Protein AF-G0QMK4-F1 (afdb_monomer)

Sequence (369 aa):
MIQKQFENSTIEQKIFIFAKIYPEASSLVKDQFGNYVIQKFFEKGTNEQKVQLYQLLKGQVQDLSLHTYGCRVIQKALEELKDYPILQEAIIQELNDTIMDCIQDQHGNHVIQKCFEVINCSKLQVIIREVITNIRQLAFHPYGCRVIQRILEFCKTKETDLIYKKLMENLIDLCKCQYGNYIIQYIIEKGNNENKQNILKVIKQYFVSLSLNKFASNVTEKSILYSDDKYKHGVLEVLLSQYCVDNQEYFLFQIQFILYLIQVLELSNQLKMLLEIMLFKDFMKRRISIQSQNYVNTYCKRKIFIKILFQIATENMCQLILKKIELTIQDKISNFQFKINKVIIRKNIEFQKVQIHTFLCINKICLYD

Nearest PDB structures (foldseek):
  3q0s-assembly1_A  TM=9.561E-01  e=2.847E-15  Homo sapiens
  3q0o-assembly2_B  TM=9.000E-01  e=7.721E-16  Homo sapiens
  5kl8-assembly1_A  TM=9.521E-01  e=4.984E-14  Drosophila melanogaster
  5kl1-assembly1_A  TM=8.198E-01  e=5.824E-15  Drosophila melanogaster
  7cgi-assembly1_A  TM=9.143E-01  e=3.218E-12  Caenorhabditis elegans

pLDDT: mean 73.75, std 25.45, range [29.55, 98.75]

Foldseek 3Di:
DVLVCCVVDDLVVVVVVLVVCLVVLLVLLQDPHSVVVLLVCLVPNDPVSLVSSLVSCQPVLQVLQLGPRSVSNLLSSLQSCLVPLVSNLSSVVSCLVPLVVLQQHPRSLVNLLSCLVRPQVVSCVSSLVVCLVCVVVLLLHQRSVSSLLSCQVRPDDPSPVSSLVVCLVCVLVLLLHPRSVVSLLSCLAPNDPVSNVSSLVVCLVCVVVQLLHPRNVSSSLSSLLRDDLVSLLSSLVSVLVVVPDDDPVCVVVVLVVVQVLCVVQVDDPVVVVVSVVVVVVVVVVPPPDDDDDVVVSVVSSVVSVSSSVVSNDDNVSSVVSVVSVVVVVVVVVVVVVVVVVVVVVVVVVVVVVVVVVVVVVVVVVVVPD

Secondary structure (DSSP, 8-state):
-HHHHHHT--HHHHHHHHHHHGGGHHHHTTSTTHHHHHHHHHHHS-HHHHHHHHHHHTT-HHHHHTSTTHHHHHHHHHHHTTT-HHHHHHHHHHHGGGHHHHHHSTTHHHHHHHHHHHS-GGG-HHHHHHHHHTHHHHTTSTTHHHHHHHHHHH--SHHHHHHHHHHHTTHHHHHHSTTHHHHHHHHHHHS-HHHHHHHHHHHHHTHHHHHTSTTHHHHHHHHHHTS-HHHHHHHHHHHHHGGGS--GGGHHHHHHHHHHHHHHTT--HHHHHHHHHHHHHHHHHHTTS--SSHHHHHHHHHHHHHHHHHHH--HHHHHHHHHHHHHHHHHHHHHHHHHHHHHHHHHHHHHHHHHHHHHHHHHHHTT--

Organism: Ichthyophthirius multifiliis (NCBI:txid5932)

Mean predicted aligned error: 13.98 Å

Radius of gyration: 33.75 Å; Cα contacts (8 Å, |Δi|>4): 329; chains: 1; bounding box: 94×58×102 Å

Solvent-accessible surface area (backbone atoms only — not comparable to full-atom values): 20239 Å² total; per-residue (Å²): 112,68,69,70,51,56,75,77,46,52,72,66,54,50,52,54,52,43,68,68,44,55,87,50,40,78,61,23,35,64,28,96,66,38,16,58,55,54,34,47,36,38,74,71,41,53,72,68,53,37,52,54,53,48,62,69,42,60,97,40,51,51,66,28,22,63,26,89,36,17,16,56,37,52,38,37,46,49,57,57,35,60,92,37,59,71,58,46,50,51,56,53,59,64,31,62,94,44,50,66,60,26,33,72,34,96,34,10,25,56,34,60,37,41,47,49,76,56,42,67,55,88,78,42,50,69,61,52,51,53,46,59,75,43,38,81,61,28,36,66,26,88,44,26,24,53,42,54,42,38,44,71,71,61,38,93,48,77,66,46,55,54,46,54,57,60,51,59,78,48,44,72,59,28,29,58,28,93,38,17,20,58,46,54,33,45,35,41,71,72,43,57,70,67,63,28,52,58,51,48,60,54,46,49,78,42,38,71,69,32,38,68,33,94,40,11,26,58,36,49,35,39,52,52,70,58,47,58,69,72,57,48,51,54,42,51,52,48,59,61,55,62,69,77,60,97,58,81,83,55,49,67,58,53,49,57,53,51,55,47,54,44,68,76,60,76,57,60,73,67,63,56,51,56,49,53,57,57,48,56,65,52,56,74,70,56,82,81,73,88,85,91,67,68,59,63,65,48,52,59,38,49,57,54,49,55,56,41,49,70,66,63,72,43,75,73,59,51,55,53,50,50,52,52,49,51,52,53,49,50,53,50,49,51,52,47,52,51,53,48,52,53,49,51,54,50,51,51,52,52,50,50,50,48,51,51,49,53,52,54,52,53,58,59,58,71,72,78,120

InterPro domains:
  IPR001313 Pumilio RNA-binding repeat [PF00806] (2-21)
  IPR001313 Pumilio RNA-binding repeat [PF00806] (28-55)
  IPR001313 Pumilio RNA-binding repeat [PF00806] (60-81)
  IPR001313 Pumilio RNA-binding repeat [PF00806] (103-132)
  IPR001313 Pumilio RNA-binding repeat [PF00806] (134-167)
  IPR001313 Pumilio RNA-binding repeat [PF00806] (171-203)
  IPR001313 Pumilio RNA-binding repeat [PF00806] (206-239)
  IPR001313 Pumilio RNA-binding repeat [PS50302] (20-55)
  IPR001313 Pumilio RNA-binding repeat [PS50302] (56-93)
  IPR001313 Pumilio RNA-binding repeat [PS50302] (94-129)
  IPR001313 Pumilio RNA-binding repeat [PS50302] (130-165)
  IPR001313 Pumilio RNA-binding repeat [PS50302] (166-201)
  IPR001313 Pumilio RNA-binding repeat [SM00025] (20-55)
  IPR001313 Pumilio RNA-binding repeat [SM00025] (56-93)
  IPR001313 Pumilio RNA-binding repeat [SM00025] (94-129)
  IPR001313 Pumilio RNA-binding repeat [SM00025] (130-165)
  IPR001313 Pumilio RNA-binding repeat [SM00025] (166-201)
  IPR001313 Pumilio RNA-binding repeat [SM00025] (202-237)
  IPR011989 Armadillo-like helical [G3DSA:1.25.10.10] (1-283)
  IPR016024 Armadillo-type fold [SSF48371] (1-245)

Structure (mmCIF, N/CA/C/O backbone):
data_AF-G0QMK4-F1
#
_entry.id   AF-G0QMK4-F1
#
loop_
_atom_site.group_PDB
_atom_site.id
_atom_site.type_symbol
_atom_site.label_atom_id
_atom_site.label_alt_id
_atom_site.label_comp_id
_atom_site.label_asym_id
_atom_site.label_entity_id
_atom_site.label_seq_id
_atom_site.pdbx_PDB_ins_code
_atom_site.Cartn_x
_atom_site.Cartn_y
_atom_site.Cartn_z
_atom_site.occupancy
_atom_site.B_iso_or_equiv
_atom_site.auth_seq_id
_atom_site.auth_comp_id
_atom_site.auth_asym_id
_atom_site.auth_atom_id
_atom_site.pdbx_PDB_model_num
ATOM 1 N N . MET A 1 1 ? 25.543 -16.095 -13.282 1.00 55.22 1 MET A N 1
ATOM 2 C CA . MET A 1 1 ? 26.933 -15.943 -13.773 1.00 55.22 1 MET A CA 1
ATOM 3 C C . MET A 1 1 ? 27.153 -14.573 -14.418 1.00 55.22 1 MET A C 1
ATOM 5 O O . MET A 1 1 ? 27.988 -13.836 -13.915 1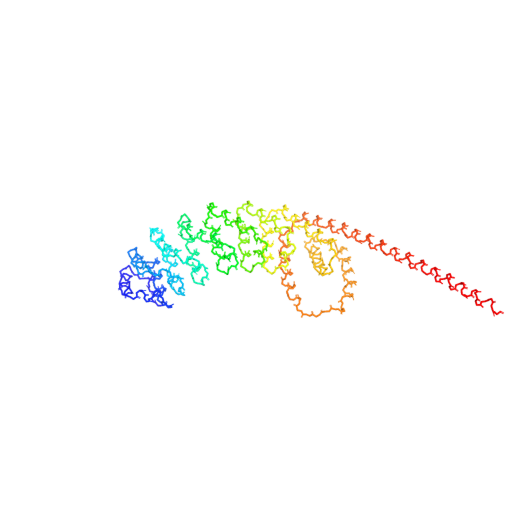.00 55.22 1 MET A O 1
ATOM 9 N N . ILE A 1 2 ? 26.332 -14.172 -15.402 1.00 60.91 2 ILE A N 1
ATOM 10 C CA . ILE A 1 2 ? 26.421 -12.857 -16.079 1.00 60.91 2 ILE A CA 1
ATOM 11 C C . ILE A 1 2 ? 26.286 -11.664 -15.109 1.00 60.91 2 ILE A C 1
ATOM 13 O O . ILE A 1 2 ? 27.056 -10.717 -15.196 1.00 60.91 2 ILE A O 1
ATOM 17 N N . GLN A 1 3 ? 25.382 -11.725 -14.124 1.00 63.06 3 GLN A N 1
ATOM 18 C CA . GLN A 1 3 ? 25.152 -10.611 -13.183 1.00 63.06 3 GLN A CA 1
ATOM 19 C C . GLN A 1 3 ? 26.378 -10.251 -12.324 1.00 63.06 3 GLN A C 1
ATOM 21 O O . GLN A 1 3 ? 26.717 -9.079 -12.213 1.00 63.06 3 GLN A O 1
ATOM 26 N N . LYS A 1 4 ? 27.074 -11.250 -11.758 1.00 62.59 4 LYS A N 1
ATOM 27 C CA . LYS A 1 4 ? 28.293 -11.028 -10.953 1.00 62.59 4 LYS A CA 1
ATOM 28 C C . LYS A 1 4 ? 29.461 -10.523 -11.804 1.00 62.59 4 LYS A C 1
ATOM 30 O O . LYS A 1 4 ? 30.280 -9.751 -11.326 1.00 62.59 4 LYS A O 1
ATOM 35 N N . GLN A 1 5 ? 29.538 -10.954 -13.064 1.00 65.31 5 GLN A N 1
ATOM 36 C CA . GLN A 1 5 ? 30.545 -10.453 -14.000 1.00 65.31 5 GLN A CA 1
ATOM 37 C C . GLN A 1 5 ? 30.258 -9.002 -14.403 1.00 65.31 5 GLN A C 1
ATOM 39 O O . GLN A 1 5 ? 31.191 -8.211 -14.502 1.00 65.31 5 GLN A O 1
ATOM 44 N N . PHE A 1 6 ? 28.984 -8.623 -14.546 1.00 68.06 6 PHE A N 1
ATOM 45 C CA . PHE A 1 6 ? 28.568 -7.264 -14.898 1.00 68.06 6 PHE A CA 1
ATOM 46 C C . PHE A 1 6 ? 28.992 -6.208 -13.864 1.00 68.06 6 PHE A C 1
ATOM 48 O O . PHE A 1 6 ? 29.350 -5.092 -14.234 1.00 68.06 6 PHE A O 1
ATOM 5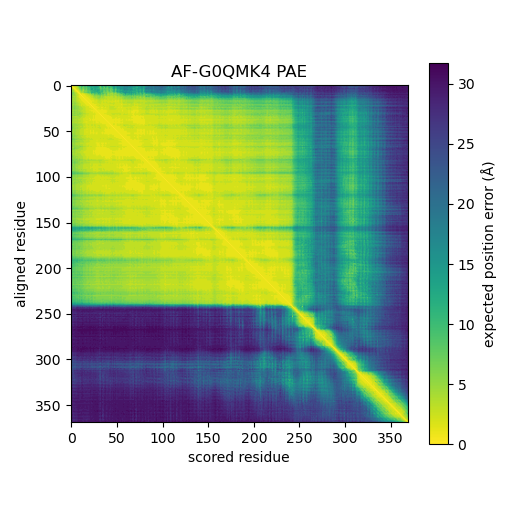5 N N . GLU A 1 7 ? 28.995 -6.553 -12.574 1.00 67.50 7 GLU A N 1
ATOM 56 C CA . GLU A 1 7 ? 29.373 -5.630 -11.491 1.00 67.50 7 GLU A CA 1
ATOM 57 C C . GLU A 1 7 ? 30.855 -5.232 -11.541 1.00 67.50 7 GLU A C 1
ATOM 59 O O . GLU A 1 7 ? 31.176 -4.069 -11.311 1.00 67.50 7 GLU A O 1
ATOM 64 N N . ASN A 1 8 ? 31.728 -6.152 -11.959 1.00 73.75 8 ASN A N 1
ATOM 65 C CA . ASN A 1 8 ? 33.176 -5.938 -12.051 1.00 73.75 8 ASN A CA 1
ATOM 66 C C . ASN A 1 8 ? 33.657 -5.590 -13.475 1.00 73.75 8 ASN A C 1
ATOM 68 O O . ASN A 1 8 ? 34.859 -5.479 -13.704 1.00 73.75 8 ASN A O 1
ATOM 72 N N . SER A 1 9 ? 32.739 -5.450 -14.437 1.00 75.25 9 SER A N 1
ATOM 73 C CA . SER A 1 9 ? 33.072 -5.186 -15.843 1.00 75.25 9 SER A CA 1
ATOM 74 C C . SER A 1 9 ? 33.375 -3.708 -16.099 1.00 75.25 9 SER A C 1
ATOM 76 O O . SER A 1 9 ? 32.702 -2.821 -15.557 1.00 75.25 9 SER A O 1
ATOM 78 N N . THR A 1 10 ? 34.334 -3.443 -16.990 1.00 82.12 10 THR A N 1
ATOM 79 C CA . THR A 1 10 ? 34.626 -2.088 -17.484 1.00 82.12 10 THR A CA 1
ATOM 80 C C . THR A 1 10 ? 33.438 -1.514 -18.267 1.00 82.12 10 THR A C 1
ATOM 82 O O . THR A 1 10 ? 32.534 -2.240 -18.688 1.00 82.12 10 THR A O 1
ATOM 85 N N . ILE A 1 11 ? 33.421 -0.194 -18.484 1.00 79.38 11 ILE A N 1
ATOM 86 C CA . ILE A 1 11 ? 32.367 0.475 -19.271 1.00 79.38 11 ILE A CA 1
ATOM 87 C C . ILE A 1 11 ? 32.295 -0.110 -20.692 1.00 79.38 11 ILE A C 1
ATOM 89 O O . ILE A 1 11 ? 31.211 -0.424 -21.174 1.00 79.38 11 ILE A O 1
ATOM 93 N N . GLU A 1 12 ? 33.443 -0.345 -21.327 1.00 83.19 12 GLU A N 1
ATOM 94 C CA . GLU A 1 12 ? 33.544 -0.938 -22.668 1.00 83.19 12 GLU A CA 1
ATOM 95 C C . GLU A 1 12 ? 32.963 -2.354 -22.721 1.00 83.19 12 GLU A C 1
ATOM 97 O O . GLU A 1 12 ? 32.186 -2.680 -23.619 1.00 83.19 12 GLU A O 1
ATOM 102 N N . GLN A 1 13 ? 33.270 -3.185 -21.720 1.00 82.19 13 GLN A N 1
ATOM 103 C CA . GLN A 1 13 ? 32.695 -4.524 -21.600 1.00 82.19 13 GLN A CA 1
ATOM 104 C C . GLN A 1 13 ? 31.176 -4.460 -21.431 1.00 82.19 13 GLN A C 1
ATOM 106 O O . GLN A 1 13 ? 30.458 -5.222 -22.073 1.00 82.19 13 GLN A O 1
ATOM 111 N N . LYS A 1 14 ? 30.660 -3.524 -20.625 1.00 80.81 14 LYS A N 1
ATOM 112 C CA . LYS A 1 14 ? 29.212 -3.328 -20.454 1.00 80.81 14 LYS A CA 1
ATOM 113 C C . LYS A 1 14 ? 28.533 -2.895 -21.753 1.00 80.81 14 LYS A C 1
ATOM 115 O O . LYS A 1 14 ? 27.458 -3.406 -22.055 1.00 80.81 14 LYS A O 1
ATOM 120 N N . ILE A 1 15 ? 29.159 -2.011 -22.533 1.00 86.12 15 ILE A N 1
ATOM 121 C CA . ILE A 1 15 ? 28.671 -1.600 -23.860 1.00 86.12 15 ILE A CA 1
ATOM 122 C C . ILE A 1 15 ? 28.639 -2.797 -24.815 1.00 86.12 15 ILE A C 1
ATOM 124 O O . ILE A 1 15 ? 27.620 -3.038 -25.460 1.00 86.12 15 ILE A O 1
ATOM 128 N N . PHE A 1 16 ? 29.715 -3.585 -24.867 1.00 87.56 16 PHE A N 1
ATOM 129 C CA . PHE A 1 16 ? 29.785 -4.774 -25.716 1.00 87.56 16 PHE A CA 1
ATOM 130 C C . PHE A 1 16 ? 28.723 -5.818 -25.341 1.00 87.56 16 PHE A C 1
ATOM 132 O O . PHE A 1 16 ? 28.021 -6.334 -26.212 1.00 87.56 16 PHE A O 1
ATOM 139 N N . ILE A 1 17 ? 28.562 -6.099 -24.044 1.00 87.62 17 ILE A N 1
ATOM 140 C CA . ILE A 1 17 ? 27.543 -7.029 -23.543 1.00 87.62 17 ILE A CA 1
ATOM 141 C C . ILE A 1 17 ? 26.144 -6.502 -23.883 1.00 87.62 17 ILE A C 1
ATOM 143 O O . ILE A 1 17 ? 25.314 -7.269 -24.366 1.00 87.62 17 ILE A O 1
ATOM 147 N N . PHE A 1 18 ? 25.881 -5.204 -23.694 1.00 90.75 18 PHE A N 1
ATOM 148 C CA . PHE A 1 18 ? 24.597 -4.604 -24.057 1.00 90.75 18 PHE A CA 1
ATOM 149 C C . PHE A 1 18 ? 24.289 -4.785 -25.543 1.00 90.75 18 PHE A C 1
ATOM 151 O O . PHE A 1 18 ? 23.212 -5.261 -25.878 1.00 90.75 18 PHE A O 1
ATOM 158 N N . ALA A 1 19 ? 25.242 -4.495 -26.433 1.00 91.88 19 ALA A N 1
ATOM 159 C CA . ALA A 1 19 ? 25.053 -4.641 -27.876 1.00 91.88 19 ALA A CA 1
ATOM 160 C C . ALA A 1 19 ? 24.721 -6.085 -28.297 1.00 91.88 19 ALA A C 1
ATOM 162 O O . ALA A 1 19 ? 23.994 -6.294 -29.265 1.00 91.88 19 ALA A O 1
ATOM 163 N N . LYS A 1 20 ? 25.225 -7.087 -27.564 1.00 91.06 20 LYS A N 1
ATOM 164 C CA . LYS A 1 20 ? 24.899 -8.503 -27.791 1.00 91.06 20 LYS A CA 1
ATOM 165 C C . LYS A 1 20 ? 23.543 -8.915 -27.224 1.00 91.06 20 LYS A C 1
ATOM 167 O O . LYS A 1 20 ? 22.924 -9.819 -27.769 1.00 91.06 20 LYS A O 1
ATOM 172 N N . ILE A 1 21 ? 23.097 -8.277 -26.145 1.00 90.81 21 ILE A N 1
ATOM 173 C CA . ILE A 1 21 ? 21.857 -8.621 -25.438 1.00 90.81 21 ILE A CA 1
ATOM 174 C C . ILE A 1 21 ? 20.650 -7.868 -25.998 1.00 90.81 21 ILE A C 1
ATOM 176 O O . ILE A 1 21 ? 19.555 -8.418 -26.037 1.00 90.81 21 ILE A O 1
ATOM 180 N N . TYR A 1 22 ? 20.843 -6.630 -26.449 1.00 94.00 22 TYR A N 1
ATOM 181 C CA . TYR A 1 22 ? 19.778 -5.744 -26.908 1.00 94.00 22 TYR A CA 1
ATOM 182 C C . TYR A 1 22 ? 18.871 -6.348 -27.999 1.00 94.00 22 TYR A C 1
ATOM 184 O O . TYR A 1 22 ? 17.658 -6.198 -27.867 1.00 94.00 22 TYR A O 1
ATOM 192 N N . PRO A 1 23 ? 19.380 -7.086 -29.013 1.00 95.19 23 PRO A N 1
ATOM 193 C CA . PRO A 1 23 ? 18.522 -7.728 -30.016 1.00 95.19 23 PRO A CA 1
ATOM 194 C C . PRO A 1 23 ? 17.512 -8.727 -29.430 1.00 95.19 23 PRO A C 1
ATOM 196 O O . PRO A 1 23 ? 16.420 -8.877 -29.964 1.00 95.19 23 PRO A O 1
ATOM 199 N N . GLU A 1 24 ? 17.854 -9.363 -28.307 1.00 94.38 24 GLU A N 1
ATOM 200 C CA . GLU A 1 24 ? 17.014 -10.340 -27.602 1.00 94.38 24 GLU A CA 1
ATOM 201 C C . GLU A 1 24 ? 16.299 -9.725 -26.388 1.00 94.38 24 GLU A C 1
ATOM 203 O O . GLU A 1 24 ? 15.610 -10.413 -25.637 1.00 94.38 24 GLU A O 1
ATOM 208 N N . ALA A 1 25 ? 16.448 -8.422 -26.138 1.00 93.94 25 ALA A N 1
ATOM 209 C CA . ALA A 1 25 ? 15.977 -7.821 -24.895 1.00 93.94 25 ALA A CA 1
ATOM 210 C C . ALA A 1 25 ? 14.457 -7.966 -24.707 1.00 93.94 25 ALA A C 1
ATOM 212 O O . ALA A 1 25 ? 14.015 -8.228 -23.589 1.00 93.94 25 ALA A O 1
ATOM 213 N N . SER A 1 26 ? 13.663 -7.896 -25.781 1.00 93.81 26 SER A N 1
ATOM 214 C CA . SER A 1 26 ? 12.209 -8.097 -25.716 1.00 93.81 26 SER A CA 1
ATOM 215 C C . SER A 1 26 ? 11.812 -9.489 -25.205 1.00 93.81 26 SER A C 1
ATOM 217 O O . SER A 1 26 ? 10.852 -9.598 -24.442 1.00 93.81 26 SER A O 1
ATOM 219 N N . SER A 1 27 ? 12.549 -10.548 -25.568 1.00 94.69 27 SER A N 1
ATOM 220 C CA . SER A 1 27 ? 12.296 -11.902 -25.053 1.00 94.69 27 SER A CA 1
ATOM 221 C C . SER A 1 27 ? 12.769 -12.026 -23.600 1.00 94.69 27 SER A C 1
ATOM 223 O O . SER A 1 27 ? 12.057 -12.559 -22.746 1.00 94.69 27 SER A O 1
ATOM 225 N N . LEU A 1 28 ? 13.919 -11.427 -23.279 1.00 96.06 28 LEU A N 1
ATOM 226 C CA . LEU A 1 28 ? 14.520 -11.482 -21.948 1.00 96.06 28 LEU A CA 1
ATOM 227 C C . LEU A 1 28 ? 13.699 -10.769 -20.873 1.00 96.06 28 LEU A C 1
ATOM 229 O O . LEU A 1 28 ? 13.689 -11.231 -19.736 1.00 96.06 28 LEU A O 1
ATOM 233 N N . VAL A 1 29 ? 12.977 -9.690 -21.194 1.00 97.25 29 VAL A N 1
ATOM 234 C CA . VAL A 1 29 ? 12.095 -8.997 -20.231 1.00 97.25 29 VAL A CA 1
ATOM 235 C C . VAL A 1 29 ? 11.068 -9.953 -19.604 1.00 97.25 29 VAL A C 1
ATOM 237 O O . VAL A 1 29 ? 10.728 -9.813 -18.426 1.00 97.25 29 VAL A O 1
ATOM 240 N N . LYS A 1 30 ? 10.589 -10.938 -20.374 1.00 96.75 30 LYS A N 1
ATOM 241 C CA . LYS A 1 30 ? 9.610 -11.940 -19.934 1.00 96.75 30 LYS A CA 1
ATOM 242 C C . LYS A 1 30 ? 10.252 -13.271 -19.519 1.00 96.75 30 LYS A C 1
ATOM 244 O O . LYS A 1 30 ? 9.536 -14.155 -19.068 1.00 96.75 30 LYS A O 1
ATOM 249 N N . ASP A 1 31 ? 11.568 -13.428 -19.615 1.00 97.25 31 ASP A N 1
ATOM 250 C CA . ASP A 1 31 ? 12.244 -14.665 -19.216 1.00 97.25 31 ASP A CA 1
ATOM 251 C C . ASP A 1 31 ? 12.494 -14.729 -17.699 1.00 97.25 31 ASP A C 1
ATOM 253 O O . ASP A 1 31 ? 12.803 -13.717 -17.065 1.00 97.25 31 ASP A O 1
ATOM 257 N N . GLN A 1 32 ? 12.437 -15.931 -17.117 1.00 95.69 32 GLN A N 1
ATOM 258 C CA . GLN A 1 32 ? 12.622 -16.166 -15.679 1.00 95.69 32 GLN A CA 1
ATOM 259 C C . GLN A 1 32 ? 14.009 -15.756 -15.147 1.00 95.69 32 GLN A C 1
ATOM 261 O O . GLN A 1 32 ? 14.132 -15.415 -13.971 1.00 95.69 32 GLN A O 1
ATOM 266 N N . PHE A 1 33 ? 15.044 -15.738 -15.997 1.00 93.50 33 PHE A N 1
ATOM 267 C CA . PHE A 1 33 ? 16.406 -15.324 -15.643 1.00 93.50 33 PHE A CA 1
ATOM 268 C C . PHE A 1 33 ? 16.848 -14.055 -16.389 1.00 93.50 33 PHE A C 1
ATOM 270 O O . PHE A 1 33 ? 17.550 -13.212 -15.821 1.00 93.50 33 PHE A O 1
ATOM 277 N N . GLY A 1 34 ? 16.423 -13.897 -17.641 1.00 93.69 34 GLY A N 1
ATOM 278 C CA . GLY A 1 34 ? 16.723 -12.765 -18.513 1.00 93.69 34 GLY A CA 1
ATOM 279 C C . GLY A 1 34 ? 16.227 -11.435 -17.958 1.00 93.69 34 GLY A C 1
ATOM 280 O O . GLY A 1 34 ? 16.938 -10.433 -18.062 1.00 93.69 34 GLY A O 1
ATOM 281 N N . ASN A 1 35 ? 15.085 -11.430 -17.262 1.00 96.56 35 ASN A N 1
ATOM 282 C CA . ASN A 1 35 ? 14.506 -10.204 -16.708 1.00 96.56 35 ASN A CA 1
ATOM 283 C C . ASN A 1 35 ? 15.479 -9.495 -15.753 1.00 96.56 35 ASN A C 1
ATOM 285 O O . ASN A 1 35 ? 15.558 -8.268 -15.728 1.00 96.56 35 ASN A O 1
ATOM 289 N N . TYR A 1 36 ? 16.279 -10.256 -15.002 1.00 94.50 36 TYR A N 1
ATOM 290 C CA . TYR A 1 36 ? 17.268 -9.697 -14.087 1.00 94.50 36 TYR A CA 1
ATOM 291 C C . TYR A 1 36 ? 18.436 -9.027 -14.815 1.00 94.50 36 TYR A C 1
ATOM 293 O O . TYR A 1 36 ? 19.038 -8.093 -14.290 1.00 94.50 36 TYR A O 1
ATOM 301 N N . VAL A 1 37 ? 18.774 -9.500 -16.016 1.00 92.94 37 VAL A N 1
ATOM 302 C CA . VAL A 1 37 ? 19.819 -8.886 -16.840 1.00 92.94 37 VAL A CA 1
ATOM 303 C C . VAL A 1 37 ? 19.345 -7.525 -17.342 1.00 92.94 37 VAL A C 1
ATOM 305 O O . VAL A 1 37 ? 20.070 -6.543 -17.207 1.00 92.94 37 VAL A O 1
ATOM 308 N N . ILE A 1 38 ? 18.097 -7.436 -17.813 1.00 96.06 38 ILE A N 1
ATOM 309 C CA . ILE A 1 38 ? 17.494 -6.161 -18.227 1.00 96.06 38 ILE A CA 1
ATOM 310 C C . ILE A 1 38 ? 17.394 -5.187 -17.045 1.00 96.06 38 ILE A C 1
ATOM 312 O O . ILE A 1 38 ? 17.778 -4.026 -17.168 1.00 96.06 38 ILE A O 1
ATOM 316 N N . GLN A 1 39 ? 16.978 -5.662 -15.866 1.00 96.75 39 GLN A N 1
ATOM 317 C CA . GLN A 1 39 ? 16.973 -4.846 -14.645 1.00 96.75 39 GLN A CA 1
ATOM 318 C C . GLN A 1 39 ? 18.366 -4.299 -14.296 1.00 96.75 39 GLN A C 1
ATOM 320 O O . GLN A 1 39 ? 18.490 -3.135 -13.919 1.00 96.75 39 GLN A O 1
ATOM 325 N N . LYS A 1 40 ? 19.427 -5.103 -14.450 1.00 92.88 40 LYS A N 1
ATOM 326 C CA . LYS A 1 40 ? 20.805 -4.653 -14.197 1.00 92.88 40 LYS A CA 1
ATOM 327 C C . LYS A 1 40 ? 21.266 -3.578 -15.178 1.00 92.88 40 LYS A C 1
ATOM 329 O O . LYS A 1 40 ? 21.994 -2.675 -14.769 1.00 92.88 40 LYS A O 1
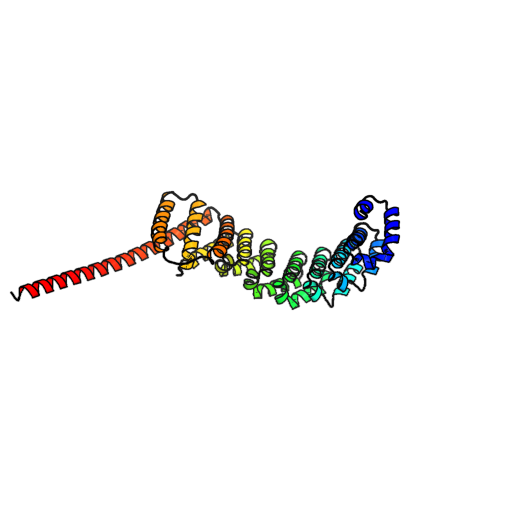ATOM 334 N N . PHE A 1 41 ? 20.820 -3.621 -16.430 1.00 93.31 41 PHE A N 1
ATOM 335 C CA . PHE A 1 41 ? 21.085 -2.538 -17.376 1.00 93.31 41 PHE A CA 1
ATOM 336 C C . PHE A 1 41 ? 20.316 -1.258 -17.051 1.00 93.31 41 PHE A C 1
ATOM 338 O O . PHE A 1 41 ? 20.877 -0.179 -17.203 1.00 93.31 41 PHE A O 1
ATOM 345 N N . PHE A 1 42 ? 19.097 -1.339 -16.519 1.00 95.69 42 PHE A N 1
ATOM 346 C CA . PHE A 1 42 ? 18.453 -0.149 -15.956 1.00 95.69 42 PHE A CA 1
ATOM 347 C C . PHE A 1 42 ? 19.225 0.410 -14.750 1.00 95.69 42 PHE A C 1
ATOM 349 O O . PHE A 1 42 ? 19.389 1.621 -14.640 1.00 95.69 42 PHE A O 1
ATOM 356 N N . GLU A 1 43 ? 19.743 -0.451 -13.871 1.00 93.94 43 GLU A N 1
ATOM 357 C CA . GLU A 1 43 ? 20.461 -0.034 -12.656 1.00 93.94 43 GLU A CA 1
ATOM 358 C C . GLU A 1 43 ? 21.834 0.597 -12.957 1.00 93.94 43 GLU A C 1
ATOM 360 O O . GLU A 1 43 ? 22.227 1.589 -12.344 1.00 93.94 43 GLU A O 1
ATOM 365 N N . LYS A 1 44 ? 22.602 0.000 -13.874 1.00 89.56 44 LYS A N 1
ATOM 366 C CA . LYS A 1 44 ? 24.035 0.297 -14.064 1.00 89.56 44 LYS A CA 1
ATOM 367 C C . LYS A 1 44 ? 24.422 0.647 -15.503 1.00 89.56 44 LYS A C 1
ATOM 369 O O . LYS A 1 44 ? 25.595 0.926 -15.748 1.00 89.56 44 LYS A O 1
ATOM 374 N N . GLY A 1 45 ? 23.488 0.563 -16.447 1.00 89.00 45 GLY A N 1
ATOM 375 C CA . GLY A 1 45 ? 23.711 0.952 -17.836 1.00 89.00 45 GLY A CA 1
ATOM 376 C C . GLY A 1 45 ? 23.822 2.465 -17.991 1.00 89.00 45 GLY A C 1
ATOM 377 O O . GLY A 1 45 ? 23.448 3.230 -17.096 1.00 89.00 45 GLY A O 1
ATOM 378 N N . THR A 1 46 ? 24.350 2.891 -19.136 1.00 91.06 46 THR A N 1
ATOM 379 C CA . THR A 1 46 ? 24.430 4.316 -19.470 1.00 91.06 46 THR A CA 1
ATOM 380 C C . THR A 1 46 ? 23.035 4.895 -19.686 1.00 91.06 46 THR A C 1
ATOM 382 O O . THR A 1 46 ? 22.064 4.171 -19.913 1.00 91.06 46 THR A O 1
ATOM 385 N N . ASN A 1 47 ? 22.928 6.218 -19.644 1.00 92.19 47 ASN A N 1
ATOM 386 C CA . ASN A 1 47 ? 21.674 6.921 -19.888 1.00 92.19 47 ASN A CA 1
ATOM 387 C C . ASN A 1 47 ? 21.062 6.563 -21.251 1.00 92.19 47 ASN A C 1
ATOM 389 O O . ASN A 1 47 ? 19.865 6.298 -21.344 1.00 92.19 47 ASN A O 1
ATOM 393 N N . GLU A 1 48 ? 21.889 6.458 -22.289 1.00 93.31 48 GLU A N 1
ATOM 394 C CA . GLU A 1 48 ? 21.473 6.051 -23.632 1.00 93.31 48 GLU A CA 1
ATOM 395 C C . GLU A 1 48 ? 20.899 4.630 -23.622 1.00 93.31 48 GLU A C 1
ATOM 397 O O . GLU A 1 48 ? 19.833 4.395 -24.187 1.00 93.31 48 GLU A O 1
ATOM 402 N N . GLN A 1 49 ? 21.547 3.698 -22.916 1.00 94.38 49 GLN A N 1
ATOM 403 C CA . GLN A 1 49 ? 21.076 2.317 -22.789 1.00 94.38 49 GLN A CA 1
ATOM 404 C C . GLN A 1 49 ? 19.740 2.236 -22.045 1.00 94.38 49 GLN A C 1
ATOM 406 O O . GLN A 1 49 ? 18.856 1.487 -22.458 1.00 94.38 49 GLN A O 1
ATOM 411 N N . LYS A 1 50 ? 19.553 3.025 -20.978 1.00 96.00 50 LYS A N 1
ATOM 412 C CA . LYS A 1 50 ? 18.272 3.097 -20.252 1.00 96.00 50 LYS A CA 1
ATOM 413 C C . LYS A 1 50 ? 17.148 3.598 -21.157 1.00 96.00 50 LYS A C 1
ATOM 415 O O . LYS A 1 50 ? 16.061 3.024 -21.151 1.00 96.00 50 LYS A O 1
ATOM 420 N N . VAL A 1 51 ? 17.414 4.629 -21.964 1.00 96.75 51 VAL A N 1
ATOM 421 C CA . VAL A 1 51 ? 16.444 5.154 -22.935 1.00 96.75 51 VAL A CA 1
ATOM 422 C C . VAL A 1 51 ? 16.142 4.121 -24.021 1.00 96.75 51 VAL A C 1
ATOM 424 O O . VAL A 1 51 ? 14.974 3.916 -24.341 1.00 96.75 51 VAL A O 1
ATOM 427 N N . GLN A 1 52 ? 17.149 3.423 -24.552 1.00 96.88 52 GLN A N 1
ATOM 428 C CA . GLN A 1 52 ? 16.951 2.344 -25.527 1.00 96.88 52 GLN A CA 1
ATOM 429 C C . GLN A 1 52 ? 16.096 1.207 -24.956 1.00 96.88 52 GLN A C 1
ATOM 431 O O . GLN A 1 52 ? 15.151 0.765 -25.604 1.00 96.88 52 GLN A O 1
ATOM 436 N N . LEU A 1 53 ? 16.370 0.769 -23.724 1.00 97.69 53 LEU A N 1
ATOM 437 C CA . LEU A 1 53 ? 15.542 -0.233 -23.055 1.00 97.69 53 LEU A CA 1
ATOM 438 C C . LEU A 1 53 ? 14.114 0.261 -22.844 1.00 97.69 53 LEU A C 1
ATOM 440 O O . LEU A 1 53 ? 13.185 -0.491 -23.101 1.00 97.69 53 LEU A O 1
ATOM 444 N N . TYR A 1 54 ? 13.918 1.517 -22.440 1.00 98.00 54 TYR A N 1
ATOM 445 C CA . TYR A 1 54 ? 12.579 2.099 -22.366 1.00 98.00 54 TYR A CA 1
ATOM 446 C C . TYR A 1 54 ? 11.845 2.031 -23.717 1.00 98.00 54 TYR A C 1
ATOM 448 O O . TYR A 1 54 ? 10.680 1.641 -23.742 1.00 98.00 54 TYR A O 1
ATOM 456 N N . GLN A 1 55 ? 12.509 2.334 -24.840 1.00 97.50 55 GLN A N 1
ATOM 457 C CA . GLN A 1 55 ? 11.874 2.240 -26.164 1.00 97.50 55 GLN A CA 1
ATOM 458 C C . GLN A 1 55 ? 11.403 0.817 -26.499 1.00 97.50 55 GLN A C 1
ATOM 460 O O . GLN A 1 55 ? 10.422 0.675 -27.219 1.00 97.50 55 GLN A O 1
ATOM 465 N N . LEU A 1 56 ? 12.052 -0.223 -25.961 1.00 96.12 56 LEU A N 1
ATOM 466 C CA . LEU A 1 56 ? 11.591 -1.610 -26.103 1.00 96.12 56 LEU A CA 1
ATOM 467 C C . LEU A 1 56 ? 10.364 -1.935 -25.243 1.00 96.12 56 LEU A C 1
ATOM 469 O O . LEU A 1 56 ? 9.599 -2.826 -25.599 1.00 96.12 56 LEU A O 1
ATOM 473 N N . LEU A 1 57 ? 10.201 -1.263 -24.099 1.00 97.38 57 LEU A N 1
ATOM 474 C CA . LEU A 1 57 ? 9.049 -1.447 -23.208 1.00 97.38 57 LEU A CA 1
ATOM 475 C C . LEU A 1 57 ? 7.816 -0.681 -23.704 1.00 97.38 57 LEU A C 1
ATOM 477 O O . LEU A 1 57 ? 6.689 -1.079 -23.410 1.00 97.38 57 LEU A O 1
ATOM 481 N N . LYS A 1 58 ? 8.042 0.424 -24.420 1.00 97.31 58 LYS A N 1
ATOM 482 C CA . LYS A 1 58 ? 7.004 1.321 -24.925 1.00 97.31 58 LYS A CA 1
ATOM 483 C C . LYS A 1 58 ? 5.982 0.566 -25.781 1.00 97.31 58 LYS A C 1
ATOM 485 O O . LYS A 1 58 ? 6.342 -0.167 -26.699 1.00 97.31 58 LYS A O 1
ATOM 490 N N . GLY A 1 59 ? 4.703 0.787 -25.499 1.00 97.19 59 GLY A N 1
ATOM 491 C CA . GLY A 1 59 ? 3.570 0.114 -26.136 1.00 97.19 59 GLY A CA 1
ATOM 492 C C . GLY A 1 59 ? 3.257 -1.274 -25.570 1.00 97.19 59 GLY A C 1
ATOM 493 O O . GLY A 1 59 ? 2.330 -1.919 -26.047 1.00 97.19 59 GLY A O 1
ATOM 494 N N . GLN A 1 60 ? 4.017 -1.751 -24.580 1.00 97.38 60 GLN A N 1
ATOM 495 C CA . GLN A 1 60 ? 3.804 -3.039 -23.909 1.00 97.38 60 GLN A CA 1
ATOM 496 C C . GLN A 1 60 ? 3.783 -2.902 -22.381 1.00 97.38 60 GLN A C 1
ATOM 498 O O . GLN A 1 60 ? 3.801 -3.910 -21.672 1.00 97.38 60 GLN A O 1
ATOM 503 N N . VAL A 1 61 ? 3.762 -1.675 -21.844 1.00 97.94 61 VAL A N 1
ATOM 504 C CA . VAL A 1 61 ? 3.878 -1.433 -20.398 1.00 97.94 61 VAL A CA 1
ATOM 505 C C . VAL A 1 61 ? 2.776 -2.147 -19.619 1.00 97.94 61 VAL A C 1
ATOM 507 O O . VAL A 1 61 ? 3.060 -2.733 -18.572 1.00 97.94 61 VAL A O 1
ATOM 510 N N . GLN A 1 62 ? 1.545 -2.145 -20.131 1.00 97.19 62 GLN A N 1
ATOM 511 C CA . GLN A 1 62 ? 0.416 -2.850 -19.526 1.00 97.19 62 GLN A CA 1
ATOM 512 C C . GLN A 1 62 ? 0.680 -4.359 -19.422 1.00 97.19 62 GLN A C 1
ATOM 514 O O . GLN A 1 62 ? 0.722 -4.901 -18.316 1.00 97.19 62 GLN A O 1
ATOM 519 N N . ASP A 1 63 ? 0.917 -5.028 -20.553 1.00 97.69 63 ASP A N 1
ATOM 520 C CA . ASP A 1 63 ? 1.168 -6.475 -20.607 1.00 97.69 63 ASP A CA 1
ATOM 521 C C . ASP A 1 63 ? 2.326 -6.880 -19.699 1.00 97.69 63 ASP A C 1
ATOM 523 O O . ASP A 1 63 ? 2.280 -7.889 -18.994 1.00 97.69 63 ASP A O 1
ATOM 527 N N . LEU A 1 64 ? 3.389 -6.077 -19.705 1.00 98.44 64 LEU A N 1
ATOM 528 C CA . LEU A 1 64 ? 4.557 -6.310 -18.875 1.00 98.44 64 LEU A CA 1
ATOM 529 C C . LEU A 1 64 ? 4.251 -6.116 -17.394 1.00 98.44 64 LEU A C 1
ATOM 531 O O . LEU A 1 64 ? 4.746 -6.893 -16.583 1.00 98.44 64 LEU A O 1
ATOM 535 N N . SER A 1 65 ? 3.417 -5.144 -17.032 1.00 98.50 65 SER A N 1
ATOM 536 C CA . SER A 1 65 ? 3.018 -4.899 -15.643 1.00 98.50 65 SER A CA 1
ATOM 537 C C . SER A 1 65 ? 2.227 -6.062 -15.046 1.00 98.50 65 SER A C 1
ATOM 539 O O . SER A 1 65 ? 2.403 -6.361 -13.866 1.00 98.50 65 SER A O 1
ATOM 541 N N . LEU A 1 66 ? 1.427 -6.753 -15.860 1.00 98.25 66 LEU A N 1
ATOM 542 C CA . LEU A 1 66 ? 0.654 -7.939 -15.468 1.00 98.25 66 LEU A CA 1
ATOM 543 C C . LEU A 1 66 ? 1.465 -9.246 -15.563 1.00 98.25 66 LEU A C 1
ATOM 545 O O . LEU A 1 66 ? 1.012 -10.309 -15.144 1.00 98.25 66 LEU A O 1
ATOM 549 N N . HIS A 1 67 ? 2.688 -9.195 -16.095 1.00 98.38 67 HIS A N 1
ATOM 550 C CA . HIS A 1 67 ? 3.536 -10.369 -16.268 1.00 98.38 67 HIS A CA 1
ATOM 551 C C . HIS A 1 67 ? 4.395 -10.662 -15.027 1.00 98.38 67 HIS A C 1
ATOM 553 O O . HIS A 1 67 ? 5.036 -9.765 -14.470 1.00 98.38 67 HIS A O 1
ATOM 559 N N . THR A 1 68 ? 4.525 -11.941 -14.654 1.00 97.75 68 THR A N 1
ATOM 560 C CA . THR A 1 68 ? 5.273 -12.399 -13.464 1.00 97.75 68 THR A CA 1
ATOM 561 C C . THR A 1 68 ? 6.709 -11.872 -13.392 1.00 97.75 68 THR A C 1
ATOM 563 O O . THR A 1 68 ? 7.171 -11.485 -12.317 1.00 97.75 68 THR A O 1
ATOM 566 N N . TYR A 1 69 ? 7.404 -11.804 -14.531 1.00 98.19 69 TYR A N 1
ATOM 567 C CA . TYR A 1 69 ? 8.776 -11.280 -14.620 1.00 98.19 69 TYR A CA 1
ATOM 568 C C . TYR A 1 69 ? 8.841 -9.856 -15.185 1.00 98.19 69 TYR A C 1
ATOM 570 O O . TYR A 1 69 ? 9.688 -9.063 -14.771 1.00 98.19 69 TYR A O 1
ATOM 578 N N . GLY A 1 70 ? 7.910 -9.504 -16.079 1.00 98.44 70 GLY A N 1
ATOM 579 C CA . GLY A 1 70 ? 7.898 -8.200 -16.748 1.00 98.44 70 GLY A CA 1
ATOM 580 C C . GLY A 1 70 ? 7.640 -7.067 -15.758 1.00 98.44 70 GLY A C 1
ATOM 581 O O . GLY A 1 70 ? 8.276 -6.017 -15.839 1.00 98.44 70 GLY A O 1
ATOM 582 N N . CYS A 1 71 ? 6.813 -7.320 -14.737 1.00 98.62 71 CYS A N 1
ATOM 583 C CA . CYS A 1 71 ? 6.461 -6.322 -13.735 1.00 98.62 71 CYS A CA 1
ATOM 584 C C . CYS A 1 71 ? 7.690 -5.840 -12.958 1.00 98.62 71 CYS A C 1
ATOM 586 O O . CYS A 1 71 ? 7.737 -4.693 -12.514 1.00 98.62 71 CYS A O 1
ATOM 588 N N . ARG A 1 72 ? 8.708 -6.699 -12.805 1.00 98.62 72 ARG A N 1
ATOM 589 C CA . ARG A 1 72 ? 9.976 -6.365 -12.145 1.00 98.62 72 ARG A CA 1
ATOM 590 C C . ARG A 1 72 ? 10.805 -5.416 -12.999 1.00 98.62 72 ARG A C 1
ATOM 592 O O . ARG A 1 72 ? 11.406 -4.489 -12.464 1.00 98.62 72 ARG A O 1
ATOM 599 N N . VAL A 1 73 ? 10.789 -5.609 -14.317 1.00 98.56 73 VAL A N 1
ATOM 600 C CA . VAL A 1 73 ? 11.456 -4.712 -15.264 1.00 98.56 73 VAL A CA 1
ATOM 601 C C . VAL A 1 73 ? 10.766 -3.351 -15.293 1.00 98.56 73 VAL A C 1
ATOM 603 O O . VAL A 1 73 ? 11.462 -2.348 -15.188 1.00 98.56 73 VAL A O 1
ATOM 606 N N . ILE A 1 74 ? 9.428 -3.294 -15.330 1.00 98.69 74 ILE A N 1
ATOM 607 C CA . ILE A 1 74 ? 8.693 -2.016 -15.270 1.00 98.69 74 ILE A CA 1
ATOM 608 C C . ILE A 1 74 ? 8.972 -1.278 -13.954 1.00 98.69 74 ILE A C 1
ATOM 610 O O . ILE A 1 74 ? 9.292 -0.092 -13.972 1.00 98.69 74 ILE A O 1
ATOM 614 N N . GLN A 1 75 ? 8.935 -1.974 -12.810 1.00 98.75 75 GLN A N 1
ATOM 615 C CA . GLN A 1 75 ? 9.286 -1.378 -11.513 1.00 98.75 75 GLN A CA 1
ATOM 616 C C . GLN A 1 75 ? 10.705 -0.798 -11.510 1.00 98.75 75 GLN A C 1
ATOM 618 O O . GLN A 1 75 ? 10.920 0.302 -11.003 1.00 98.75 75 GLN A O 1
ATOM 623 N N . LYS A 1 76 ? 11.669 -1.526 -12.084 1.00 98.50 76 LYS A N 1
ATOM 624 C CA . LYS A 1 76 ? 13.057 -1.073 -12.169 1.00 98.50 76 LYS A CA 1
ATOM 625 C C . LYS A 1 76 ? 13.220 0.092 -13.152 1.00 98.50 76 LYS A C 1
ATOM 627 O O . LYS A 1 76 ? 13.955 1.024 -12.851 1.00 98.50 76 LYS A O 1
ATOM 632 N N . ALA A 1 77 ? 12.503 0.092 -14.274 1.00 98.50 77 ALA A N 1
ATOM 633 C CA . ALA A 1 77 ? 12.479 1.221 -15.199 1.00 98.50 77 ALA A CA 1
ATOM 634 C C . ALA A 1 77 ? 11.940 2.487 -14.513 1.00 98.50 77 ALA A C 1
ATOM 636 O O . ALA A 1 77 ? 12.586 3.527 -14.575 1.00 98.50 77 ALA A O 1
ATOM 637 N N . LEU A 1 78 ? 10.822 2.391 -13.784 1.00 98.25 78 LEU A N 1
ATOM 638 C CA . LEU A 1 78 ? 10.267 3.508 -13.010 1.00 98.25 78 LEU A CA 1
ATOM 639 C C . LEU A 1 78 ? 11.283 4.075 -12.006 1.00 98.25 78 LEU A C 1
ATOM 641 O O . LEU A 1 78 ? 11.413 5.288 -11.895 1.00 98.25 78 LEU A O 1
ATOM 645 N N . GLU A 1 79 ? 12.018 3.220 -11.295 1.00 97.69 79 GLU A N 1
ATOM 646 C CA . GLU A 1 79 ? 13.011 3.639 -10.297 1.00 97.69 79 GLU A CA 1
ATOM 647 C C . GLU A 1 79 ? 14.240 4.325 -10.918 1.00 97.69 79 GLU A C 1
ATOM 649 O O . GLU A 1 79 ? 14.695 5.362 -10.434 1.00 97.69 79 GLU A O 1
ATOM 654 N N . GLU A 1 80 ? 14.776 3.763 -12.002 1.00 97.75 80 GLU A N 1
ATOM 655 C CA . GLU A 1 80 ? 16.054 4.198 -12.581 1.00 97.75 80 GLU A CA 1
ATOM 656 C C . GLU A 1 80 ? 15.906 5.301 -13.635 1.00 97.75 80 GLU A C 1
ATOM 658 O O . GLU A 1 80 ? 16.905 5.904 -14.030 1.00 97.75 80 GLU A O 1
ATOM 663 N N . LEU A 1 81 ? 14.674 5.582 -14.075 1.00 97.00 81 LEU A N 1
ATOM 664 C CA . LEU A 1 81 ? 14.322 6.706 -14.949 1.00 97.00 81 LEU A CA 1
ATOM 665 C C . LEU A 1 81 ? 13.887 7.956 -14.163 1.00 97.00 81 LEU A C 1
ATOM 667 O O . LEU A 1 81 ? 13.261 8.845 -14.731 1.00 97.00 81 LEU A O 1
ATOM 671 N N . LYS A 1 82 ? 14.224 8.060 -12.872 1.00 93.62 82 LYS A N 1
ATOM 672 C CA . LYS A 1 82 ? 13.900 9.222 -12.017 1.00 93.62 82 LYS A CA 1
ATOM 673 C C . LYS A 1 82 ? 14.386 10.572 -12.561 1.00 93.62 82 LYS A C 1
ATOM 675 O O . LYS A 1 82 ? 13.752 11.592 -12.314 1.00 93.62 82 LYS A O 1
ATOM 680 N N . ASP A 1 83 ? 15.470 10.568 -13.337 1.00 93.81 83 ASP A N 1
ATOM 681 C CA . ASP A 1 83 ? 16.023 11.763 -13.988 1.00 93.81 83 ASP A CA 1
ATOM 682 C C . ASP A 1 83 ? 15.354 12.054 -15.355 1.00 93.81 83 ASP A C 1
ATOM 684 O O . ASP A 1 83 ? 15.686 13.026 -16.030 1.00 93.81 83 ASP A O 1
ATOM 688 N N . TYR A 1 84 ? 14.373 11.231 -15.753 1.00 95.69 84 TYR A N 1
ATOM 689 C CA . TYR A 1 84 ? 13.607 11.311 -16.999 1.00 95.69 84 TYR A CA 1
ATOM 690 C C . TYR A 1 84 ? 12.092 11.344 -16.722 1.00 95.69 84 TYR A C 1
ATOM 692 O O . TYR A 1 84 ? 11.368 10.417 -17.104 1.00 95.69 84 TYR A O 1
ATOM 700 N N . PRO A 1 85 ? 11.568 12.419 -16.104 1.00 94.06 85 PRO A N 1
ATOM 701 C CA . PRO A 1 85 ? 10.161 12.499 -15.703 1.00 94.06 85 PRO A CA 1
ATOM 702 C C . PRO A 1 85 ? 9.185 12.321 -16.875 1.00 94.06 85 PRO A C 1
ATOM 704 O O . PRO A 1 85 ? 8.146 11.696 -16.711 1.00 94.06 85 PRO A O 1
ATOM 707 N N . ILE A 1 86 ? 9.542 12.777 -18.082 1.00 95.75 86 ILE A N 1
ATOM 708 C CA . ILE A 1 86 ? 8.721 12.587 -19.293 1.00 95.75 86 ILE A CA 1
ATOM 709 C C . ILE A 1 86 ? 8.545 11.096 -19.622 1.00 95.75 86 ILE A C 1
ATOM 711 O O . ILE A 1 86 ? 7.462 10.680 -20.027 1.00 95.75 86 ILE A O 1
ATOM 715 N N . LEU A 1 87 ? 9.587 10.278 -19.433 1.00 97.38 87 LEU A N 1
ATOM 716 C CA . LEU A 1 87 ? 9.514 8.839 -19.697 1.00 97.38 87 LEU A CA 1
ATOM 717 C C . LEU A 1 87 ? 8.724 8.117 -18.602 1.00 97.38 87 LEU A C 1
ATOM 719 O O . LEU A 1 87 ? 7.908 7.257 -18.914 1.00 97.38 87 LEU A O 1
ATOM 723 N N . GLN A 1 88 ? 8.902 8.501 -17.334 1.00 96.88 88 GLN A N 1
ATOM 724 C CA . GLN A 1 88 ? 8.064 8.001 -16.239 1.00 96.88 88 GLN A CA 1
ATOM 725 C C . GLN A 1 88 ? 6.577 8.325 -16.465 1.00 96.88 88 GLN A C 1
ATOM 727 O O . GLN A 1 88 ? 5.722 7.459 -16.290 1.00 96.88 88 GLN A O 1
ATOM 732 N N . GLU A 1 89 ? 6.266 9.552 -16.891 1.00 95.62 89 GLU A N 1
ATOM 733 C CA . GLU A 1 89 ? 4.903 9.973 -17.231 1.00 95.62 89 GLU A CA 1
ATOM 734 C C . GLU A 1 89 ? 4.338 9.175 -18.410 1.00 95.62 89 GLU A C 1
ATOM 736 O O . GLU A 1 89 ? 3.180 8.770 -18.355 1.00 95.62 89 GLU A O 1
ATOM 741 N N . ALA A 1 90 ? 5.142 8.879 -19.433 1.00 97.19 90 ALA A N 1
ATOM 742 C CA . ALA A 1 90 ? 4.717 8.043 -20.554 1.00 97.19 90 ALA A CA 1
ATOM 743 C C . ALA A 1 90 ? 4.393 6.596 -20.129 1.00 97.19 90 ALA A C 1
ATOM 745 O O . ALA A 1 90 ? 3.388 6.049 -20.576 1.00 97.19 90 ALA A O 1
ATOM 746 N N . ILE A 1 91 ? 5.166 6.005 -19.204 1.00 97.50 91 ILE A N 1
ATOM 747 C CA . ILE A 1 91 ? 4.847 4.689 -18.613 1.00 97.50 91 ILE A CA 1
ATOM 748 C C . ILE A 1 91 ? 3.482 4.737 -17.911 1.00 97.50 91 ILE A C 1
ATOM 750 O O . ILE A 1 91 ? 2.669 3.837 -18.086 1.00 97.50 91 ILE A O 1
ATOM 754 N N . ILE A 1 92 ? 3.206 5.789 -17.131 1.00 96.25 92 ILE A N 1
ATOM 755 C CA . ILE A 1 92 ? 1.907 5.947 -16.457 1.00 96.25 92 ILE A CA 1
ATOM 756 C C . ILE A 1 92 ? 0.776 6.108 -17.477 1.00 96.25 92 ILE A C 1
ATOM 758 O O . ILE A 1 92 ? -0.283 5.512 -17.301 1.00 96.25 92 ILE A O 1
ATOM 762 N N . GLN A 1 93 ? 0.994 6.889 -18.537 1.00 96.69 93 GLN A N 1
ATOM 763 C CA . GLN A 1 93 ? -0.011 7.121 -19.574 1.00 96.69 93 GLN A CA 1
ATOM 764 C C . GLN A 1 93 ? -0.443 5.827 -20.268 1.00 96.69 93 GLN A C 1
ATOM 766 O O . GLN A 1 93 ? -1.635 5.656 -20.504 1.00 96.69 93 GLN A O 1
ATOM 771 N N . GLU A 1 94 ? 0.485 4.904 -20.532 1.00 97.50 94 GLU A N 1
ATOM 772 C CA . GLU A 1 94 ? 0.158 3.585 -21.096 1.00 97.50 94 GLU A CA 1
ATOM 773 C C . GLU A 1 94 ? -0.706 2.723 -20.163 1.00 97.50 94 GLU A C 1
ATOM 775 O O . GLU A 1 94 ? -1.382 1.813 -20.630 1.00 97.50 94 GLU A O 1
ATOM 780 N N . LEU A 1 95 ? -0.712 3.000 -18.856 1.00 96.25 95 LEU A N 1
ATOM 781 C CA . LEU A 1 95 ? -1.529 2.270 -17.886 1.00 96.25 95 LEU A CA 1
ATOM 782 C C . LEU A 1 95 ? -2.930 2.860 -17.701 1.00 96.25 95 LEU A C 1
ATOM 784 O O . LEU A 1 95 ? -3.739 2.214 -17.038 1.00 96.25 95 LEU A O 1
ATOM 788 N N . ASN A 1 96 ? -3.218 4.060 -18.225 1.00 93.94 96 ASN A N 1
ATOM 789 C CA . ASN A 1 96 ? -4.407 4.851 -17.877 1.00 93.94 96 ASN A CA 1
ATOM 790 C C . ASN A 1 96 ? -5.726 4.074 -17.990 1.00 93.94 96 ASN A C 1
ATOM 792 O O . ASN A 1 96 ? -6.548 4.149 -17.078 1.00 93.94 96 ASN A O 1
ATOM 796 N N . ASP A 1 97 ? -5.903 3.303 -19.062 1.00 93.56 97 ASP A N 1
ATOM 797 C CA . ASP A 1 97 ? -7.150 2.573 -19.320 1.00 93.56 97 ASP A CA 1
ATOM 798 C C . ASP A 1 97 ? -7.260 1.266 -18.514 1.00 93.56 97 ASP A C 1
ATOM 800 O O . ASP A 1 97 ? -8.325 0.657 -18.458 1.00 93.56 97 ASP A O 1
ATOM 804 N N . THR A 1 98 ? -6.179 0.841 -17.851 1.00 95.94 98 THR A N 1
ATOM 805 C CA . THR A 1 98 ? -6.075 -0.455 -17.155 1.00 95.94 98 THR A CA 1
ATOM 806 C C . THR A 1 98 ? -5.563 -0.326 -15.723 1.00 95.94 98 THR A C 1
ATOM 808 O O . THR A 1 98 ? -5.022 -1.276 -15.150 1.00 95.94 98 THR A O 1
ATOM 811 N N . ILE A 1 99 ? -5.703 0.858 -15.116 1.00 97.94 99 ILE A N 1
ATOM 812 C CA . ILE A 1 99 ? -5.260 1.115 -13.737 1.00 97.94 99 ILE A CA 1
ATOM 813 C C . ILE A 1 99 ? -5.915 0.122 -12.773 1.00 97.94 99 ILE A C 1
ATOM 815 O O . ILE A 1 99 ? -5.232 -0.443 -11.920 1.00 97.94 99 ILE A O 1
ATOM 819 N N . MET A 1 100 ? -7.223 -0.111 -12.909 1.00 98.19 100 MET A N 1
ATOM 820 C CA . MET A 1 100 ? -7.951 -1.027 -12.029 1.00 98.19 100 MET A CA 1
ATOM 821 C C . MET A 1 100 ? -7.491 -2.475 -12.188 1.00 98.19 100 MET A C 1
ATOM 823 O O . MET A 1 100 ? -7.248 -3.130 -11.171 1.00 98.19 100 MET A O 1
ATOM 827 N N . ASP A 1 101 ? -7.282 -2.937 -13.422 1.00 98.12 101 ASP A N 1
ATOM 828 C CA . ASP A 1 101 ? -6.734 -4.270 -13.695 1.00 98.12 101 ASP A CA 1
ATOM 829 C C . ASP A 1 101 ? -5.355 -4.426 -13.051 1.00 98.12 101 ASP A C 1
ATOM 831 O O . ASP A 1 101 ? -5.096 -5.394 -12.337 1.00 98.12 101 ASP A O 1
ATOM 835 N N . CYS A 1 102 ? -4.493 -3.414 -13.192 1.00 98.50 102 CYS A N 1
ATOM 836 C CA . CYS A 1 102 ? -3.180 -3.408 -12.557 1.00 98.50 102 CYS A CA 1
ATOM 837 C C . CYS A 1 102 ? -3.281 -3.441 -11.028 1.00 98.50 102 CYS A C 1
ATOM 839 O O . CYS A 1 102 ? -2.564 -4.205 -10.392 1.00 98.50 102 CYS A O 1
ATOM 841 N N . ILE A 1 103 ? -4.160 -2.649 -10.407 1.00 98.62 103 ILE A N 1
ATOM 842 C CA . ILE A 1 103 ? -4.318 -2.633 -8.943 1.00 98.62 103 ILE A CA 1
ATOM 843 C C . ILE A 1 103 ? -4.803 -3.992 -8.414 1.00 98.62 103 ILE A C 1
ATOM 845 O O . ILE A 1 103 ? -4.427 -4.387 -7.305 1.00 98.62 103 ILE A O 1
ATOM 849 N N . GLN A 1 104 ? -5.664 -4.681 -9.163 1.00 98.12 104 GLN A N 1
ATOM 850 C CA . GLN A 1 104 ? -6.280 -5.941 -8.743 1.00 98.12 104 GLN A CA 1
ATOM 851 C C . GLN A 1 104 ? -5.470 -7.183 -9.120 1.00 98.12 104 GLN A C 1
ATOM 853 O O . GLN A 1 104 ? -5.728 -8.256 -8.575 1.00 98.12 104 GLN A O 1
ATOM 858 N N . ASP A 1 105 ? -4.454 -7.036 -9.962 1.00 98.56 105 ASP A N 1
ATOM 859 C CA . ASP A 1 105 ? -3.550 -8.113 -10.337 1.00 98.56 105 ASP A CA 1
ATOM 860 C C . ASP A 1 105 ? -2.441 -8.365 -9.297 1.00 98.56 105 ASP A C 1
ATOM 862 O O . ASP A 1 105 ? -1.946 -7.450 -8.634 1.00 98.56 105 ASP A O 1
ATOM 866 N N . GLN A 1 106 ? -1.995 -9.620 -9.184 1.00 98.00 106 GLN A N 1
ATOM 867 C CA . GLN A 1 106 ? -0.944 -10.057 -8.253 1.00 98.00 106 GLN A CA 1
ATOM 868 C C . GLN A 1 106 ? 0.456 -9.500 -8.572 1.00 98.00 106 GLN A C 1
ATOM 870 O O . GLN A 1 106 ? 1.315 -9.460 -7.687 1.00 98.00 106 GLN A O 1
ATOM 875 N N . HIS A 1 107 ? 0.700 -9.055 -9.806 1.00 98.25 107 HIS A N 1
ATOM 876 C CA . HIS A 1 107 ? 1.957 -8.465 -10.267 1.00 98.25 107 HIS A CA 1
ATOM 877 C C . HIS A 1 107 ? 1.814 -6.957 -10.501 1.00 98.25 107 HIS A C 1
ATOM 879 O O . HIS A 1 107 ? 2.623 -6.179 -9.983 1.00 98.25 107 HIS A O 1
ATOM 885 N N . GLY A 1 108 ? 0.748 -6.541 -11.187 1.00 98.56 108 GLY A N 1
ATOM 886 C CA . GLY A 1 108 ? 0.453 -5.150 -11.524 1.00 98.56 108 GLY A CA 1
ATOM 887 C C . GLY A 1 108 ? 0.366 -4.245 -10.299 1.00 98.56 108 GLY A C 1
ATOM 888 O O . GLY A 1 108 ? 0.849 -3.110 -10.331 1.00 98.56 108 GLY A O 1
ATOM 889 N N . ASN A 1 109 ? -0.132 -4.756 -9.167 1.00 98.69 109 ASN A N 1
ATOM 890 C CA . ASN A 1 109 ? -0.273 -3.944 -7.961 1.00 98.69 109 ASN A CA 1
ATOM 891 C C . ASN A 1 109 ? 1.082 -3.427 -7.458 1.00 98.69 109 ASN A C 1
ATOM 893 O O . ASN A 1 109 ? 1.156 -2.346 -6.875 1.00 98.69 109 ASN A O 1
ATOM 897 N N . HIS A 1 110 ? 2.166 -4.169 -7.698 1.00 98.56 110 HIS A N 1
ATOM 898 C CA . HIS A 1 110 ? 3.512 -3.748 -7.328 1.00 98.56 110 HIS A CA 1
ATOM 899 C C . HIS A 1 110 ? 4.036 -2.632 -8.233 1.00 98.56 110 HIS A C 1
ATOM 901 O O . HIS A 1 110 ? 4.767 -1.767 -7.755 1.00 98.56 110 HIS A O 1
ATOM 907 N N . VAL A 1 111 ? 3.634 -2.606 -9.507 1.00 98.69 111 VAL A N 1
ATOM 908 C CA . VAL A 1 111 ? 3.947 -1.501 -10.424 1.00 98.69 111 VAL A CA 1
ATOM 909 C C . VAL A 1 111 ? 3.251 -0.224 -9.957 1.00 98.69 111 VAL A C 1
ATOM 911 O O . VAL A 1 111 ? 3.912 0.795 -9.780 1.00 98.69 111 VAL A O 1
ATOM 914 N N . ILE A 1 112 ? 1.952 -0.295 -9.642 1.00 98.62 112 ILE A N 1
ATOM 915 C CA . ILE A 1 112 ? 1.196 0.865 -9.145 1.00 98.62 112 ILE A CA 1
ATOM 916 C C . ILE A 1 112 ? 1.763 1.377 -7.814 1.00 98.62 112 ILE A C 1
ATOM 918 O O . ILE A 1 112 ? 1.936 2.582 -7.638 1.00 98.62 112 ILE A O 1
ATOM 922 N N . GLN A 1 113 ? 2.106 0.481 -6.882 1.00 98.56 113 GLN A N 1
ATOM 923 C CA . GLN A 1 113 ? 2.776 0.873 -5.638 1.00 98.56 113 GLN A CA 1
ATOM 924 C C . GLN A 1 113 ? 4.127 1.546 -5.911 1.00 98.56 113 GLN A C 1
ATOM 926 O O . GLN A 1 113 ? 4.424 2.569 -5.297 1.00 98.56 113 GLN A O 1
ATOM 931 N N . LYS A 1 114 ? 4.918 1.017 -6.856 1.00 98.38 114 LYS A N 1
ATOM 932 C CA . LYS A 1 114 ? 6.213 1.593 -7.227 1.00 98.38 114 LYS A CA 1
ATOM 933 C C . LYS A 1 114 ? 6.072 3.002 -7.792 1.00 98.38 114 LYS A C 1
ATOM 935 O O . LYS A 1 114 ? 6.889 3.844 -7.436 1.00 98.38 114 LYS A O 1
ATOM 940 N N . CYS A 1 115 ? 5.029 3.290 -8.576 1.00 98.00 115 CYS A N 1
ATOM 941 C CA . CYS A 1 115 ? 4.746 4.651 -9.039 1.00 98.00 115 CYS A CA 1
ATOM 942 C C . CYS A 1 115 ? 4.686 5.643 -7.865 1.00 98.00 115 CYS A C 1
ATOM 944 O O . CYS A 1 115 ? 5.356 6.667 -7.911 1.00 98.00 115 CYS A O 1
ATOM 946 N N . PHE A 1 116 ? 3.966 5.322 -6.783 1.00 97.00 116 PHE A N 1
ATOM 947 C CA . PHE A 1 116 ? 3.883 6.197 -5.602 1.00 97.00 116 PHE A CA 1
ATOM 948 C C . PHE A 1 116 ? 5.198 6.326 -4.827 1.00 97.00 116 PHE A C 1
ATOM 950 O O . PHE A 1 116 ? 5.427 7.350 -4.192 1.00 97.00 116 PHE A O 1
ATOM 957 N N . GLU A 1 117 ? 6.060 5.311 -4.872 1.00 96.12 117 GLU A N 1
ATOM 958 C CA . GLU A 1 117 ? 7.351 5.333 -4.178 1.00 96.12 117 GLU A CA 1
ATOM 959 C C . GLU A 1 117 ? 8.403 6.195 -4.893 1.00 96.12 117 GLU A C 1
ATOM 961 O O . GLU A 1 117 ? 9.288 6.730 -4.227 1.00 96.12 117 GLU A O 1
ATOM 966 N N . VAL A 1 118 ? 8.338 6.316 -6.227 1.00 96.06 118 VAL A N 1
ATOM 967 C CA . VAL A 1 118 ? 9.420 6.931 -7.029 1.00 96.06 118 VAL A CA 1
ATOM 968 C C . VAL A 1 118 ? 8.993 8.126 -7.883 1.00 96.06 118 VAL A C 1
ATOM 970 O O . VAL A 1 118 ? 9.859 8.819 -8.412 1.00 96.06 118 VAL A O 1
ATOM 973 N N . ILE A 1 119 ? 7.691 8.396 -8.018 1.00 95.06 119 ILE A N 1
ATOM 974 C CA . ILE A 1 119 ? 7.159 9.502 -8.825 1.00 95.06 119 ILE A CA 1
ATOM 975 C C . ILE A 1 119 ? 6.444 10.507 -7.925 1.00 95.06 119 ILE A C 1
ATOM 977 O O . ILE A 1 119 ? 5.711 10.154 -7.003 1.00 95.06 119 ILE A O 1
ATOM 981 N N . ASN A 1 120 ? 6.628 11.796 -8.217 1.00 92.62 120 ASN A N 1
ATOM 982 C CA . ASN A 1 120 ? 5.918 12.864 -7.524 1.00 92.62 120 ASN A CA 1
ATOM 983 C C . ASN A 1 120 ? 4.391 12.710 -7.684 1.00 92.62 120 ASN A C 1
ATOM 985 O O . ASN A 1 120 ? 3.877 12.656 -8.801 1.00 92.62 120 ASN A O 1
ATOM 989 N N . CYS A 1 121 ? 3.649 12.728 -6.572 1.00 91.75 121 CYS A N 1
ATOM 990 C CA . CYS A 1 121 ? 2.192 12.541 -6.558 1.00 91.75 121 CYS A CA 1
ATOM 991 C C . CYS A 1 121 ? 1.394 13.521 -7.437 1.00 91.75 121 CYS A C 1
ATOM 993 O O . CYS A 1 121 ? 0.274 13.203 -7.840 1.00 91.75 121 CYS A O 1
ATOM 995 N N . SER A 1 122 ? 1.939 14.695 -7.775 1.00 91.25 122 SER A N 1
ATOM 996 C CA . SER A 1 122 ? 1.306 15.617 -8.734 1.00 91.25 122 SER A CA 1
ATOM 997 C C . SER A 1 122 ? 1.123 15.002 -10.129 1.00 91.25 122 SER A C 1
ATOM 999 O O . SER A 1 122 ? 0.217 15.404 -10.854 1.00 91.25 122 SER A O 1
ATOM 1001 N N . LYS A 1 123 ? 1.923 13.990 -10.485 1.00 92.81 123 LYS A N 1
ATOM 1002 C CA . LYS A 1 123 ? 1.856 13.263 -11.762 1.00 92.81 123 LYS A CA 1
ATOM 1003 C C . LYS A 1 123 ? 0.997 11.999 -11.708 1.00 92.81 123 LYS A C 1
ATOM 1005 O O . LYS A 1 123 ? 0.695 11.419 -12.741 1.00 92.81 123 LYS A O 1
ATOM 1010 N N . LEU A 1 124 ? 0.551 11.596 -10.518 1.00 95.38 124 LEU A N 1
ATOM 1011 C CA . LEU A 1 124 ? -0.203 10.355 -10.290 1.00 95.38 124 LEU A CA 1
ATOM 1012 C C . LEU A 1 124 ? -1.713 10.592 -10.131 1.00 95.38 124 LEU A C 1
ATOM 1014 O O . LEU A 1 124 ? -2.436 9.725 -9.645 1.00 95.38 124 LEU A O 1
ATOM 1018 N N . GLN A 1 125 ? -2.206 11.765 -10.537 1.00 93.44 125 GLN A N 1
ATOM 1019 C CA . GLN A 1 125 ? -3.596 12.175 -10.315 1.00 93.44 125 GLN A CA 1
ATOM 1020 C C . GLN A 1 125 ? -4.617 11.251 -10.981 1.00 93.44 125 GLN A C 1
ATOM 1022 O O . GLN A 1 125 ? -5.682 11.027 -10.413 1.00 93.44 125 GLN A O 1
ATOM 1027 N N . VAL A 1 126 ? -4.293 10.678 -12.143 1.00 94.25 126 VAL A N 1
ATOM 1028 C CA . VAL A 1 126 ? -5.174 9.714 -12.822 1.00 94.25 126 VAL A CA 1
ATOM 1029 C C . VAL A 1 126 ? -5.382 8.472 -11.944 1.00 94.25 126 VAL A C 1
ATOM 1031 O O . VAL A 1 126 ? -6.520 8.105 -11.666 1.00 94.25 126 VAL A O 1
ATOM 1034 N N . ILE A 1 127 ? -4.300 7.912 -11.390 1.00 96.94 127 ILE A N 1
ATOM 1035 C CA . ILE A 1 127 ? -4.353 6.754 -10.482 1.00 96.94 127 ILE A CA 1
ATOM 1036 C C . ILE A 1 127 ? -5.097 7.101 -9.187 1.00 96.94 127 ILE A C 1
ATOM 1038 O O . ILE A 1 127 ? -5.941 6.333 -8.731 1.00 96.94 127 ILE A O 1
ATOM 1042 N N . ILE A 1 128 ? -4.820 8.266 -8.593 1.00 96.69 128 ILE A N 1
ATOM 1043 C CA . ILE A 1 128 ? -5.478 8.698 -7.349 1.00 96.69 128 ILE A CA 1
ATOM 1044 C C . ILE A 1 128 ? -6.994 8.838 -7.552 1.00 96.69 128 ILE A C 1
ATOM 1046 O O . ILE A 1 128 ? -7.768 8.382 -6.709 1.00 96.69 128 ILE A O 1
ATOM 1050 N N . ARG A 1 129 ? -7.431 9.428 -8.671 1.00 95.44 129 ARG A N 1
ATOM 1051 C CA . ARG A 1 129 ? -8.857 9.562 -9.007 1.00 95.44 129 ARG A CA 1
ATOM 1052 C C . ARG A 1 129 ? -9.520 8.202 -9.179 1.00 95.44 129 ARG A C 1
ATOM 1054 O O . ARG A 1 129 ? -10.582 7.987 -8.599 1.00 95.44 129 ARG A O 1
ATOM 1061 N N . GLU A 1 130 ? -8.872 7.278 -9.882 1.00 96.75 130 GLU A N 1
ATOM 1062 C CA . GLU A 1 130 ? -9.388 5.920 -10.067 1.00 96.75 130 GLU A CA 1
ATOM 1063 C C . GLU A 1 130 ? -9.563 5.189 -8.725 1.00 96.75 130 GLU A C 1
ATOM 1065 O O . GLU A 1 130 ? -10.601 4.576 -8.455 1.00 96.75 130 GLU A O 1
ATOM 1070 N N . VAL A 1 131 ? -8.594 5.344 -7.816 1.00 97.62 131 VAL A N 1
ATOM 1071 C CA . VAL A 1 131 ? -8.683 4.788 -6.459 1.00 97.62 131 VAL A CA 1
ATOM 1072 C C . VAL A 1 131 ? -9.823 5.417 -5.659 1.00 97.62 131 VAL A C 1
ATOM 1074 O O . VAL A 1 131 ? -10.542 4.700 -4.968 1.00 97.62 131 VAL A O 1
ATOM 1077 N N . ILE A 1 132 ? -10.023 6.735 -5.739 1.00 96.81 132 ILE A N 1
ATOM 1078 C CA . ILE A 1 132 ? -11.111 7.435 -5.034 1.00 96.81 132 ILE A CA 1
ATOM 1079 C C . ILE A 1 132 ? -12.488 6.958 -5.508 1.00 96.81 132 ILE A C 1
ATOM 1081 O O . ILE A 1 132 ? -13.395 6.786 -4.681 1.00 96.81 132 ILE A O 1
ATOM 1085 N N . THR A 1 133 ? -12.645 6.743 -6.815 1.00 97.00 133 THR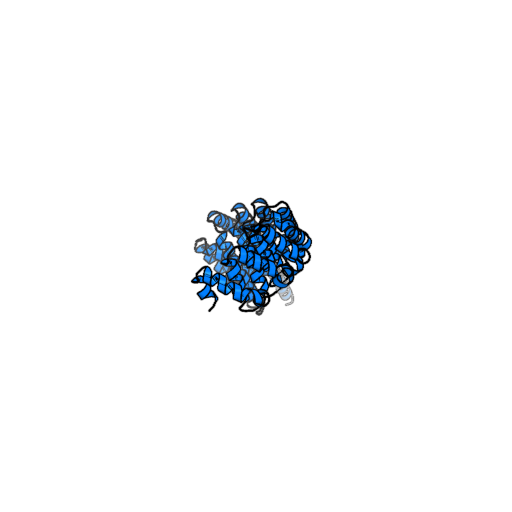 A N 1
ATOM 1086 C CA . THR A 1 133 ? -13.874 6.216 -7.424 1.00 97.00 133 THR A CA 1
ATOM 1087 C C . THR A 1 133 ? -14.199 4.827 -6.880 1.00 97.00 133 THR A C 1
ATOM 1089 O O . THR A 1 133 ? -15.327 4.576 -6.457 1.00 97.00 133 THR A O 1
ATOM 1092 N N . ASN A 1 134 ? -13.185 3.964 -6.775 1.00 97.62 134 ASN A N 1
ATOM 1093 C CA . ASN A 1 134 ? -13.339 2.549 -6.431 1.00 97.62 134 ASN A CA 1
ATOM 1094 C C . ASN A 1 134 ? -12.968 2.202 -4.976 1.00 97.62 134 ASN A C 1
ATOM 1096 O O . ASN A 1 134 ? -12.811 1.030 -4.621 1.00 97.62 134 ASN A O 1
ATOM 1100 N N . ILE A 1 135 ? -12.836 3.198 -4.095 1.00 96.94 135 ILE A N 1
ATOM 1101 C CA . ILE A 1 135 ? -12.210 3.014 -2.776 1.00 96.94 135 ILE A CA 1
ATOM 1102 C C . ILE A 1 135 ? -12.900 1.963 -1.899 1.00 96.94 135 ILE A C 1
ATOM 1104 O O . ILE A 1 135 ? -12.230 1.237 -1.168 1.00 96.94 135 ILE A O 1
ATOM 1108 N N . ARG A 1 136 ? -14.234 1.848 -1.983 1.00 95.38 136 ARG A N 1
ATOM 1109 C CA . ARG A 1 136 ? -15.005 0.873 -1.196 1.00 95.38 136 ARG A CA 1
ATOM 1110 C C . ARG A 1 136 ? -14.630 -0.560 -1.558 1.00 95.38 136 ARG A C 1
ATOM 1112 O O . ARG A 1 136 ? -14.536 -1.389 -0.668 1.00 95.38 136 ARG A O 1
ATOM 1119 N N . GLN A 1 137 ? -14.378 -0.842 -2.832 1.00 97.25 137 GLN A N 1
ATOM 1120 C CA . GLN A 1 137 ? -13.906 -2.152 -3.275 1.00 97.25 137 GLN A CA 1
ATOM 1121 C C . GLN A 1 137 ? -12.434 -2.345 -2.900 1.00 97.25 137 GLN A C 1
ATOM 1123 O O . GLN A 1 137 ? -12.062 -3.349 -2.292 1.00 97.25 137 GLN A O 1
ATOM 1128 N N . LEU A 1 138 ? -11.591 -1.359 -3.218 1.00 98.50 138 LEU A N 1
ATOM 1129 C CA . LEU A 1 138 ? -10.140 -1.478 -3.076 1.00 98.50 138 LEU A CA 1
ATOM 1130 C C . LEU A 1 138 ? -9.677 -1.584 -1.619 1.00 98.50 138 LEU A C 1
ATOM 1132 O O . LEU A 1 138 ? -8.738 -2.326 -1.337 1.00 98.50 138 LEU A O 1
ATOM 1136 N N . ALA A 1 139 ? -10.343 -0.914 -0.676 1.00 98.19 139 ALA A N 1
ATOM 1137 C CA . ALA A 1 139 ? -9.970 -0.959 0.739 1.00 98.19 139 ALA A CA 1
ATOM 1138 C C . ALA A 1 139 ? -10.152 -2.352 1.376 1.00 98.19 139 ALA A C 1
ATOM 1140 O O . ALA A 1 139 ? -9.490 -2.670 2.366 1.00 98.19 139 ALA A O 1
ATOM 1141 N N . PHE A 1 140 ? -10.999 -3.198 0.782 1.00 97.94 140 PHE A N 1
ATOM 1142 C CA . PHE A 1 140 ? -11.238 -4.583 1.195 1.00 97.94 140 PHE A CA 1
ATOM 1143 C C . PHE A 1 140 ? -10.567 -5.605 0.260 1.00 97.94 140 PHE A C 1
ATOM 1145 O O . PHE A 1 140 ? -10.778 -6.804 0.422 1.00 97.94 140 PHE A O 1
ATOM 1152 N N . HIS A 1 141 ? -9.744 -5.158 -0.694 1.00 98.25 141 HIS A N 1
ATOM 1153 C CA . HIS A 1 141 ? -9.024 -6.018 -1.634 1.00 98.25 141 HIS A CA 1
ATOM 1154 C C . HIS A 1 141 ? -7.607 -6.347 -1.115 1.00 98.25 141 HIS A C 1
ATOM 1156 O O . HIS A 1 141 ? -6.944 -5.437 -0.604 1.00 98.25 141 HIS A O 1
ATOM 1162 N N . PRO A 1 142 ? -7.086 -7.585 -1.281 1.00 97.31 142 PRO A N 1
ATOM 1163 C CA . PRO A 1 142 ? -5.736 -7.976 -0.845 1.00 97.31 142 PRO A CA 1
ATOM 1164 C C . PRO A 1 142 ? -4.611 -7.074 -1.362 1.00 97.31 142 PRO A C 1
ATOM 1166 O O . PRO A 1 142 ? -3.631 -6.850 -0.651 1.00 97.31 142 PRO A O 1
ATOM 1169 N N . TYR A 1 143 ? -4.754 -6.549 -2.580 1.00 98.44 143 TYR A N 1
ATOM 1170 C CA . TYR A 1 143 ? -3.758 -5.675 -3.207 1.00 98.44 143 TYR A CA 1
ATOM 1171 C C . TYR A 1 143 ? -4.163 -4.197 -3.178 1.00 98.44 143 TYR A C 1
ATOM 1173 O O . TYR A 1 143 ? -3.325 -3.319 -2.969 1.00 98.44 143 TYR A O 1
ATOM 1181 N N . GLY A 1 144 ? -5.465 -3.911 -3.298 1.00 98.50 144 GLY A N 1
ATOM 1182 C CA . GLY A 1 144 ? -5.981 -2.541 -3.338 1.00 98.50 144 GLY A CA 1
ATOM 1183 C C . GLY A 1 144 ? -5.718 -1.786 -2.036 1.00 98.50 144 GLY A C 1
ATOM 1184 O O . GLY A 1 144 ? -5.366 -0.606 -2.065 1.00 98.50 144 GLY A O 1
ATOM 1185 N N . CYS A 1 145 ? -5.777 -2.478 -0.892 1.00 97.88 145 CYS A N 1
ATOM 1186 C CA . CYS A 1 145 ? -5.504 -1.863 0.402 1.00 97.88 145 CYS A CA 1
ATOM 1187 C C . CYS A 1 145 ? -4.056 -1.359 0.519 1.00 97.88 145 CYS A C 1
ATOM 1189 O O . CYS A 1 145 ? -3.811 -0.338 1.161 1.00 97.88 145 CYS A O 1
ATOM 1191 N N . ARG A 1 146 ? -3.104 -2.036 -0.141 1.00 98.06 146 ARG A N 1
ATOM 1192 C CA . ARG A 1 146 ? -1.689 -1.648 -0.172 1.00 98.06 146 ARG A CA 1
ATOM 1193 C C . ARG A 1 146 ? -1.470 -0.417 -1.037 1.00 98.06 146 ARG A C 1
ATOM 1195 O O . ARG A 1 146 ? -0.745 0.480 -0.622 1.00 98.06 146 ARG A O 1
ATOM 1202 N N . VAL A 1 147 ? -2.148 -0.335 -2.182 1.00 98.25 147 VAL A N 1
ATOM 1203 C CA . VAL A 1 147 ? -2.124 0.861 -3.038 1.00 98.25 147 VAL A CA 1
ATOM 1204 C C .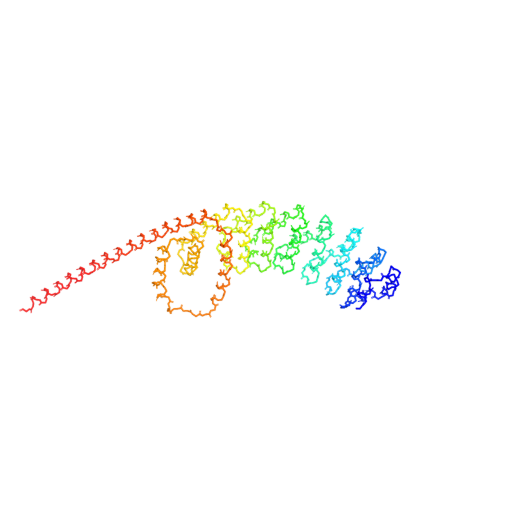 VAL A 1 147 ? -2.688 2.071 -2.291 1.00 98.25 147 VAL A C 1
ATOM 1206 O O . VAL A 1 147 ? -2.042 3.115 -2.260 1.00 98.25 147 VAL A O 1
ATOM 1209 N N . ILE A 1 148 ? -3.829 1.925 -1.605 1.00 97.94 148 ILE A N 1
ATOM 1210 C CA . ILE A 1 148 ? -4.384 2.997 -0.759 1.00 97.94 148 ILE A CA 1
ATOM 1211 C C . ILE A 1 148 ? -3.372 3.413 0.313 1.00 97.94 148 ILE A C 1
ATOM 1213 O O . ILE A 1 148 ? -3.132 4.604 0.494 1.00 97.94 148 ILE A O 1
ATOM 1217 N N . GLN A 1 149 ? -2.736 2.454 0.992 1.00 96.31 149 GLN A N 1
ATOM 1218 C CA . GLN A 1 149 ? -1.722 2.758 2.000 1.00 96.31 149 GLN A CA 1
ATOM 1219 C C . GLN A 1 149 ? -0.535 3.548 1.415 1.00 96.31 149 GLN A C 1
ATOM 1221 O O . GLN A 1 149 ? -0.137 4.543 2.014 1.00 96.31 149 GLN A O 1
ATOM 1226 N N . ARG A 1 150 ? -0.014 3.181 0.233 1.00 97.06 150 ARG A N 1
ATOM 1227 C CA . ARG A 1 150 ? 1.045 3.948 -0.454 1.00 97.06 150 ARG A CA 1
ATOM 1228 C C . ARG A 1 150 ? 0.609 5.381 -0.762 1.00 97.06 150 ARG A C 1
ATOM 1230 O O . ARG A 1 150 ? 1.386 6.304 -0.540 1.00 97.06 150 ARG A O 1
ATOM 1237 N N . ILE A 1 151 ? -0.634 5.594 -1.199 1.00 96.50 151 ILE A N 1
ATOM 1238 C CA . ILE A 1 151 ? -1.157 6.952 -1.421 1.00 96.50 151 ILE A CA 1
ATOM 1239 C C . ILE A 1 151 ? -1.117 7.760 -0.119 1.00 96.50 151 ILE A C 1
ATOM 1241 O O . ILE A 1 151 ? -0.649 8.895 -0.119 1.00 96.50 151 ILE A O 1
ATOM 1245 N N . LEU A 1 152 ? -1.553 7.177 1.003 1.00 94.50 152 LEU A N 1
ATOM 1246 C CA . LEU A 1 152 ? -1.538 7.858 2.303 1.00 94.50 152 LEU A CA 1
ATOM 1247 C C . LEU A 1 152 ? -0.118 8.104 2.859 1.00 94.50 152 LEU A C 1
ATOM 1249 O O . LEU A 1 152 ? 0.053 8.938 3.751 1.00 94.50 152 LEU A O 1
ATOM 1253 N N . GLU A 1 153 ? 0.886 7.369 2.381 1.00 93.00 153 GLU A N 1
ATOM 1254 C CA . GLU A 1 153 ? 2.297 7.513 2.762 1.00 93.00 153 GLU A CA 1
ATOM 1255 C C . GLU A 1 153 ? 3.021 8.586 1.956 1.00 93.00 153 GLU A C 1
ATOM 1257 O O . GLU A 1 153 ? 3.716 9.427 2.531 1.00 93.00 153 GLU A O 1
ATOM 1262 N N . PHE A 1 154 ? 2.840 8.579 0.637 1.00 93.62 154 PHE A N 1
ATOM 1263 C CA . PHE A 1 154 ? 3.623 9.412 -0.271 1.00 93.62 154 PHE A CA 1
ATOM 1264 C C . PHE A 1 154 ? 2.885 10.674 -0.726 1.00 93.62 154 PHE A C 1
ATOM 1266 O O . PHE A 1 154 ? 3.530 11.661 -1.083 1.00 93.62 154 PHE A O 1
ATOM 1273 N N . CYS A 1 155 ? 1.548 10.703 -0.662 1.00 91.94 155 CYS A N 1
ATOM 1274 C CA . CYS A 1 155 ? 0.755 11.813 -1.184 1.00 91.94 155 CYS A CA 1
ATOM 1275 C C . CYS A 1 155 ? 0.080 12.635 -0.083 1.00 91.94 155 CYS A C 1
ATOM 1277 O O . CYS A 1 155 ? -0.762 12.153 0.676 1.00 91.94 155 CYS A O 1
ATOM 1279 N N . LYS A 1 156 ? 0.390 13.935 -0.060 1.00 84.75 156 LYS A N 1
ATOM 1280 C CA . LYS A 1 156 ? -0.230 14.938 0.820 1.00 84.75 156 LYS A CA 1
ATOM 1281 C C . LYS A 1 156 ? -0.985 15.958 -0.027 1.00 84.75 156 LYS A C 1
ATOM 1283 O O . LYS A 1 156 ? -0.505 17.061 -0.267 1.00 84.75 156 LYS A O 1
ATOM 1288 N N . THR A 1 157 ? -2.128 15.534 -0.551 1.00 79.31 157 THR A N 1
ATOM 1289 C CA . THR A 1 157 ? -2.947 16.292 -1.509 1.00 79.31 157 THR A CA 1
ATOM 1290 C C . THR A 1 157 ? -4.373 16.444 -0.984 1.00 79.31 157 THR A C 1
ATOM 1292 O O . THR A 1 157 ? -4.769 15.696 -0.090 1.00 79.31 157 THR A O 1
ATOM 1295 N N . LYS A 1 158 ? -5.166 17.372 -1.539 1.00 83.62 158 LYS A N 1
ATOM 1296 C CA . LYS A 1 158 ? -6.592 17.514 -1.173 1.00 83.62 158 LYS A CA 1
ATOM 1297 C C . LYS A 1 158 ? -7.378 16.236 -1.486 1.00 83.62 158 LYS A C 1
ATOM 1299 O O . LYS A 1 158 ? -8.328 15.882 -0.798 1.00 83.62 158 LYS A O 1
ATOM 1304 N N . GLU A 1 159 ? -6.957 15.513 -2.515 1.00 85.06 159 GLU A N 1
ATOM 1305 C CA . GLU A 1 159 ? -7.479 14.210 -2.902 1.00 85.06 159 GLU A CA 1
ATOM 1306 C C . GLU A 1 159 ? -7.245 13.159 -1.805 1.00 85.06 159 GLU A C 1
ATOM 1308 O O . GLU A 1 159 ? -8.115 12.323 -1.554 1.00 85.06 159 GLU A O 1
ATOM 1313 N N . THR A 1 160 ? -6.119 13.242 -1.087 1.00 86.75 160 THR A N 1
ATOM 1314 C CA . THR A 1 160 ? -5.841 12.378 0.068 1.00 86.75 160 THR A CA 1
ATOM 1315 C C . THR A 1 160 ? -6.899 12.576 1.165 1.00 86.75 160 THR A C 1
ATOM 1317 O O . THR A 1 160 ? -7.356 11.596 1.751 1.00 86.75 160 THR A O 1
ATOM 1320 N N . ASP A 1 161 ? -7.370 13.806 1.400 1.00 88.56 161 ASP A N 1
ATOM 1321 C CA . ASP A 1 161 ? -8.435 14.086 2.380 1.00 88.56 161 ASP A CA 1
ATOM 1322 C C . ASP A 1 161 ? -9.773 13.439 1.988 1.00 88.56 161 ASP A C 1
ATOM 1324 O O . ASP A 1 161 ? -10.510 12.936 2.842 1.00 88.56 161 ASP A O 1
ATOM 1328 N N . LEU A 1 162 ? -10.072 13.364 0.687 1.00 93.00 162 LEU A N 1
ATOM 1329 C CA . LEU A 1 162 ? -11.257 12.662 0.190 1.00 93.00 162 LEU A CA 1
ATOM 1330 C C . LEU A 1 162 ? -11.157 11.142 0.398 1.00 93.00 162 LEU A C 1
ATOM 1332 O O . LEU A 1 162 ? -12.159 10.510 0.747 1.00 93.00 162 LEU A O 1
ATOM 1336 N N . ILE A 1 163 ? -9.961 10.563 0.237 1.00 94.81 163 ILE A N 1
ATOM 1337 C CA . ILE A 1 163 ? -9.688 9.157 0.575 1.00 94.81 163 ILE A CA 1
ATOM 1338 C C . ILE A 1 163 ? -9.968 8.925 2.062 1.00 94.81 163 ILE A C 1
ATOM 1340 O O . ILE A 1 163 ? -10.745 8.028 2.392 1.00 94.81 163 ILE A O 1
ATOM 1344 N N . TYR A 1 164 ? -9.422 9.760 2.955 1.00 92.38 164 TYR A N 1
ATOM 1345 C CA . TYR A 1 164 ? -9.698 9.672 4.394 1.00 92.38 164 TYR A CA 1
ATOM 1346 C C . TYR A 1 164 ? -11.199 9.710 4.687 1.00 92.38 164 TYR A C 1
ATOM 1348 O O . TYR A 1 164 ? -11.719 8.808 5.344 1.00 92.38 164 TYR A O 1
ATOM 1356 N N . LYS A 1 165 ? -11.917 10.701 4.146 1.00 92.88 165 LYS A N 1
ATOM 1357 C CA . LYS A 1 165 ? -13.364 10.851 4.350 1.00 92.88 165 LYS A CA 1
ATOM 1358 C C . LYS A 1 165 ? -14.141 9.596 3.941 1.00 92.88 165 LYS A C 1
ATOM 1360 O O . LYS A 1 165 ? -14.970 9.124 4.715 1.00 92.88 165 LYS A O 1
ATOM 1365 N N . LYS A 1 166 ? -13.858 9.032 2.763 1.00 94.88 166 LYS A N 1
ATOM 1366 C CA . LYS A 1 166 ? -14.547 7.829 2.267 1.00 94.88 166 LYS A CA 1
ATOM 1367 C C . LYS A 1 166 ? -14.204 6.572 3.075 1.00 94.88 166 LYS A C 1
ATOM 1369 O O . LYS A 1 166 ? -15.074 5.726 3.266 1.00 94.88 166 LYS A O 1
ATOM 1374 N N . LEU A 1 167 ? -12.973 6.440 3.580 1.00 95.50 167 LEU A N 1
ATOM 1375 C CA . LEU A 1 167 ? -12.604 5.334 4.479 1.00 95.50 167 LEU A CA 1
ATOM 1376 C C . LEU A 1 167 ? -13.376 5.404 5.805 1.00 95.50 167 LEU A C 1
ATOM 1378 O O . LEU A 1 167 ? -13.791 4.370 6.330 1.00 95.50 167 LEU A O 1
ATOM 1382 N N . MET A 1 168 ? -13.618 6.611 6.324 1.00 92.62 168 MET A N 1
ATOM 1383 C CA . MET A 1 168 ? -14.354 6.802 7.578 1.00 92.62 168 MET A CA 1
ATOM 1384 C C . MET A 1 168 ? -15.812 6.329 7.508 1.00 92.62 168 MET A C 1
ATOM 1386 O O . MET A 1 168 ? -16.346 5.914 8.534 1.00 92.62 168 MET A O 1
ATOM 1390 N N . GLU A 1 169 ? -16.435 6.319 6.322 1.00 93.62 169 GLU A N 1
ATOM 1391 C CA . GLU A 1 169 ? -17.810 5.826 6.125 1.00 93.62 169 GLU A CA 1
ATOM 1392 C C . GLU A 1 169 ? -17.980 4.351 6.535 1.00 93.62 169 GLU A C 1
ATOM 1394 O O . GLU A 1 169 ? -19.058 3.969 6.973 1.00 93.62 169 GLU A O 1
ATOM 1399 N N . ASN A 1 170 ? -16.921 3.533 6.435 1.00 93.25 170 ASN A N 1
ATOM 1400 C CA . ASN A 1 170 ? -16.950 2.092 6.731 1.00 93.25 170 ASN A CA 1
ATOM 1401 C C . ASN A 1 170 ? -15.864 1.680 7.743 1.00 93.25 170 ASN A C 1
ATOM 1403 O O . ASN A 1 170 ? -15.339 0.566 7.693 1.00 93.25 170 ASN A O 1
ATOM 1407 N N . LEU A 1 171 ? -15.496 2.582 8.662 1.00 96.69 171 LEU A N 1
ATOM 1408 C CA . LEU A 1 171 ? -14.349 2.406 9.563 1.00 96.69 171 LEU A CA 1
ATOM 1409 C C . LEU A 1 171 ? -14.387 1.085 10.351 1.00 96.69 171 LEU A C 1
ATOM 1411 O O . LEU A 1 171 ? -13.380 0.385 10.441 1.00 96.69 171 LEU A O 1
ATOM 1415 N N . ILE A 1 172 ? -15.538 0.728 10.926 1.00 97.50 172 ILE A N 1
ATOM 1416 C CA . ILE A 1 172 ? -15.664 -0.477 11.761 1.00 97.50 172 ILE A CA 1
ATOM 1417 C C . ILE A 1 172 ? -15.475 -1.757 10.943 1.00 97.50 172 ILE A C 1
ATOM 1419 O O . ILE A 1 172 ? -14.812 -2.688 11.412 1.00 97.50 172 ILE A O 1
ATOM 1423 N N . ASP A 1 173 ? -16.001 -1.797 9.723 1.00 97.81 173 ASP A N 1
ATOM 1424 C CA . ASP A 1 173 ? -15.855 -2.950 8.836 1.00 97.81 173 ASP A CA 1
ATOM 1425 C C . ASP A 1 173 ? -14.427 -3.063 8.306 1.00 97.81 173 ASP A C 1
ATOM 1427 O O . ASP A 1 173 ? -13.870 -4.162 8.270 1.00 97.81 173 ASP A O 1
ATOM 1431 N N . LEU A 1 174 ? -13.778 -1.930 8.013 1.00 98.19 174 LEU A N 1
ATOM 1432 C CA . LEU A 1 174 ? -12.354 -1.896 7.676 1.00 98.19 174 LEU A CA 1
ATOM 1433 C C . LEU A 1 174 ? -11.497 -2.454 8.812 1.00 98.19 174 LEU A C 1
ATOM 1435 O O . LEU A 1 174 ? -10.653 -3.311 8.560 1.00 98.19 174 LEU A O 1
ATOM 1439 N N . CYS A 1 175 ? -11.745 -2.051 10.062 1.00 97.81 175 CYS A N 1
ATOM 1440 C CA . CYS A 1 175 ? -11.039 -2.595 11.224 1.00 97.81 175 CYS A CA 1
ATOM 1441 C C . CYS A 1 175 ? -11.161 -4.124 11.316 1.00 97.81 175 CYS A C 1
ATOM 1443 O O . CYS A 1 175 ? -10.199 -4.798 11.681 1.00 97.81 175 CYS A O 1
ATOM 1445 N N . LYS A 1 176 ? -12.336 -4.678 10.998 1.00 94.19 176 LYS A N 1
ATOM 1446 C CA . LYS A 1 176 ? -12.626 -6.120 11.072 1.00 94.19 176 LYS A CA 1
ATOM 1447 C C . LYS A 1 176 ? -12.199 -6.897 9.822 1.00 94.19 176 LYS A C 1
ATOM 1449 O O . LYS A 1 176 ? -12.202 -8.126 9.856 1.00 94.19 176 LYS A O 1
ATOM 1454 N N . CYS A 1 177 ? -11.838 -6.220 8.736 1.00 97.50 177 CYS A N 1
ATOM 1455 C CA . CYS A 1 177 ? -11.411 -6.840 7.488 1.00 97.50 177 CYS A CA 1
ATOM 1456 C C . CYS A 1 177 ? -9.964 -7.341 7.577 1.00 97.50 177 CYS A C 1
ATOM 1458 O O . CYS A 1 177 ? -9.085 -6.631 8.064 1.00 97.50 177 CYS A O 1
ATOM 1460 N N . GLN A 1 178 ? -9.678 -8.518 7.012 1.00 95.94 178 GLN A N 1
ATOM 1461 C CA . GLN A 1 178 ? -8.324 -9.086 6.938 1.00 95.94 178 GLN A CA 1
ATOM 1462 C C . GLN A 1 178 ? -7.301 -8.211 6.190 1.00 95.94 178 GLN A C 1
ATOM 1464 O O . GLN A 1 178 ? -6.105 -8.333 6.440 1.00 95.94 178 GLN A O 1
ATOM 1469 N N . TYR A 1 179 ? -7.768 -7.301 5.328 1.00 97.44 179 TYR A N 1
ATOM 1470 C CA . TYR A 1 179 ? -6.936 -6.384 4.543 1.00 97.44 179 TYR A CA 1
ATOM 1471 C C . TYR A 1 179 ? -7.087 -4.929 5.005 1.00 97.44 179 TYR A C 1
ATOM 1473 O O . TYR A 1 179 ? -6.092 -4.272 5.305 1.00 97.44 179 TYR A O 1
ATOM 1481 N N . GLY A 1 180 ? -8.326 -4.441 5.133 1.00 97.81 180 GLY A N 1
ATOM 1482 C CA . GLY A 1 180 ? -8.614 -3.047 5.490 1.00 97.81 180 GLY A CA 1
ATOM 1483 C C . GLY A 1 180 ? -8.043 -2.614 6.844 1.00 97.81 180 GLY A C 1
ATOM 1484 O O . GLY A 1 180 ? -7.681 -1.450 7.014 1.00 97.81 180 GLY A O 1
ATOM 1485 N N . ASN A 1 181 ? -7.866 -3.549 7.787 1.00 97.25 181 ASN A N 1
ATOM 1486 C CA . ASN A 1 181 ? -7.337 -3.240 9.116 1.00 97.25 181 ASN A CA 1
ATOM 1487 C C . ASN A 1 181 ? -5.936 -2.603 9.057 1.00 97.25 181 ASN A C 1
ATOM 1489 O O . ASN A 1 181 ? -5.621 -1.760 9.895 1.00 97.25 181 ASN A O 1
ATOM 1493 N N . TYR A 1 182 ? -5.116 -2.943 8.055 1.00 97.62 182 TYR A N 1
ATOM 1494 C CA . TYR A 1 182 ? -3.777 -2.373 7.886 1.00 97.62 182 TYR A CA 1
ATOM 1495 C C . TYR A 1 182 ? -3.810 -0.888 7.515 1.00 97.62 182 TYR A C 1
ATOM 1497 O O . TYR A 1 182 ? -2.970 -0.129 7.997 1.00 97.62 182 TYR A O 1
ATOM 1505 N N . ILE A 1 183 ? -4.814 -0.454 6.742 1.00 97.69 183 ILE A N 1
ATOM 1506 C CA . ILE A 1 183 ? -5.019 0.965 6.428 1.00 97.69 183 ILE A CA 1
ATOM 1507 C C . ILE A 1 183 ? -5.288 1.728 7.729 1.00 97.69 183 ILE A C 1
ATOM 1509 O O . ILE A 1 183 ? -4.653 2.742 7.997 1.00 97.69 183 ILE A O 1
ATOM 1513 N N . ILE A 1 184 ? -6.173 1.214 8.589 1.00 98.00 184 ILE A N 1
ATOM 1514 C CA . ILE A 1 184 ? -6.519 1.891 9.847 1.00 98.00 184 ILE A CA 1
ATOM 1515 C C . ILE A 1 184 ? -5.332 1.920 10.816 1.00 98.00 184 ILE A C 1
ATOM 1517 O O . ILE A 1 184 ? -5.060 2.957 11.419 1.00 98.00 184 ILE A O 1
ATOM 1521 N N . GLN A 1 185 ? -4.584 0.817 10.928 1.00 96.62 185 GLN A N 1
ATOM 1522 C CA . GLN A 1 185 ? -3.346 0.781 11.713 1.00 96.62 185 GLN A CA 1
ATOM 1523 C C . GLN A 1 185 ? -2.345 1.843 11.239 1.00 96.62 185 GLN A C 1
ATOM 1525 O O . GLN A 1 185 ? -1.776 2.549 12.071 1.00 96.62 185 GLN A O 1
ATOM 1530 N N . TYR A 1 186 ? -2.173 1.994 9.922 1.00 96.56 186 TYR A N 1
ATOM 1531 C CA . TYR A 1 186 ? -1.302 3.015 9.348 1.00 96.56 186 TYR A CA 1
ATOM 1532 C C . TYR A 1 186 ? -1.737 4.432 9.750 1.00 96.56 186 TYR A C 1
ATOM 1534 O O . TYR A 1 186 ? -0.911 5.215 10.214 1.00 96.56 186 TYR A O 1
ATOM 1542 N N . ILE A 1 187 ? -3.030 4.760 9.645 1.00 95.69 187 ILE A N 1
ATOM 1543 C CA . ILE A 1 187 ? -3.527 6.104 9.988 1.00 95.69 187 ILE A CA 1
ATOM 1544 C C . ILE A 1 187 ? -3.344 6.394 11.485 1.00 95.69 187 ILE A C 1
ATOM 1546 O O . ILE A 1 187 ? -2.940 7.495 11.857 1.00 95.69 187 ILE A O 1
ATOM 1550 N N . ILE A 1 188 ? -3.578 5.405 12.351 1.00 95.69 188 ILE A N 1
ATOM 1551 C CA . ILE A 1 188 ? -3.342 5.542 13.795 1.00 95.69 188 ILE A CA 1
ATOM 1552 C C . ILE A 1 188 ? -1.858 5.766 14.103 1.00 95.69 188 ILE A C 1
ATOM 1554 O O . ILE A 1 188 ? -1.522 6.524 15.010 1.00 95.69 188 ILE A O 1
ATOM 1558 N N . GLU A 1 189 ? -0.958 5.119 13.371 1.00 94.25 189 GLU A N 1
ATOM 1559 C CA . GLU A 1 189 ? 0.474 5.212 13.630 1.00 94.25 189 GLU A CA 1
ATOM 1560 C C . GLU A 1 189 ? 1.090 6.495 13.047 1.00 94.25 189 GLU A C 1
ATOM 1562 O O . GLU A 1 189 ? 1.798 7.216 13.754 1.00 94.25 189 GLU A O 1
ATOM 1567 N N . LYS A 1 190 ? 0.806 6.796 11.775 1.00 92.88 190 LYS A N 1
ATOM 1568 C CA . LYS A 1 190 ? 1.506 7.811 10.966 1.00 92.88 190 LYS A CA 1
ATOM 1569 C C . LYS A 1 190 ? 0.610 8.923 10.414 1.00 92.88 190 LYS A C 1
ATOM 1571 O O . LYS A 1 190 ? 1.134 9.901 9.887 1.00 92.88 190 LYS A O 1
ATOM 1576 N N . GLY A 1 191 ? -0.713 8.787 10.508 1.00 88.88 191 GLY A N 1
ATOM 1577 C CA . GLY A 1 191 ? -1.655 9.797 10.028 1.00 88.88 191 GLY A CA 1
ATOM 1578 C C . GLY A 1 191 ? -1.541 11.121 10.787 1.00 88.88 191 GLY A C 1
ATOM 1579 O O . GLY A 1 191 ? -0.999 11.183 11.894 1.00 88.88 191 GLY A O 1
ATOM 1580 N N . ASN A 1 192 ? -2.078 12.189 10.191 1.00 89.62 192 ASN A N 1
ATOM 1581 C CA . ASN A 1 192 ? -2.148 13.490 10.854 1.00 89.62 192 ASN A CA 1
ATOM 1582 C C . ASN A 1 192 ? -3.011 13.419 12.135 1.00 89.62 192 ASN A C 1
ATOM 1584 O O . ASN A 1 192 ? -3.834 12.513 12.309 1.00 89.62 192 ASN A O 1
ATOM 1588 N N . ASN A 1 193 ? -2.815 14.380 13.042 1.00 91.25 193 ASN A N 1
ATOM 1589 C CA . ASN A 1 193 ? -3.482 14.371 14.346 1.00 91.25 193 ASN A CA 1
ATOM 1590 C C . ASN A 1 193 ? -5.011 14.414 14.230 1.00 91.25 193 ASN A C 1
ATOM 1592 O O . ASN A 1 193 ? -5.687 13.739 14.998 1.00 91.25 193 ASN A O 1
ATOM 1596 N N . GLU A 1 194 ? -5.559 15.155 13.269 1.00 91.62 194 GLU A N 1
ATOM 1597 C CA . GLU A 1 194 ? -7.007 15.271 13.078 1.00 91.62 194 GLU A CA 1
ATOM 1598 C C . GLU A 1 194 ? -7.645 13.925 12.696 1.00 91.62 194 GLU A C 1
ATOM 1600 O O . GLU A 1 194 ? -8.523 13.421 13.400 1.00 91.62 194 GLU A O 1
ATOM 1605 N N . ASN A 1 195 ? -7.143 13.285 11.637 1.00 89.94 195 ASN A N 1
ATOM 1606 C CA . ASN A 1 195 ? -7.621 11.985 11.167 1.00 89.94 195 ASN A CA 1
ATOM 1607 C C . ASN A 1 195 ? -7.432 10.902 12.232 1.00 89.94 195 ASN A C 1
ATOM 1609 O O . ASN A 1 195 ? -8.334 10.091 12.460 1.00 89.94 195 ASN A O 1
ATOM 1613 N N . LYS A 1 196 ? -6.290 10.920 12.933 1.00 94.19 196 LYS A N 1
ATOM 1614 C CA . LYS A 1 196 ? -6.026 10.016 14.056 1.00 94.19 196 LYS A CA 1
ATOM 1615 C C . LYS A 1 196 ? -7.087 10.169 15.146 1.00 94.19 196 LYS A C 1
ATOM 1617 O O . LYS A 1 196 ? -7.699 9.178 15.535 1.00 94.19 196 LYS A O 1
ATOM 1622 N N . GLN A 1 197 ? -7.348 11.390 15.613 1.00 94.88 197 GLN A N 1
ATOM 1623 C CA . GLN A 1 197 ? -8.315 11.639 16.687 1.00 94.88 197 GLN A CA 1
ATOM 1624 C C . GLN A 1 197 ? -9.747 11.255 16.286 1.00 94.88 197 GLN A C 1
ATOM 1626 O O . GLN A 1 197 ? -10.476 10.667 17.091 1.00 94.88 197 GLN A O 1
ATOM 1631 N N . ASN A 1 198 ? -10.130 11.496 15.030 1.00 94.06 198 ASN A N 1
ATOM 1632 C CA . ASN A 1 198 ? -11.430 11.086 14.496 1.00 94.06 198 ASN A CA 1
ATOM 1633 C C . ASN A 1 198 ? -11.610 9.559 14.519 1.00 94.06 198 ASN A C 1
ATOM 1635 O O . ASN A 1 198 ? -12.641 9.065 14.981 1.00 94.06 198 ASN A O 1
ATOM 1639 N N . ILE A 1 199 ? -10.593 8.803 14.092 1.00 96.00 199 ILE A N 1
ATOM 1640 C CA . ILE A 1 199 ? -10.598 7.333 14.138 1.00 96.00 199 ILE A CA 1
ATOM 1641 C C . ILE A 1 199 ? -10.636 6.823 15.580 1.00 96.00 199 ILE A C 1
ATOM 1643 O O . ILE A 1 199 ? -11.463 5.971 15.910 1.00 96.00 199 ILE A O 1
ATOM 1647 N N . LEU A 1 200 ? -9.776 7.360 16.450 1.00 96.00 200 LEU A N 1
ATOM 1648 C CA . LEU A 1 200 ? -9.707 6.973 17.858 1.00 96.00 200 LEU A CA 1
ATOM 1649 C C . LEU A 1 200 ? -11.070 7.145 18.540 1.00 96.00 200 LEU A C 1
ATOM 1651 O O . LEU A 1 200 ? -11.566 6.216 19.179 1.00 96.00 200 LEU A O 1
ATOM 1655 N N . LYS A 1 201 ? -11.739 8.288 18.343 1.00 96.12 201 LYS A N 1
ATOM 1656 C CA . LYS A 1 201 ? -13.068 8.551 18.916 1.00 96.12 201 LYS A CA 1
ATOM 1657 C C . LYS A 1 201 ? -14.072 7.438 18.603 1.00 96.12 201 LYS A C 1
ATOM 1659 O O . LYS A 1 201 ? -14.800 7.023 19.505 1.00 96.12 201 LYS A O 1
ATOM 1664 N N . VAL A 1 202 ? -14.091 6.950 17.363 1.00 96.56 202 VAL A N 1
ATOM 1665 C CA . VAL A 1 202 ? -14.974 5.855 16.940 1.00 96.56 202 VAL A CA 1
ATOM 1666 C C . VAL A 1 202 ? -14.502 4.519 17.515 1.00 96.56 202 VAL A C 1
ATOM 1668 O O . VAL A 1 202 ? -15.305 3.801 18.104 1.00 96.56 202 VAL A O 1
ATOM 1671 N N . ILE A 1 203 ? -13.205 4.195 17.439 1.00 94.75 203 ILE A N 1
ATOM 1672 C CA . ILE A 1 203 ? -12.659 2.941 17.993 1.00 94.75 203 ILE A CA 1
ATOM 1673 C C . ILE A 1 203 ? -12.998 2.794 19.476 1.00 94.75 203 ILE A C 1
ATOM 1675 O O . ILE A 1 203 ? -13.406 1.711 19.888 1.00 94.75 203 ILE A O 1
ATOM 1679 N N . LYS A 1 204 ? -12.901 3.869 20.267 1.00 90.88 204 LYS A N 1
ATOM 1680 C CA . LYS A 1 204 ? -13.245 3.852 21.696 1.00 90.88 204 LYS A CA 1
ATOM 1681 C C . LYS A 1 204 ? -14.674 3.366 21.952 1.00 90.88 204 LYS A C 1
ATOM 1683 O O . LYS A 1 204 ? -14.889 2.586 22.873 1.00 90.88 204 LYS A O 1
ATOM 1688 N N . GLN A 1 205 ? -15.641 3.785 21.134 1.00 93.06 205 GLN A N 1
ATOM 1689 C CA . GLN A 1 205 ? -17.050 3.385 21.282 1.00 93.06 205 GLN A CA 1
ATOM 1690 C C . GLN A 1 205 ? -17.253 1.882 21.053 1.00 93.06 205 GLN A C 1
ATOM 1692 O O . GLN A 1 205 ? -18.097 1.262 21.695 1.00 93.06 205 GLN A O 1
ATOM 1697 N N . TYR A 1 206 ? -16.447 1.287 20.173 1.00 89.38 206 TYR A N 1
ATOM 1698 C CA . TYR A 1 206 ? -16.533 -0.123 19.792 1.00 89.38 206 TYR A CA 1
ATOM 1699 C C . TYR A 1 206 ? -15.398 -0.974 20.379 1.00 89.38 206 TYR A C 1
ATOM 1701 O O . TYR A 1 206 ? -15.233 -2.127 19.973 1.00 89.38 206 TYR A O 1
ATOM 1709 N N . PHE A 1 207 ? -14.630 -0.438 21.334 1.00 80.25 207 PHE A N 1
ATOM 1710 C CA . PHE A 1 207 ? -13.327 -0.974 21.738 1.00 80.25 207 PHE A CA 1
ATOM 1711 C C . PHE A 1 207 ? -13.391 -2.445 22.160 1.00 80.25 207 PHE A C 1
ATOM 1713 O O . PHE A 1 207 ? -12.599 -3.265 21.694 1.00 80.25 207 PHE A O 1
ATOM 1720 N N . VAL A 1 208 ? -14.386 -2.813 22.971 1.00 75.12 208 VAL A N 1
ATOM 1721 C CA . VAL A 1 208 ? -14.577 -4.202 23.420 1.00 75.12 208 VAL A CA 1
ATOM 1722 C C . VAL A 1 208 ? -14.871 -5.123 22.240 1.00 75.12 208 VAL A C 1
ATOM 1724 O O . VAL A 1 208 ? -14.187 -6.124 22.052 1.00 75.12 208 VAL A O 1
ATOM 1727 N N . SER A 1 209 ? -15.816 -4.752 21.374 1.00 79.50 209 SER A N 1
ATOM 1728 C CA . SER A 1 209 ? -16.166 -5.569 20.205 1.00 79.50 209 SER A CA 1
ATOM 1729 C C . SER A 1 209 ? -15.000 -5.737 19.218 1.00 79.50 209 SER A C 1
ATOM 1731 O O . SER A 1 209 ? -14.822 -6.813 18.646 1.00 79.50 209 SER A O 1
ATOM 1733 N N . LEU A 1 210 ? -14.182 -4.693 19.036 1.00 81.12 210 LEU A N 1
ATOM 1734 C CA . LEU A 1 210 ? -13.030 -4.705 18.134 1.00 81.12 210 LEU A CA 1
ATOM 1735 C C . LEU A 1 210 ? -11.862 -5.505 18.718 1.00 81.12 210 LEU A C 1
ATOM 1737 O O . LEU A 1 210 ? -11.262 -6.304 18.004 1.00 81.12 210 LEU A O 1
ATOM 1741 N N . SER A 1 211 ? -11.585 -5.372 20.017 1.00 76.25 211 SER A N 1
ATOM 1742 C CA . SER A 1 211 ? -10.496 -6.107 20.678 1.00 76.25 211 SER A CA 1
ATOM 1743 C C . SER A 1 211 ? -10.701 -7.630 20.682 1.00 76.25 211 SER A C 1
ATOM 1745 O O . SER A 1 211 ? -9.736 -8.387 20.760 1.00 76.25 211 SER A O 1
ATOM 1747 N N . LEU A 1 212 ? -11.946 -8.093 20.525 1.00 69.19 212 LEU A N 1
ATOM 1748 C CA . LEU A 1 212 ? -12.312 -9.511 20.426 1.00 69.19 212 LEU A CA 1
ATOM 1749 C C . LEU A 1 212 ? -12.362 -10.047 18.988 1.00 69.19 212 LEU A C 1
ATOM 1751 O O . LEU A 1 212 ? -12.613 -11.240 18.781 1.00 69.19 212 LEU A O 1
ATOM 1755 N N . ASN A 1 213 ? -12.161 -9.203 17.979 1.00 82.44 213 ASN A N 1
ATOM 1756 C CA . ASN A 1 213 ? -12.110 -9.621 16.583 1.00 82.44 213 ASN A CA 1
ATOM 1757 C C . ASN A 1 213 ? -10.662 -9.944 16.173 1.00 82.44 213 ASN A C 1
ATOM 1759 O O . ASN A 1 213 ? -9.745 -9.218 16.530 1.00 82.44 213 ASN A O 1
ATOM 1763 N N . LYS A 1 214 ? -10.465 -11.011 15.381 1.00 78.56 214 LYS A N 1
ATOM 1764 C CA . LYS A 1 214 ? -9.138 -11.508 14.957 1.00 78.56 214 LYS A CA 1
ATOM 1765 C C . LYS A 1 214 ? -8.250 -10.440 14.299 1.00 78.56 214 LYS A C 1
ATOM 1767 O O . LYS A 1 214 ? -7.034 -10.499 14.449 1.00 78.56 214 LYS A O 1
ATOM 1772 N N . PHE A 1 215 ? -8.840 -9.524 13.533 1.00 86.00 215 PHE A N 1
ATOM 1773 C CA . PHE A 1 215 ? -8.111 -8.498 12.785 1.00 86.00 215 PHE A CA 1
ATOM 1774 C C . PHE A 1 215 ? -8.155 -7.149 13.501 1.00 86.00 215 PHE A C 1
ATOM 1776 O O . PHE A 1 215 ? -7.115 -6.510 13.671 1.00 86.00 215 PHE A O 1
ATOM 1783 N N . ALA A 1 216 ? -9.334 -6.754 13.992 1.00 86.25 216 ALA A N 1
ATOM 1784 C CA . ALA A 1 216 ? -9.503 -5.459 14.644 1.00 86.25 216 ALA A CA 1
ATOM 1785 C C . ALA A 1 216 ? -8.777 -5.358 15.991 1.00 86.25 216 ALA A C 1
ATOM 1787 O O . ALA A 1 216 ? -8.477 -4.251 16.432 1.00 86.25 216 ALA A O 1
ATOM 1788 N N . SER A 1 217 ? -8.413 -6.483 16.612 1.00 77.38 217 SER A N 1
ATOM 1789 C CA . SER A 1 217 ? -7.597 -6.487 17.824 1.00 77.38 217 SER A CA 1
ATOM 1790 C C . SER A 1 217 ? -6.233 -5.812 17.613 1.00 77.38 217 SER A C 1
ATOM 1792 O O . SER A 1 217 ? -5.753 -5.100 18.493 1.00 77.38 217 SER A O 1
ATOM 1794 N N . ASN A 1 218 ? -5.643 -5.943 16.419 1.00 80.50 218 ASN A N 1
ATOM 1795 C CA . ASN A 1 218 ? -4.399 -5.247 16.066 1.00 80.50 218 ASN A CA 1
ATOM 1796 C C . ASN A 1 218 ? -4.615 -3.731 15.963 1.00 80.50 218 ASN A C 1
ATOM 1798 O O . ASN A 1 218 ? -3.770 -2.942 16.376 1.00 80.50 218 ASN A O 1
ATOM 1802 N N . VAL A 1 219 ? -5.779 -3.314 15.455 1.00 91.75 219 VAL A N 1
ATOM 1803 C CA . VAL A 1 219 ? -6.165 -1.900 15.392 1.00 91.75 219 VAL A CA 1
ATOM 1804 C C . VAL A 1 219 ? -6.332 -1.332 16.800 1.00 91.75 219 VAL A C 1
ATOM 1806 O O . VAL A 1 219 ? -5.825 -0.248 17.079 1.00 91.75 219 VAL A O 1
ATOM 1809 N N . THR A 1 220 ? -6.983 -2.064 17.712 1.00 83.44 220 THR A N 1
ATOM 1810 C CA . THR A 1 220 ? -7.111 -1.624 19.109 1.00 83.44 220 THR A CA 1
ATOM 1811 C C . THR A 1 220 ? -5.758 -1.533 19.812 1.00 83.44 220 THR A C 1
ATOM 1813 O O . THR A 1 220 ? -5.546 -0.581 20.558 1.00 83.44 220 THR A O 1
ATOM 1816 N N . GLU A 1 221 ? -4.811 -2.433 19.517 1.00 76.56 221 GLU A N 1
ATOM 1817 C CA . GLU A 1 221 ? -3.435 -2.343 20.028 1.00 76.56 221 GLU A CA 1
ATOM 1818 C C . GLU A 1 221 ? -2.748 -1.064 19.560 1.00 76.56 221 GLU A C 1
ATOM 1820 O O . GLU A 1 221 ? -2.277 -0.270 20.372 1.00 76.56 221 GLU A O 1
ATOM 1825 N N . LYS A 1 222 ? -2.784 -0.792 18.253 1.00 83.38 222 LYS A N 1
ATOM 1826 C CA . LYS A 1 222 ? -2.251 0.457 17.705 1.00 83.38 222 LYS A CA 1
ATOM 1827 C C . LYS A 1 222 ? -2.943 1.682 18.307 1.00 83.38 222 LYS A C 1
ATOM 1829 O O . LYS A 1 222 ? -2.269 2.661 18.613 1.00 83.38 222 LYS A O 1
ATOM 1834 N N . SER A 1 223 ? -4.259 1.623 18.529 1.00 88.19 223 SER A N 1
ATOM 1835 C CA . SER A 1 223 ? -5.022 2.739 19.107 1.00 88.19 223 SER A CA 1
ATOM 1836 C C . SER A 1 223 ? -4.552 3.119 20.506 1.00 88.19 223 SER A C 1
ATOM 1838 O O . SER A 1 223 ? -4.647 4.276 20.870 1.00 88.19 223 SER A O 1
ATOM 1840 N N . ILE A 1 224 ? -4.030 2.159 21.264 1.00 78.38 224 ILE A N 1
ATOM 1841 C CA . ILE A 1 224 ? -3.494 2.367 22.605 1.00 78.38 224 ILE A CA 1
ATOM 1842 C C . ILE A 1 224 ? -2.042 2.828 22.559 1.00 78.38 224 ILE A C 1
ATOM 1844 O O . ILE A 1 224 ? -1.655 3.740 23.288 1.00 78.38 224 ILE A O 1
ATOM 1848 N N . LEU A 1 225 ? -1.242 2.198 21.696 1.00 78.56 225 LEU A N 1
ATOM 1849 C CA . LEU A 1 225 ? 0.187 2.469 21.591 1.00 78.56 225 LEU A CA 1
ATOM 1850 C C . LEU A 1 225 ? 0.478 3.885 21.069 1.00 78.56 225 LEU A C 1
ATOM 1852 O O . LEU A 1 225 ? 1.469 4.489 21.466 1.00 78.56 225 LEU A O 1
ATOM 1856 N N . TYR A 1 226 ? -0.379 4.413 20.190 1.00 83.38 226 TYR A N 1
ATOM 1857 C CA . TYR A 1 226 ? -0.166 5.694 19.504 1.00 83.38 226 TYR A CA 1
ATOM 1858 C C . TYR A 1 226 ? -1.176 6.788 19.889 1.00 83.38 226 TYR A C 1
ATOM 1860 O O . TYR A 1 226 ? -1.344 7.752 19.135 1.00 83.38 226 TYR A O 1
ATOM 1868 N N . SER A 1 227 ? -1.845 6.656 21.038 1.00 84.12 227 SER A N 1
ATOM 1869 C CA . SER A 1 227 ? -2.719 7.690 21.607 1.00 84.12 227 SER A CA 1
ATOM 1870 C C . SER A 1 227 ? -2.127 8.344 22.854 1.00 84.12 227 SER A C 1
ATOM 1872 O O . SER A 1 227 ? -1.221 7.812 23.496 1.00 84.12 227 SER A O 1
ATOM 1874 N N . ASP A 1 228 ? -2.720 9.468 23.251 1.00 81.69 228 ASP A N 1
ATOM 1875 C CA . ASP A 1 228 ? -2.457 10.103 24.540 1.00 81.69 228 ASP A CA 1
ATOM 1876 C C . ASP A 1 228 ? -3.107 9.347 25.718 1.00 81.69 228 ASP A C 1
ATOM 1878 O O . ASP A 1 228 ? -3.896 8.408 25.547 1.00 81.69 228 ASP A O 1
ATOM 1882 N N . ASP A 1 229 ? -2.775 9.766 26.939 1.00 75.12 229 ASP A N 1
ATOM 1883 C CA . ASP A 1 229 ? -3.304 9.154 28.161 1.00 75.12 229 ASP A CA 1
ATOM 1884 C C . ASP A 1 229 ? -4.790 9.463 28.383 1.00 75.12 229 ASP A C 1
ATOM 1886 O O . ASP A 1 229 ? -5.506 8.659 28.982 1.00 75.12 229 ASP A O 1
ATOM 1890 N N . LYS A 1 230 ? -5.295 10.574 27.832 1.00 83.00 230 LYS A N 1
ATOM 1891 C CA . LYS A 1 230 ? -6.723 10.917 27.870 1.00 83.00 230 LYS A CA 1
ATOM 1892 C C . LYS A 1 230 ? -7.554 9.867 27.134 1.00 83.00 230 LYS A C 1
ATOM 1894 O O . LYS A 1 230 ? -8.598 9.436 27.629 1.00 83.00 230 LYS A O 1
ATOM 1899 N N . TYR A 1 231 ? -7.099 9.434 25.962 1.00 85.75 231 TYR A N 1
ATOM 1900 C CA . TYR A 1 231 ? -7.733 8.359 25.215 1.00 85.75 231 TYR A CA 1
ATOM 1901 C C . TYR A 1 231 ? -7.682 7.036 25.980 1.00 85.75 231 TYR A C 1
ATOM 1903 O O . TYR A 1 231 ? -8.722 6.392 26.135 1.00 85.75 231 TYR A O 1
ATOM 1911 N N . LYS A 1 232 ? -6.505 6.658 26.498 1.00 76.56 232 LYS A N 1
ATOM 1912 C CA . LYS A 1 232 ? -6.320 5.416 27.268 1.00 76.56 232 LYS A CA 1
ATOM 1913 C C . LYS A 1 232 ? -7.239 5.370 28.490 1.00 76.56 232 LYS A C 1
ATOM 1915 O O . LYS A 1 232 ? -7.883 4.349 28.729 1.00 76.56 232 LYS A O 1
ATOM 1920 N N . HIS A 1 233 ? -7.363 6.481 29.218 1.00 73.00 233 HIS A N 1
ATOM 1921 C CA . HIS A 1 233 ? -8.302 6.607 30.331 1.00 73.00 233 HIS A CA 1
ATOM 1922 C C . HIS A 1 233 ? -9.748 6.416 29.868 1.00 73.00 233 HIS A C 1
ATOM 1924 O O . HIS A 1 233 ? -10.489 5.627 30.442 1.00 73.00 233 HIS A O 1
ATOM 1930 N N . GLY A 1 234 ? -10.143 7.064 28.770 1.00 74.94 234 GLY A N 1
ATOM 1931 C CA . GLY A 1 234 ? -11.480 6.888 28.207 1.00 74.94 234 GLY A CA 1
ATOM 1932 C C . GLY A 1 234 ? -11.774 5.445 27.779 1.00 74.94 234 GLY A C 1
ATOM 1933 O O . GLY A 1 234 ? -12.892 4.970 27.958 1.00 74.94 234 GLY A O 1
ATOM 1934 N N . VAL A 1 235 ? -10.794 4.728 27.222 1.00 73.06 235 VAL A N 1
ATOM 1935 C CA . VAL A 1 235 ? -10.932 3.296 26.907 1.00 73.06 235 VAL A CA 1
ATOM 1936 C C . VAL A 1 235 ? -11.151 2.481 28.178 1.00 73.06 235 VAL A C 1
ATOM 1938 O O . VAL A 1 235 ? -12.020 1.611 28.211 1.00 73.06 235 VAL A O 1
ATOM 1941 N N . LEU A 1 236 ? -10.402 2.779 29.237 1.00 64.50 236 LEU A N 1
ATOM 1942 C CA . LEU A 1 236 ? -10.562 2.109 30.517 1.00 64.50 236 LEU A CA 1
ATOM 1943 C C . LEU A 1 236 ? -11.970 2.308 31.096 1.00 64.50 236 LEU A C 1
ATOM 1945 O O . LEU A 1 236 ? -12.569 1.363 31.605 1.00 64.50 236 LEU A O 1
ATOM 1949 N N . GLU A 1 237 ? -12.536 3.506 30.978 1.00 70.56 237 GLU A N 1
ATOM 1950 C CA . GLU A 1 237 ? -13.921 3.758 31.380 1.00 70.56 237 GLU A CA 1
ATOM 1951 C C .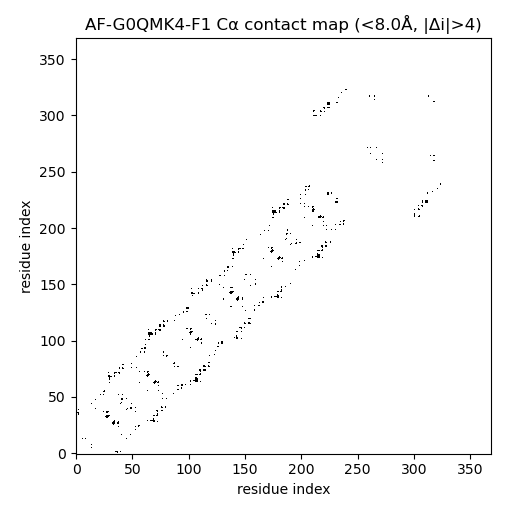 GLU A 1 237 ? -14.932 2.945 30.564 1.00 70.56 237 GLU A C 1
ATOM 1953 O O . GLU A 1 237 ? -15.902 2.438 31.129 1.00 70.56 237 GLU A O 1
ATOM 1958 N N . VAL A 1 238 ? -14.704 2.757 29.259 1.00 71.50 238 VAL A N 1
ATOM 1959 C CA . VAL A 1 238 ? -15.539 1.869 28.429 1.00 71.50 238 VAL A CA 1
ATOM 1960 C C . VAL A 1 238 ? -15.449 0.423 28.923 1.00 71.50 238 VAL A C 1
ATOM 1962 O O . VAL A 1 238 ? -16.475 -0.235 29.080 1.00 71.50 238 VAL A O 1
ATOM 1965 N N . LEU A 1 239 ? -14.243 -0.058 29.236 1.00 63.16 239 LEU A N 1
ATOM 1966 C CA . LEU A 1 239 ? -14.040 -1.405 29.778 1.00 63.16 239 LEU A CA 1
ATOM 1967 C C . LEU A 1 239 ? -14.750 -1.596 31.128 1.00 63.16 239 LEU A C 1
ATOM 1969 O O . LEU A 1 239 ? -15.391 -2.622 31.348 1.00 63.16 239 LEU A O 1
ATOM 1973 N N . LEU A 1 240 ? -14.673 -0.599 32.015 1.00 56.84 240 LEU A N 1
ATOM 1974 C CA . LEU A 1 240 ? -15.296 -0.636 33.341 1.00 56.84 240 LEU A CA 1
ATOM 1975 C C . LEU A 1 240 ? -16.815 -0.418 33.308 1.00 56.84 240 LEU A C 1
ATOM 1977 O O . LEU A 1 240 ? -17.510 -0.912 34.185 1.00 56.84 240 LEU A O 1
ATOM 1981 N N . SER A 1 241 ? -17.359 0.300 32.325 1.00 62.09 241 SER A N 1
ATOM 1982 C CA . SER A 1 241 ? -18.811 0.525 32.212 1.00 62.09 241 SER A CA 1
ATOM 1983 C C . SER A 1 241 ? -19.545 -0.670 31.601 1.00 62.09 241 SER A C 1
ATOM 1985 O O . SER A 1 241 ? -20.619 -1.040 32.073 1.00 62.09 241 SER A O 1
ATOM 1987 N N . GLN A 1 242 ? -18.946 -1.349 30.618 1.00 55.44 242 GLN A N 1
ATOM 1988 C CA . GLN A 1 242 ? -19.511 -2.579 30.042 1.00 55.44 242 GLN A CA 1
ATOM 1989 C C . GLN A 1 242 ? -19.424 -3.793 30.991 1.00 55.44 242 GLN A C 1
ATOM 1991 O O . GLN A 1 242 ? -20.039 -4.825 30.737 1.00 55.44 242 GLN A O 1
ATOM 1996 N N . TYR A 1 243 ? -18.727 -3.657 32.124 1.00 48.09 243 TYR A N 1
ATOM 1997 C CA . TYR A 1 243 ? -18.662 -4.625 33.227 1.00 48.09 243 TYR A CA 1
ATOM 1998 C C . TYR A 1 243 ? -19.976 -4.754 34.030 1.00 48.09 243 TYR A C 1
ATOM 2000 O O . TYR A 1 243 ? -20.176 -5.744 34.744 1.00 48.09 243 TYR A O 1
ATOM 2008 N N . CYS A 1 244 ? -20.870 -3.764 33.934 1.00 41.59 244 CYS A N 1
ATOM 2009 C CA . CYS A 1 244 ? -22.098 -3.692 34.732 1.00 41.59 244 CYS A CA 1
ATOM 2010 C C . CYS A 1 244 ? -23.349 -4.250 34.033 1.00 41.59 244 CYS A C 1
ATOM 2012 O O . CYS A 1 244 ? -24.412 -4.250 34.646 1.00 41.59 244 CYS A O 1
ATOM 2014 N N . VAL A 1 245 ? -23.242 -4.744 32.792 1.00 40.31 245 VAL A N 1
ATOM 2015 C CA . VAL A 1 245 ? -24.393 -5.242 32.018 1.00 40.31 245 VAL A CA 1
ATOM 2016 C C . VAL A 1 245 ? -24.297 -6.763 31.834 1.00 40.31 245 VAL A C 1
ATOM 2018 O O . VAL A 1 245 ? -23.306 -7.295 31.338 1.00 40.31 245 VAL A O 1
ATOM 2021 N N . ASP A 1 246 ? -25.332 -7.455 32.305 1.00 38.16 246 ASP A N 1
ATOM 2022 C CA . ASP A 1 246 ? -25.476 -8.901 32.500 1.00 38.16 246 ASP A CA 1
ATOM 2023 C C . ASP A 1 246 ? -25.162 -9.786 31.276 1.00 38.16 246 ASP A C 1
ATOM 2025 O O . ASP A 1 246 ? -26.037 -10.028 30.452 1.00 38.16 246 ASP A O 1
ATOM 2029 N N . ASN A 1 247 ? -23.960 -10.375 31.185 1.00 43.31 247 ASN A N 1
ATOM 2030 C CA . ASN A 1 247 ? -23.741 -11.549 30.324 1.00 43.31 247 ASN A CA 1
ATOM 2031 C C . ASN A 1 247 ? -22.665 -12.511 30.865 1.00 43.31 247 ASN A C 1
ATOM 2033 O O . ASN A 1 247 ? -21.498 -12.160 31.046 1.00 43.31 247 ASN A O 1
ATOM 2037 N N . GLN A 1 248 ? -23.076 -13.763 31.104 1.00 41.69 248 GLN A N 1
ATOM 2038 C CA . GLN A 1 248 ? -22.311 -14.820 31.785 1.00 41.69 248 GLN A CA 1
ATOM 2039 C C . GLN A 1 248 ? -21.094 -15.349 30.990 1.00 41.69 248 GLN A C 1
ATOM 2041 O O . GLN A 1 248 ? -20.172 -15.904 31.593 1.00 41.69 248 GLN A O 1
ATOM 2046 N N . GLU A 1 249 ? -21.030 -15.136 29.670 1.00 41.94 249 GLU A N 1
ATOM 2047 C CA . GLU A 1 249 ? -19.903 -15.574 28.821 1.00 41.94 249 GLU A CA 1
ATOM 2048 C C . GLU A 1 249 ? -18.635 -14.718 28.977 1.00 41.94 249 GLU A C 1
ATOM 2050 O O . GLU A 1 249 ? -17.520 -15.219 28.823 1.00 41.94 249 GLU A O 1
ATOM 2055 N N . TYR A 1 250 ? -18.766 -13.451 29.378 1.00 43.31 250 TYR A N 1
ATOM 2056 C CA . TYR A 1 250 ? -17.622 -12.553 29.581 1.00 43.31 250 TYR A CA 1
ATOM 2057 C C . TYR A 1 250 ? -16.945 -12.741 30.949 1.00 43.31 250 TYR A C 1
ATOM 2059 O O . TYR A 1 250 ? -15.896 -12.160 31.216 1.00 43.31 250 TYR A O 1
ATOM 2067 N N . PHE A 1 251 ? -17.482 -13.612 31.807 1.00 40.34 251 PHE A N 1
ATOM 2068 C CA . PHE A 1 251 ? -17.034 -13.787 33.191 1.00 40.34 251 PHE A CA 1
ATOM 2069 C C . PHE A 1 251 ? -15.635 -14.400 33.345 1.00 40.34 251 PHE A C 1
ATOM 2071 O O . PHE A 1 251 ? -14.878 -14.035 34.240 1.00 40.34 251 PHE A O 1
ATOM 2078 N N . LEU A 1 252 ? -15.228 -15.297 32.443 1.00 40.09 252 LEU A N 1
ATOM 2079 C CA . LEU A 1 252 ? -13.865 -15.840 32.487 1.00 40.09 252 LEU A CA 1
ATOM 2080 C C . LEU A 1 252 ? -12.822 -14.814 31.998 1.00 40.09 252 LEU A C 1
ATOM 2082 O O . LEU A 1 252 ? -11.685 -14.819 32.469 1.00 40.09 252 LEU A O 1
ATOM 2086 N N . PHE A 1 253 ? -13.225 -13.910 31.093 1.00 45.16 253 PHE A N 1
ATOM 2087 C CA . PHE A 1 253 ? -12.434 -12.737 30.703 1.00 45.16 253 PHE A CA 1
ATOM 2088 C C . PHE A 1 253 ? -12.304 -11.746 31.870 1.00 45.16 253 PHE A C 1
ATOM 2090 O O . PHE A 1 253 ? -11.214 -11.224 32.088 1.00 45.16 253 PHE A O 1
ATOM 2097 N N . GLN A 1 254 ? -13.370 -11.555 32.662 1.00 48.84 254 GLN A N 1
ATOM 2098 C CA . GLN A 1 254 ? -13.382 -10.707 33.867 1.00 48.84 254 GLN A CA 1
ATOM 2099 C C . GLN A 1 254 ? -12.344 -11.160 34.905 1.00 48.84 254 GLN A C 1
ATOM 2101 O O . GLN A 1 254 ? -11.646 -10.338 35.489 1.00 48.84 254 GLN A O 1
ATOM 2106 N N . ILE A 1 255 ? -12.195 -12.469 35.094 1.00 45.09 255 ILE A N 1
ATOM 2107 C CA . ILE A 1 255 ? -11.286 -13.050 36.085 1.00 45.09 255 ILE A CA 1
ATOM 2108 C C . ILE A 1 255 ? -9.818 -12.941 35.662 1.00 45.09 255 ILE A C 1
ATOM 2110 O O . ILE A 1 255 ? -8.986 -12.510 36.454 1.00 45.09 255 ILE A O 1
ATOM 2114 N N . GLN A 1 256 ? -9.484 -13.291 34.415 1.00 44.31 256 GLN A N 1
ATOM 2115 C CA . GLN A 1 256 ? -8.098 -13.189 33.942 1.00 44.31 256 GLN A CA 1
ATOM 2116 C C . GLN A 1 256 ? -7.628 -11.732 33.845 1.00 44.31 256 GLN A C 1
ATOM 2118 O O . GLN A 1 256 ? -6.463 -11.456 34.111 1.00 44.31 256 GLN A O 1
ATOM 2123 N N . PHE A 1 257 ? -8.533 -10.805 33.523 1.00 46.53 257 PHE A N 1
ATOM 2124 C CA . PHE A 1 257 ? -8.271 -9.367 33.494 1.00 46.53 257 PHE A CA 1
ATOM 2125 C C . PHE A 1 257 ? -7.970 -8.787 34.887 1.00 46.53 257 PHE A C 1
ATOM 2127 O O . PHE A 1 257 ? -6.975 -8.084 35.053 1.00 46.53 257 PHE A O 1
ATOM 2134 N N . ILE A 1 258 ? -8.778 -9.128 35.898 1.00 47.62 258 ILE A N 1
ATOM 2135 C CA . ILE A 1 258 ? -8.601 -8.655 37.283 1.00 47.62 258 ILE A CA 1
ATOM 2136 C C . ILE A 1 258 ? -7.361 -9.286 37.935 1.00 47.62 258 ILE A C 1
ATOM 2138 O O . ILE A 1 258 ? -6.576 -8.577 38.558 1.00 47.62 258 ILE A O 1
ATOM 2142 N N . LEU A 1 259 ? -7.132 -10.592 37.755 1.00 44.31 259 LEU A N 1
ATOM 2143 C CA . LEU A 1 259 ? -5.952 -11.278 38.300 1.00 44.31 259 LEU A CA 1
ATOM 2144 C C . LEU A 1 259 ? -4.640 -10.748 37.710 1.00 44.31 259 LEU A C 1
ATOM 2146 O O . LEU A 1 259 ? -3.650 -10.625 38.424 1.00 44.31 259 LEU A O 1
ATOM 2150 N N . TYR A 1 260 ? -4.638 -10.401 36.423 1.00 45.91 260 TYR A N 1
ATOM 2151 C CA . TYR A 1 260 ? -3.468 -9.852 35.745 1.00 45.91 260 TYR A CA 1
ATOM 2152 C C . TYR A 1 260 ? -3.176 -8.403 36.152 1.00 45.91 260 TYR A C 1
ATOM 2154 O O . TYR A 1 260 ? -2.024 -8.074 36.422 1.00 45.91 260 TYR A O 1
ATOM 2162 N N . LEU A 1 261 ? -4.210 -7.561 36.288 1.00 42.56 261 LEU A N 1
ATOM 2163 C CA . LEU A 1 261 ? -4.065 -6.228 36.883 1.00 42.56 261 LEU A CA 1
ATOM 2164 C C . LEU A 1 261 ? -3.485 -6.325 38.301 1.00 42.56 261 LEU A C 1
ATOM 2166 O O . LEU A 1 261 ? -2.584 -5.578 38.637 1.00 42.56 261 LEU A O 1
ATOM 2170 N N . ILE A 1 262 ? -3.906 -7.295 39.114 1.00 42.41 262 ILE A N 1
ATOM 2171 C CA . ILE A 1 262 ? -3.354 -7.486 40.466 1.00 42.41 262 ILE A CA 1
ATOM 2172 C C . ILE A 1 262 ? -1.881 -7.919 40.448 1.00 42.41 262 ILE A C 1
ATOM 2174 O O . ILE A 1 262 ? -1.102 -7.496 41.299 1.00 42.41 262 ILE A O 1
ATOM 2178 N N . GLN A 1 263 ? -1.491 -8.736 39.469 1.00 37.59 263 GLN A N 1
ATOM 2179 C CA . GLN A 1 263 ? -0.137 -9.275 39.341 1.00 37.59 263 GLN A CA 1
ATOM 2180 C C . GLN A 1 263 ? 0.875 -8.251 38.798 1.00 37.59 263 GLN A C 1
ATOM 2182 O O . GLN A 1 263 ? 2.051 -8.334 39.132 1.00 37.59 263 GLN A O 1
ATOM 2187 N N . VAL A 1 264 ? 0.420 -7.287 37.992 1.00 41.12 264 VAL A N 1
ATOM 2188 C CA . VAL A 1 264 ? 1.233 -6.184 37.442 1.00 41.12 264 VAL A CA 1
ATOM 2189 C C . VAL A 1 264 ? 1.346 -5.000 38.420 1.00 41.12 264 VAL A C 1
ATOM 2191 O O . VAL A 1 264 ? 2.232 -4.169 38.261 1.00 41.12 264 VAL A O 1
ATOM 2194 N N . LEU A 1 265 ? 0.481 -4.923 39.441 1.00 37.66 265 LEU A N 1
ATOM 2195 C CA . LEU A 1 265 ? 0.354 -3.766 40.344 1.00 37.66 265 LEU A CA 1
ATOM 2196 C C . LEU A 1 265 ? 0.845 -3.983 41.778 1.00 37.66 265 LEU A C 1
ATOM 2198 O O . LEU A 1 265 ? 0.560 -3.145 42.626 1.00 37.66 265 LEU A O 1
ATOM 2202 N N . GLU A 1 266 ? 1.538 -5.093 42.056 1.00 40.06 266 GLU A N 1
ATOM 2203 C CA . GLU A 1 266 ? 2.080 -5.429 43.389 1.00 40.06 266 GLU A CA 1
ATOM 2204 C C . GLU A 1 266 ? 1.089 -5.201 44.553 1.00 40.06 266 GLU A C 1
ATOM 2206 O O . GLU A 1 266 ? 1.448 -4.766 45.646 1.00 40.06 266 GLU A O 1
ATOM 2211 N N . LEU A 1 267 ? -0.197 -5.495 44.339 1.00 39.88 267 LEU A N 1
ATOM 2212 C CA . LEU A 1 267 ? -1.206 -5.299 45.380 1.00 39.88 267 LEU A CA 1
ATOM 2213 C C . LEU A 1 267 ? -1.083 -6.330 46.496 1.00 39.88 267 LEU A C 1
ATOM 2215 O O . LEU A 1 267 ? -0.716 -7.486 46.273 1.00 39.88 267 LEU A O 1
ATOM 2219 N N . SER A 1 268 ? -1.445 -5.890 47.702 1.00 41.06 268 SER A N 1
ATOM 2220 C CA . SER A 1 268 ? -1.279 -6.632 48.949 1.00 41.06 268 SER A CA 1
ATOM 2221 C C . SER A 1 268 ? -1.806 -8.073 48.874 1.00 41.06 268 SER A C 1
ATOM 2223 O O . SER A 1 268 ? -2.874 -8.363 48.326 1.00 41.06 268 SER A O 1
ATOM 2225 N N . ASN A 1 269 ? -1.065 -8.992 49.502 1.00 37.78 269 ASN A N 1
ATOM 2226 C CA . ASN A 1 269 ? -1.366 -10.429 49.538 1.00 37.78 269 ASN A CA 1
ATOM 2227 C C . ASN A 1 269 ? -2.794 -10.762 50.030 1.00 37.78 269 ASN A C 1
ATOM 2229 O O . ASN A 1 269 ? -3.323 -11.822 49.700 1.00 37.78 269 ASN A O 1
ATOM 2233 N N . GLN A 1 270 ? -3.453 -9.858 50.762 1.00 35.69 270 GLN A N 1
ATOM 2234 C CA . GLN A 1 270 ? -4.829 -10.031 51.241 1.00 35.69 270 GLN A CA 1
ATOM 2235 C C . GLN A 1 270 ? -5.885 -9.950 50.120 1.00 35.69 270 GLN A C 1
ATOM 2237 O O . GLN A 1 270 ? -6.836 -10.732 50.133 1.00 35.69 270 GLN A O 1
ATOM 2242 N N . LEU A 1 271 ? -5.709 -9.074 49.121 1.00 39.59 271 LEU A N 1
ATOM 2243 C CA . LEU A 1 271 ? -6.618 -8.943 47.966 1.00 39.59 271 LEU A CA 1
ATOM 2244 C C . LEU A 1 271 ? -6.502 -10.139 47.011 1.00 39.59 271 LEU A C 1
ATOM 2246 O O . LEU A 1 271 ? -7.505 -10.638 46.498 1.00 39.59 271 LEU A O 1
ATOM 2250 N N . LYS A 1 272 ? -5.276 -10.639 46.836 1.00 39.81 272 LYS A N 1
ATOM 2251 C CA . LYS A 1 272 ? -4.963 -11.837 46.048 1.00 39.81 272 LYS A CA 1
ATOM 2252 C C . LYS A 1 272 ? -5.663 -13.082 46.612 1.00 39.81 272 LYS A C 1
ATOM 2254 O O . LYS A 1 272 ? -6.318 -13.813 45.874 1.00 39.81 272 LYS A O 1
ATOM 2259 N N . MET A 1 273 ? -5.621 -13.247 47.935 1.00 35.53 273 MET A N 1
ATOM 2260 C CA . MET A 1 273 ? -6.238 -14.367 48.652 1.00 35.53 273 MET A CA 1
ATOM 2261 C C . MET A 1 273 ? -7.780 -14.330 48.620 1.00 35.53 273 MET A C 1
ATOM 2263 O O . MET A 1 273 ? -8.427 -15.357 48.418 1.00 35.53 273 MET A O 1
ATOM 2267 N N . LEU A 1 274 ? -8.391 -13.147 48.769 1.00 38.62 274 LEU A N 1
ATOM 2268 C CA . LEU A 1 274 ? -9.853 -12.983 48.730 1.00 38.62 274 LEU A CA 1
ATOM 2269 C C . LEU A 1 274 ? -10.445 -13.353 47.360 1.00 38.62 274 LEU A C 1
ATOM 2271 O O . LEU A 1 274 ? -11.506 -13.977 47.289 1.00 38.62 274 LEU A O 1
ATOM 2275 N N . LEU A 1 275 ? -9.737 -13.032 46.274 1.00 43.25 275 LEU A N 1
ATOM 2276 C CA . LEU A 1 275 ? -10.139 -13.392 44.914 1.00 43.25 275 LEU A CA 1
ATOM 2277 C C . LEU A 1 275 ? -9.925 -14.877 44.604 1.00 43.25 275 LEU A C 1
ATOM 2279 O O . LEU A 1 275 ? -10.808 -15.486 44.006 1.00 43.25 275 LEU A O 1
ATOM 2283 N N . GLU A 1 276 ? -8.836 -15.499 45.057 1.00 40.59 276 GLU A N 1
ATOM 2284 C CA . GLU A 1 276 ? -8.633 -16.952 44.919 1.00 40.59 276 GLU A CA 1
ATOM 2285 C C . GLU A 1 276 ? -9.763 -17.766 45.578 1.00 40.59 276 GLU A C 1
ATOM 2287 O O . GLU A 1 276 ? -10.262 -18.734 44.996 1.00 40.59 276 GLU A O 1
ATOM 2292 N N . ILE A 1 277 ? -10.263 -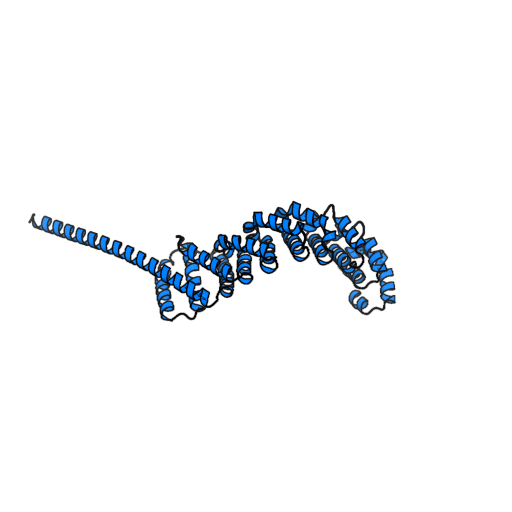17.316 46.733 1.00 36.25 277 ILE A N 1
ATOM 2293 C CA . ILE A 1 277 ? -11.405 -17.932 47.430 1.00 36.25 277 ILE A CA 1
ATOM 2294 C C . ILE A 1 277 ? -12.714 -17.775 46.632 1.00 36.25 277 ILE A C 1
ATOM 2296 O O . ILE A 1 277 ? -13.519 -18.710 46.559 1.00 36.25 277 ILE A O 1
ATOM 2300 N N . MET A 1 2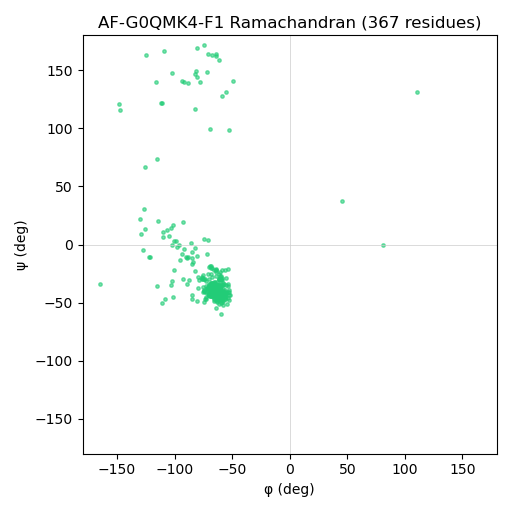78 ? -12.936 -16.617 46.000 1.00 37.31 278 MET A N 1
ATOM 2301 C CA . MET A 1 278 ? -14.105 -16.386 45.137 1.00 37.31 278 MET A CA 1
ATOM 2302 C C . MET A 1 278 ? -14.063 -17.257 43.871 1.00 37.31 278 MET A C 1
ATOM 2304 O O . MET A 1 278 ? -15.093 -17.777 43.440 1.00 37.31 278 MET A O 1
ATOM 2308 N N . LEU A 1 279 ? -12.869 -17.475 43.317 1.00 40.06 279 LEU A N 1
ATOM 2309 C CA . LEU A 1 279 ? -12.630 -18.297 42.130 1.00 40.06 279 LEU A CA 1
ATOM 2310 C C . LEU A 1 279 ? -12.839 -19.786 42.380 1.00 40.06 279 LEU A C 1
ATOM 2312 O O . LEU A 1 279 ? -13.425 -20.476 41.544 1.00 40.06 279 LEU A O 1
ATOM 2316 N N . PHE A 1 280 ? -12.412 -20.277 43.543 1.00 33.50 280 PHE A N 1
ATOM 2317 C CA . PHE A 1 280 ? -12.548 -21.684 43.905 1.00 33.50 280 PHE A CA 1
ATOM 2318 C C . PHE A 1 280 ? -14.021 -22.113 44.022 1.00 33.50 280 PHE A C 1
ATOM 2320 O O . PHE A 1 280 ? -14.405 -23.186 43.552 1.00 33.50 280 PHE A O 1
ATOM 2327 N N . LYS A 1 281 ? -14.887 -21.244 44.562 1.00 35.41 281 LYS A N 1
ATOM 2328 C CA . LYS A 1 281 ? -16.333 -21.511 44.683 1.00 35.41 281 LYS A CA 1
ATOM 2329 C C . LYS A 1 281 ? -17.063 -21.581 43.337 1.00 35.41 281 LYS A C 1
ATOM 2331 O O . LYS A 1 281 ? -17.990 -22.379 43.198 1.00 35.41 281 LYS A O 1
ATOM 2336 N N . ASP A 1 282 ? -16.653 -20.781 42.356 1.00 37.47 282 ASP A N 1
ATOM 2337 C CA . ASP A 1 282 ? -17.291 -20.737 41.033 1.00 37.47 282 ASP A CA 1
ATOM 2338 C C . ASP A 1 282 ? -16.713 -21.764 40.048 1.00 37.47 282 ASP A C 1
ATOM 2340 O O . ASP A 1 282 ? -17.451 -22.296 39.215 1.00 37.47 282 ASP A O 1
ATOM 2344 N N . PHE A 1 283 ? -15.429 -22.118 40.178 1.00 34.94 283 PHE A N 1
ATOM 2345 C CA . PHE A 1 283 ? -14.808 -23.220 39.435 1.00 34.94 283 PHE A CA 1
ATOM 2346 C C . PHE A 1 283 ? -15.512 -24.557 39.718 1.00 34.94 283 PHE A C 1
ATOM 2348 O O . PHE A 1 283 ? -15.811 -25.312 38.790 1.00 34.94 283 PHE A O 1
ATOM 2355 N N . MET A 1 284 ? -15.887 -24.804 40.978 1.00 29.61 284 MET A N 1
ATOM 2356 C CA . MET A 1 284 ? -16.636 -26.002 41.381 1.00 29.61 284 MET A CA 1
ATOM 2357 C C . MET A 1 284 ? -18.040 -26.089 40.757 1.00 29.61 284 MET A C 1
ATOM 2359 O O . MET A 1 284 ? -18.562 -27.188 40.592 1.00 29.61 284 MET A O 1
ATOM 2363 N N . LYS A 1 285 ? -18.645 -24.966 40.342 1.00 37.75 285 LYS A N 1
ATOM 2364 C CA . LYS A 1 285 ? -19.974 -24.956 39.703 1.00 37.75 285 LYS A CA 1
ATOM 2365 C C . LYS A 1 285 ? -19.959 -25.266 38.204 1.00 37.75 285 LYS A C 1
ATOM 2367 O O . LYS A 1 285 ? -20.990 -25.663 37.672 1.00 37.75 285 LYS A O 1
ATOM 2372 N N . ARG A 1 286 ? -18.838 -25.067 37.500 1.00 41.31 286 ARG A N 1
ATOM 2373 C CA . ARG A 1 286 ? -18.806 -25.046 36.019 1.00 41.31 286 ARG A CA 1
ATOM 2374 C C . ARG A 1 286 ? -18.273 -26.314 35.352 1.00 41.31 286 ARG A C 1
ATOM 2376 O O . ARG A 1 286 ? -18.275 -26.389 34.128 1.00 41.31 286 ARG A O 1
ATOM 2383 N N . ARG A 1 287 ? -17.876 -27.342 36.109 1.00 32.69 287 ARG A N 1
ATOM 2384 C CA . ARG A 1 287 ? -17.364 -28.607 35.542 1.00 32.69 287 ARG A CA 1
ATOM 2385 C C . ARG A 1 287 ? -18.436 -29.482 34.858 1.00 32.69 287 ARG A C 1
ATOM 2387 O O . ARG A 1 287 ? -18.111 -30.574 34.413 1.00 32.69 287 ARG A O 1
ATOM 2394 N N . ILE A 1 288 ? -19.686 -29.016 34.755 1.00 35.66 288 ILE A N 1
ATOM 2395 C CA . ILE A 1 288 ? -20.811 -29.805 34.223 1.00 35.66 288 ILE A CA 1
ATOM 2396 C C . ILE A 1 288 ? -21.086 -29.567 32.724 1.00 35.66 288 ILE A C 1
ATOM 2398 O O . ILE A 1 288 ? -21.772 -30.384 32.123 1.00 35.66 288 ILE A O 1
ATOM 2402 N N . SER A 1 289 ? -20.539 -28.545 32.049 1.00 37.91 289 SER A N 1
ATOM 2403 C CA . SER A 1 289 ? -20.942 -28.317 30.647 1.00 37.91 289 SER A CA 1
ATOM 2404 C C . SER A 1 289 ? -19.866 -27.746 29.708 1.00 37.91 289 SER A C 1
ATOM 2406 O O . SER A 1 289 ? -19.512 -26.574 29.803 1.00 37.91 289 SER A O 1
ATOM 2408 N N . ILE A 1 290 ? -19.510 -28.575 28.713 1.00 34.38 290 ILE A N 1
ATOM 2409 C CA . ILE A 1 290 ? -19.272 -28.256 27.285 1.00 34.38 290 ILE A CA 1
ATOM 2410 C C . ILE A 1 290 ? -17.828 -28.342 26.744 1.00 34.38 290 ILE A C 1
ATOM 2412 O O . ILE A 1 290 ? -16.861 -27.820 27.293 1.00 34.38 290 ILE A O 1
ATOM 2416 N N . GLN A 1 291 ? -17.773 -29.052 25.607 1.00 33.12 291 GLN A N 1
ATOM 2417 C CA . GLN A 1 291 ? -16.659 -29.534 24.795 1.00 33.12 291 GLN A CA 1
ATOM 2418 C C . GLN A 1 291 ? -16.036 -28.480 23.851 1.00 33.12 291 GLN A C 1
ATOM 2420 O O . GLN A 1 291 ? -16.526 -27.374 23.634 1.00 33.12 291 GLN A O 1
ATOM 2425 N N . SER A 1 292 ? -14.896 -28.885 23.301 1.00 39.41 292 SER A N 1
ATOM 2426 C CA . SER A 1 292 ? -13.811 -28.168 22.638 1.00 39.41 292 SER A CA 1
ATOM 2427 C C . SER A 1 292 ? -14.029 -27.819 21.156 1.00 39.41 292 SER A C 1
ATOM 2429 O O . SER A 1 292 ? -14.027 -28.708 20.321 1.00 39.41 292 SER A O 1
ATOM 2431 N N . GLN A 1 293 ? -14.074 -26.520 20.828 1.00 29.55 293 GLN A N 1
ATOM 2432 C CA . GLN A 1 293 ? -13.607 -25.927 19.549 1.00 29.55 293 GLN A CA 1
ATOM 2433 C C . GLN A 1 293 ? -13.478 -24.390 19.696 1.00 29.55 293 GLN A C 1
ATOM 2435 O O . GLN A 1 293 ? -12.527 -23.774 19.215 1.00 29.55 293 GLN A O 1
ATOM 2440 N N . ASN A 1 294 ? -14.360 -23.768 20.492 1.00 35.06 294 ASN A N 1
ATOM 2441 C CA . ASN A 1 294 ? -14.330 -22.333 20.822 1.00 35.06 294 ASN A CA 1
ATOM 2442 C C . ASN A 1 294 ? -13.083 -21.892 21.617 1.00 35.06 294 ASN A C 1
ATOM 2444 O O . ASN A 1 294 ? -12.710 -20.717 21.601 1.00 35.06 294 ASN A O 1
ATOM 2448 N N . TYR A 1 295 ? -12.399 -22.819 22.290 1.00 31.17 295 TYR A N 1
ATOM 2449 C CA . TYR A 1 295 ? -11.293 -22.502 23.198 1.00 31.17 295 TYR A CA 1
ATOM 2450 C C . TYR A 1 295 ? -10.039 -21.978 22.480 1.00 31.17 295 TYR A C 1
ATOM 2452 O O . TYR A 1 295 ? -9.410 -21.045 22.974 1.00 31.17 295 TYR A O 1
ATOM 2460 N N . VAL A 1 296 ? -9.704 -22.504 21.295 1.00 30.44 296 VAL A N 1
ATOM 2461 C CA . VAL A 1 296 ? -8.492 -22.112 20.546 1.00 30.44 296 VAL A CA 1
ATOM 2462 C C . VAL A 1 296 ? -8.613 -20.682 20.003 1.00 30.44 296 VAL A C 1
ATOM 2464 O O . VAL A 1 296 ? -7.712 -19.865 20.189 1.00 30.44 296 VAL A O 1
ATOM 2467 N N . ASN A 1 297 ? -9.772 -20.324 19.437 1.00 34.53 297 ASN A N 1
ATOM 2468 C CA . ASN A 1 297 ? -10.053 -18.952 18.994 1.00 34.53 297 ASN A CA 1
ATOM 2469 C C . ASN A 1 297 ? -10.109 -17.963 20.169 1.00 34.53 297 ASN A C 1
ATOM 2471 O O . ASN A 1 297 ? -9.651 -16.827 20.054 1.00 34.53 297 ASN A O 1
ATOM 2475 N N . THR A 1 298 ? -10.630 -18.397 21.317 1.00 34.75 298 THR A N 1
ATOM 2476 C CA . THR A 1 298 ? -10.637 -17.597 22.549 1.00 34.75 298 THR A CA 1
ATOM 2477 C C . THR A 1 298 ? -9.214 -17.385 23.080 1.00 34.75 298 THR A C 1
ATOM 2479 O O . THR A 1 298 ? -8.877 -16.291 23.523 1.00 34.75 298 THR A O 1
ATOM 2482 N N . TYR A 1 299 ? -8.341 -18.391 22.975 1.00 32.44 299 TYR A N 1
ATOM 2483 C CA . TYR A 1 299 ? -6.948 -18.333 23.421 1.00 32.44 299 TYR A CA 1
ATOM 2484 C C . TYR A 1 299 ? -6.094 -17.350 22.604 1.00 32.44 299 TYR A C 1
ATOM 2486 O O . TYR A 1 299 ? -5.353 -16.551 23.176 1.00 32.44 299 TYR A O 1
ATOM 2494 N N . CYS A 1 300 ? -6.246 -17.322 21.277 1.00 32.34 300 CYS A N 1
ATOM 2495 C CA . CYS A 1 300 ? -5.568 -16.328 20.438 1.00 32.34 300 CYS A CA 1
ATOM 2496 C C . CYS A 1 300 ? -6.032 -14.892 20.746 1.00 32.34 300 CYS A C 1
ATOM 2498 O O . CYS A 1 300 ? -5.198 -13.989 20.831 1.00 32.34 300 CYS A O 1
ATOM 2500 N N . LYS A 1 301 ? -7.334 -14.686 21.000 1.00 39.47 301 LYS A N 1
ATOM 2501 C CA . LYS A 1 301 ? -7.891 -13.385 21.424 1.00 39.47 301 LYS A CA 1
ATOM 2502 C C . LYS A 1 301 ? -7.332 -12.927 22.781 1.00 39.47 301 LYS A C 1
ATOM 2504 O O . LYS A 1 301 ? -7.053 -11.743 22.956 1.00 39.47 301 LYS A O 1
ATOM 2509 N N . ARG A 1 302 ? -7.082 -13.860 23.712 1.00 38.50 302 ARG A N 1
ATOM 2510 C CA . ARG A 1 302 ? -6.464 -13.583 25.026 1.00 38.50 302 ARG A CA 1
ATOM 2511 C C . ARG A 1 302 ? -5.044 -13.018 24.915 1.00 38.50 302 ARG A C 1
ATOM 2513 O O . ARG A 1 302 ? -4.721 -12.078 25.632 1.00 38.50 302 ARG A O 1
ATOM 2520 N N . LYS A 1 303 ? -4.204 -13.536 24.011 1.00 36.75 303 LYS A N 1
ATOM 2521 C CA . LYS A 1 303 ? -2.803 -13.086 23.871 1.00 36.75 303 LYS A CA 1
ATOM 2522 C C . LYS A 1 303 ? -2.692 -11.641 23.369 1.00 36.75 303 LYS A C 1
ATOM 2524 O O . LYS A 1 303 ? -1.820 -10.905 23.822 1.00 36.75 303 LYS A O 1
ATOM 2529 N N . ILE A 1 304 ? -3.591 -11.232 22.471 1.00 41.03 304 ILE A N 1
ATOM 2530 C CA . ILE A 1 304 ? -3.622 -9.864 21.935 1.00 41.03 304 ILE A CA 1
ATOM 2531 C C . ILE A 1 304 ? -4.131 -8.894 23.005 1.00 41.03 304 ILE A C 1
ATOM 2533 O O . ILE A 1 304 ? -3.487 -7.885 23.262 1.00 41.03 304 ILE A O 1
ATOM 2537 N N . PHE A 1 305 ? -5.207 -9.242 23.716 1.00 39.53 305 PHE A N 1
ATOM 2538 C CA . PHE A 1 305 ? -5.749 -8.414 24.798 1.00 39.53 305 PHE A CA 1
ATOM 2539 C C . PHE A 1 305 ? -4.724 -8.148 25.920 1.00 39.53 305 PHE A C 1
ATOM 2541 O O . PHE A 1 305 ? -4.570 -7.012 26.355 1.00 39.53 305 PHE A O 1
ATOM 2548 N N . ILE A 1 306 ? -3.951 -9.164 26.323 1.00 38.38 306 ILE A N 1
ATOM 2549 C CA . ILE A 1 306 ? -2.866 -9.032 27.316 1.00 38.38 306 ILE A CA 1
ATOM 2550 C C . ILE A 1 306 ? -1.786 -8.040 26.849 1.00 38.38 306 ILE A C 1
ATOM 2552 O O . ILE A 1 306 ? -1.325 -7.210 27.629 1.00 38.38 306 ILE A O 1
ATOM 2556 N N . LYS A 1 307 ? -1.414 -8.079 25.565 1.00 40.19 307 LYS A N 1
ATOM 2557 C CA . LYS A 1 307 ? -0.395 -7.193 24.984 1.00 40.19 307 LYS A CA 1
ATOM 2558 C C . LYS A 1 307 ? -0.829 -5.721 24.975 1.00 40.19 307 LYS A C 1
ATOM 2560 O O . LYS A 1 307 ? -0.017 -4.847 25.263 1.00 40.19 307 LYS A O 1
ATOM 2565 N N . ILE A 1 308 ? -2.111 -5.462 24.702 1.00 40.78 308 ILE A N 1
ATOM 2566 C CA . ILE A 1 308 ? -2.714 -4.119 24.724 1.00 40.78 308 ILE A CA 1
ATOM 2567 C C . ILE A 1 308 ? -2.701 -3.537 26.140 1.00 40.78 308 ILE A C 1
ATOM 2569 O O . ILE A 1 308 ? -2.376 -2.371 26.332 1.00 40.78 308 ILE A O 1
ATOM 2573 N N . LEU A 1 309 ? -3.019 -4.349 27.148 1.00 41.22 309 LEU A N 1
ATOM 2574 C CA . LEU A 1 309 ? -3.074 -3.898 28.540 1.00 41.22 309 LEU A CA 1
ATOM 2575 C C . LEU A 1 309 ? -1.707 -3.524 29.106 1.00 41.22 309 LEU A C 1
ATOM 2577 O O . LEU A 1 309 ? -1.605 -2.535 29.828 1.00 41.22 309 LEU A O 1
ATOM 2581 N N . PHE A 1 310 ? -0.658 -4.249 28.714 1.00 39.44 310 PHE A N 1
ATOM 2582 C CA . PHE A 1 310 ? 0.718 -3.915 29.086 1.00 39.44 310 PHE A CA 1
ATOM 2583 C C . PHE A 1 310 ? 1.154 -2.532 28.571 1.00 39.44 310 PHE A C 1
ATOM 2585 O O . PHE A 1 310 ? 1.993 -1.885 29.181 1.00 39.44 310 PHE A O 1
ATOM 2592 N N . GLN A 1 311 ? 0.562 -2.055 27.469 1.00 40.53 311 GLN A N 1
ATOM 2593 C CA . GLN A 1 311 ? 0.852 -0.739 26.883 1.00 40.53 311 GLN A CA 1
ATOM 2594 C C . GLN A 1 311 ? 0.065 0.417 27.541 1.00 40.53 311 GLN A C 1
ATOM 2596 O O . GLN A 1 311 ? 0.411 1.579 27.333 1.00 40.53 311 GLN A O 1
ATOM 2601 N N . ILE A 1 312 ? -0.992 0.125 28.316 1.00 40.12 312 ILE A N 1
ATOM 2602 C CA . ILE A 1 312 ? -1.871 1.126 28.963 1.00 40.12 312 ILE A CA 1
ATOM 2603 C C . ILE A 1 312 ? -1.417 1.471 30.384 1.00 40.12 312 ILE A C 1
ATOM 2605 O O . ILE A 1 312 ? -1.691 2.573 30.858 1.00 40.12 312 ILE A O 1
ATOM 2609 N N . ALA A 1 313 ? -0.787 0.526 31.081 1.00 37.88 313 ALA A N 1
ATOM 2610 C CA . ALA A 1 313 ? -0.576 0.606 32.519 1.00 37.88 313 ALA A CA 1
ATOM 2611 C C . ALA A 1 313 ? 0.440 1.699 32.903 1.00 37.88 313 ALA A C 1
ATOM 2613 O O . ALA A 1 313 ? 1.648 1.488 32.860 1.00 37.88 313 ALA A O 1
ATOM 2614 N N . THR A 1 314 ? -0.062 2.863 33.320 1.00 44.28 314 THR A N 1
ATOM 2615 C CA . THR A 1 314 ? 0.671 3.812 34.168 1.00 44.28 314 THR A CA 1
ATOM 2616 C C . THR A 1 314 ? 0.170 3.683 35.606 1.00 44.28 314 THR A C 1
ATOM 2618 O O . THR A 1 314 ? -1.004 3.394 35.843 1.00 44.28 314 THR A O 1
ATOM 2621 N N . GLU A 1 315 ? 1.049 3.897 36.581 1.00 39.28 315 GLU A N 1
ATOM 2622 C CA . GLU A 1 315 ? 0.785 3.677 38.013 1.00 39.28 315 GLU A CA 1
ATOM 2623 C C . GLU A 1 315 ? -0.487 4.402 38.511 1.00 39.28 315 GLU A C 1
ATOM 2625 O O . GLU A 1 315 ? -1.339 3.815 39.180 1.00 39.28 315 GLU A O 1
ATOM 2630 N N . ASN A 1 316 ? -0.700 5.641 38.057 1.00 39.03 316 ASN A N 1
ATOM 2631 C CA . ASN A 1 316 ? -1.879 6.454 38.385 1.00 39.03 316 ASN A CA 1
ATOM 2632 C C . ASN A 1 316 ? -3.189 5.916 37.782 1.00 39.03 316 ASN A C 1
ATOM 2634 O O . ASN A 1 316 ? -4.245 5.977 38.415 1.00 39.03 316 ASN A O 1
ATOM 2638 N N . MET A 1 317 ? -3.145 5.379 36.558 1.00 43.59 317 MET A N 1
ATOM 2639 C CA . MET A 1 317 ? -4.317 4.763 35.922 1.00 43.59 317 MET A CA 1
ATOM 2640 C C . MET A 1 317 ? -4.743 3.518 36.690 1.00 43.59 317 MET A C 1
ATOM 2642 O O . MET A 1 317 ? -5.924 3.303 36.946 1.00 43.59 317 MET A O 1
ATOM 2646 N N . CYS A 1 318 ? -3.766 2.738 37.123 1.00 42.03 318 CYS A N 1
ATOM 2647 C CA . CYS A 1 318 ? -3.964 1.509 37.858 1.00 42.03 318 CYS A CA 1
ATOM 2648 C C . CYS A 1 318 ? -4.596 1.728 39.241 1.00 42.03 318 CYS A C 1
ATOM 2650 O O . CYS A 1 318 ? -5.530 1.012 39.596 1.00 42.03 318 CYS A O 1
ATOM 2652 N N . GLN A 1 319 ? -4.206 2.775 39.973 1.00 40.69 319 GLN A N 1
ATOM 2653 C CA . GLN A 1 319 ? -4.867 3.157 41.230 1.00 40.69 319 GLN A CA 1
ATOM 2654 C C . GLN A 1 319 ? -6.354 3.508 41.046 1.00 40.69 319 GLN A C 1
ATOM 2656 O O . GLN A 1 319 ? -7.200 3.141 41.865 1.00 40.69 319 GLN A O 1
ATOM 2661 N N . LEU A 1 320 ? -6.708 4.170 39.943 1.00 45.38 320 LEU A N 1
ATOM 2662 C CA . LEU A 1 320 ? -8.095 4.532 39.649 1.00 45.38 320 LEU A CA 1
ATOM 2663 C C . LEU A 1 320 ? -8.948 3.318 39.241 1.00 45.38 320 LEU A C 1
ATOM 2665 O O . LEU A 1 320 ? -10.120 3.230 39.616 1.00 45.38 320 LEU A O 1
ATOM 2669 N N . ILE A 1 321 ? -8.348 2.365 38.516 1.00 43.44 321 ILE A N 1
ATOM 2670 C CA . ILE A 1 321 ? -8.956 1.059 38.217 1.00 43.44 321 ILE A CA 1
ATOM 2671 C C . ILE A 1 321 ? -9.296 0.335 39.510 1.00 43.44 321 ILE A C 1
ATOM 2673 O O . ILE A 1 321 ? -10.422 -0.127 39.672 1.00 43.44 321 ILE A O 1
ATOM 2677 N N . LEU A 1 322 ? -8.343 0.272 40.438 1.00 42.53 322 LEU A N 1
ATOM 2678 C CA . LEU A 1 322 ? -8.518 -0.418 41.710 1.00 42.53 322 LEU A CA 1
ATOM 2679 C C . LEU A 1 322 ? -9.639 0.190 42.536 1.00 42.53 322 LEU A C 1
ATOM 2681 O O . LEU A 1 322 ? -10.502 -0.546 42.999 1.00 42.53 322 LEU A O 1
ATOM 2685 N N . LYS A 1 323 ? -9.706 1.521 42.612 1.00 45.66 323 LYS A N 1
ATOM 2686 C CA . LYS A 1 323 ? -10.784 2.223 43.314 1.00 45.66 323 LYS A CA 1
ATOM 2687 C C . LYS A 1 323 ? -12.163 1.957 42.692 1.00 45.66 323 LYS A C 1
ATOM 2689 O O . LYS A 1 323 ? -13.132 1.744 43.414 1.00 45.66 323 LYS A O 1
ATOM 2694 N N . LYS A 1 324 ? -12.278 1.920 41.356 1.00 44.47 324 LYS A N 1
ATOM 2695 C CA . LYS A 1 324 ? -13.544 1.573 40.671 1.00 44.47 324 LYS A CA 1
ATOM 2696 C C . LYS A 1 324 ? -13.915 0.096 40.846 1.00 44.47 324 LYS A C 1
ATOM 2698 O O . LYS A 1 324 ? -15.093 -0.210 41.034 1.00 44.47 324 LYS A O 1
ATOM 2703 N N . ILE A 1 325 ? -12.939 -0.814 40.800 1.00 43.12 325 ILE A N 1
ATOM 2704 C CA . ILE A 1 325 ? -13.149 -2.243 41.071 1.00 43.12 325 ILE A CA 1
ATOM 2705 C C . ILE A 1 325 ? -13.623 -2.435 42.513 1.00 43.12 325 ILE A C 1
ATOM 2707 O O . ILE A 1 325 ? -14.603 -3.141 42.727 1.00 43.12 325 ILE A O 1
ATOM 2711 N N . GLU A 1 326 ? -12.991 -1.769 43.478 1.00 42.47 326 GLU A N 1
ATOM 2712 C CA . GLU A 1 326 ? -13.347 -1.819 44.896 1.00 42.47 326 GLU A CA 1
ATOM 2713 C C . GLU A 1 326 ? -14.790 -1.358 45.132 1.00 42.47 326 GLU A C 1
ATOM 2715 O O . GLU A 1 326 ? -15.574 -2.101 45.721 1.00 42.47 326 GLU A O 1
ATOM 2720 N N . LEU A 1 327 ? -15.183 -0.208 44.572 1.00 45.97 327 LEU A N 1
ATOM 2721 C CA . LEU A 1 327 ? -16.560 0.297 44.650 1.00 45.97 327 LEU A CA 1
ATOM 2722 C C . LEU A 1 327 ? -17.567 -0.661 43.997 1.00 45.97 327 LEU A C 1
ATOM 2724 O O . LEU A 1 327 ? -18.616 -0.954 44.565 1.00 45.97 327 LEU A O 1
ATOM 2728 N N . THR A 1 328 ? -17.237 -1.223 42.831 1.00 41.56 328 THR A N 1
ATOM 2729 C CA . THR A 1 328 ? -18.144 -2.153 42.135 1.00 41.56 328 THR A CA 1
ATOM 2730 C C . THR A 1 328 ? -18.273 -3.488 42.874 1.00 41.56 328 THR A C 1
ATOM 2732 O O . THR A 1 328 ? -19.336 -4.114 42.869 1.00 41.56 328 THR A O 1
ATOM 2735 N N . ILE A 1 329 ? -17.194 -3.951 43.510 1.00 40.78 329 ILE A N 1
ATOM 2736 C CA . ILE A 1 329 ? -17.208 -5.128 44.379 1.00 40.78 329 ILE A CA 1
ATOM 2737 C C . ILE A 1 329 ? -18.051 -4.838 45.624 1.00 40.78 329 ILE A C 1
ATOM 2739 O O . ILE A 1 329 ? -18.899 -5.661 45.956 1.00 40.78 329 ILE A O 1
ATOM 2743 N N . GLN A 1 330 ? -17.890 -3.678 46.266 1.00 40.94 330 GLN A N 1
ATOM 2744 C CA . GLN A 1 330 ? -18.704 -3.263 47.414 1.00 40.94 330 GLN A CA 1
ATOM 2745 C C . GLN A 1 330 ? -20.200 -3.200 47.070 1.00 40.94 330 GLN A C 1
ATOM 2747 O O . GLN A 1 330 ? -21.016 -3.742 47.818 1.00 40.94 330 GLN A O 1
ATOM 2752 N N . ASP A 1 331 ? -20.568 -2.655 45.910 1.00 41.22 331 ASP A N 1
ATOM 2753 C CA . ASP A 1 331 ? -21.959 -2.616 45.439 1.00 41.22 331 ASP A CA 1
ATOM 2754 C C . ASP A 1 331 ? -22.521 -4.015 45.156 1.00 41.22 331 ASP A C 1
ATOM 2756 O O . ASP A 1 331 ? -23.658 -4.336 45.521 1.00 41.22 331 ASP A O 1
ATOM 2760 N N . LYS A 1 332 ? -21.731 -4.892 44.521 1.00 39.66 332 LYS A N 1
ATOM 2761 C CA . LYS A 1 332 ? -22.142 -6.281 44.254 1.00 39.66 332 LYS A CA 1
ATOM 2762 C C . LYS A 1 332 ? -22.245 -7.099 45.544 1.00 39.66 332 LYS A C 1
ATOM 2764 O O . LYS A 1 332 ? -23.194 -7.871 45.674 1.00 39.66 332 LYS A O 1
ATOM 2769 N N . ILE A 1 333 ? -21.334 -6.911 46.503 1.00 38.03 333 ILE A N 1
ATOM 2770 C CA . ILE A 1 333 ? -21.384 -7.533 47.835 1.00 38.03 333 ILE A CA 1
ATOM 2771 C C . ILE A 1 333 ? -22.619 -7.051 48.595 1.00 38.03 333 ILE A C 1
ATOM 2773 O O . ILE A 1 333 ? -23.356 -7.886 49.113 1.00 38.03 333 ILE A O 1
ATOM 2777 N N . SER A 1 334 ? -22.899 -5.747 48.602 1.00 39.97 334 SER A N 1
ATOM 2778 C CA . SER A 1 334 ? -24.070 -5.174 49.278 1.00 39.97 334 SER A CA 1
ATOM 2779 C C . SER A 1 334 ? -25.376 -5.706 48.681 1.00 39.97 334 SER A C 1
ATOM 2781 O O . SER A 1 334 ? -26.264 -6.162 49.402 1.00 39.97 334 SER A O 1
ATOM 2783 N N . ASN A 1 335 ? -25.469 -5.770 47.349 1.00 39.16 335 ASN A N 1
ATOM 2784 C CA . ASN A 1 335 ? -26.611 -6.374 46.658 1.00 39.16 335 ASN A CA 1
ATOM 2785 C C . ASN A 1 335 ? -26.750 -7.878 46.928 1.00 39.16 335 ASN A C 1
ATOM 2787 O O . ASN A 1 335 ? -27.863 -8.402 47.032 1.00 39.16 335 ASN A O 1
ATOM 2791 N N . PHE A 1 336 ? -25.634 -8.597 47.036 1.00 33.66 336 PHE A N 1
ATOM 2792 C CA . PHE A 1 336 ? -25.628 -10.023 47.340 1.00 33.66 336 PHE A CA 1
ATOM 2793 C C . PHE A 1 336 ? -26.028 -10.297 48.794 1.00 33.66 336 PHE A C 1
ATOM 2795 O O . PHE A 1 336 ? -26.874 -11.158 49.031 1.00 33.66 336 PHE A O 1
ATOM 2802 N N . GLN A 1 337 ? -25.513 -9.523 49.753 1.00 33.19 337 GLN A N 1
ATOM 2803 C CA . GLN A 1 337 ? -25.936 -9.546 51.156 1.00 33.19 337 GLN A CA 1
ATOM 2804 C C . GLN A 1 337 ? -27.425 -9.224 51.286 1.00 33.19 337 GLN A C 1
ATOM 2806 O O . GLN A 1 337 ? -28.145 -9.935 51.981 1.00 33.19 337 GLN A O 1
ATOM 2811 N N . PHE A 1 338 ? -27.927 -8.234 50.547 1.00 38.72 338 PHE A N 1
ATOM 2812 C CA . PHE A 1 338 ? -29.353 -7.916 50.507 1.00 38.72 338 PHE A CA 1
ATOM 2813 C C . PHE A 1 338 ? -30.203 -9.083 49.974 1.00 38.72 338 PHE A C 1
ATOM 2815 O O . PHE A 1 338 ? -31.237 -9.427 50.555 1.00 38.72 338 PHE A O 1
ATOM 2822 N N . LYS A 1 339 ? -29.761 -9.748 48.896 1.00 36.91 339 LYS A N 1
ATOM 2823 C CA . LYS A 1 339 ? -30.429 -10.943 48.349 1.00 36.91 339 LYS A CA 1
ATOM 2824 C C . LYS A 1 339 ? -30.387 -12.125 49.323 1.00 36.91 339 LYS A C 1
ATOM 2826 O O . LYS A 1 339 ? -31.412 -12.782 49.500 1.00 36.91 339 LYS A O 1
ATOM 2831 N N . ILE A 1 340 ? -29.252 -12.374 49.978 1.00 33.56 340 ILE A N 1
ATOM 2832 C CA . ILE A 1 340 ? -29.111 -13.410 51.011 1.00 33.56 340 ILE A CA 1
ATOM 2833 C C . ILE A 1 340 ? -30.037 -13.120 52.188 1.00 33.56 340 ILE A C 1
ATOM 2835 O O . ILE A 1 340 ? -30.793 -14.004 52.581 1.00 33.56 340 ILE A O 1
ATOM 2839 N N . ASN A 1 341 ? -30.058 -11.887 52.693 1.00 40.06 341 ASN A N 1
ATOM 2840 C CA . ASN A 1 341 ? -30.927 -11.498 53.800 1.00 40.06 341 ASN A CA 1
ATOM 2841 C C . ASN A 1 341 ? -32.405 -11.690 53.436 1.00 40.06 341 ASN A C 1
ATOM 2843 O O . ASN A 1 341 ? -33.153 -12.257 54.226 1.00 40.06 341 ASN A O 1
ATOM 2847 N N . LYS A 1 342 ? -32.827 -11.351 52.208 1.00 42.66 342 LYS A N 1
ATOM 2848 C CA . LYS A 1 342 ? -34.184 -11.667 51.722 1.00 42.66 342 LYS A CA 1
ATOM 2849 C C . LYS A 1 342 ? -34.486 -13.168 51.701 1.00 42.66 342 LYS A C 1
ATOM 2851 O O . LYS A 1 342 ? -35.600 -13.563 52.039 1.00 42.66 342 LYS A O 1
ATOM 2856 N N . VAL A 1 343 ? -33.533 -14.001 51.284 1.00 37.22 343 VAL A N 1
ATOM 2857 C CA . VAL A 1 343 ? -33.705 -15.464 51.236 1.00 37.22 343 VAL A CA 1
ATOM 2858 C C . VAL A 1 343 ? -33.746 -16.064 52.642 1.00 37.22 343 VAL A C 1
ATOM 2860 O O . VAL A 1 343 ? -34.598 -16.909 52.900 1.00 37.22 343 VAL A O 1
ATOM 2863 N N . ILE A 1 344 ? -32.888 -15.607 53.557 1.00 37.75 344 ILE A N 1
ATOM 2864 C CA . ILE A 1 344 ? -32.876 -16.034 54.964 1.00 37.75 344 ILE A CA 1
ATOM 2865 C C . ILE A 1 344 ? -34.190 -15.647 55.645 1.00 37.75 344 ILE A C 1
ATOM 2867 O O . ILE A 1 344 ? -34.819 -16.494 56.269 1.00 37.75 344 ILE A O 1
ATOM 2871 N N . ILE A 1 345 ? -34.657 -14.407 55.464 1.00 45.38 345 ILE A N 1
ATOM 2872 C CA . ILE A 1 345 ? -35.941 -13.944 56.009 1.00 45.38 345 ILE A CA 1
ATOM 2873 C C . ILE A 1 345 ? -37.096 -14.795 55.466 1.00 45.38 345 ILE A C 1
ATOM 2875 O O . ILE A 1 345 ? -37.924 -15.263 56.243 1.00 45.38 345 ILE A O 1
ATOM 2879 N N . ARG A 1 346 ? -37.139 -15.065 54.153 1.00 47.84 346 ARG A N 1
ATOM 2880 C CA . ARG A 1 346 ? -38.173 -15.930 53.553 1.00 47.84 346 ARG A CA 1
ATOM 2881 C C . ARG A 1 346 ? -38.141 -17.354 54.105 1.00 47.84 346 ARG A C 1
ATOM 2883 O O . ARG A 1 346 ? -39.191 -17.865 54.477 1.00 47.84 346 ARG A O 1
ATOM 2890 N N . LYS A 1 347 ? -36.957 -17.965 54.203 1.00 41.75 347 LYS A N 1
ATOM 2891 C CA . LYS A 1 347 ? -36.802 -19.319 54.751 1.00 41.75 347 LYS A CA 1
ATOM 2892 C C . LYS A 1 347 ? -37.156 -19.393 56.235 1.00 41.75 347 LYS A C 1
ATOM 2894 O O . LYS A 1 347 ? -37.771 -20.368 56.640 1.00 41.75 347 LYS A O 1
ATOM 2899 N N . ASN A 1 348 ? -36.844 -18.368 57.028 1.00 44.94 348 ASN A N 1
ATOM 2900 C CA . ASN A 1 348 ? -37.251 -18.303 58.434 1.00 44.94 348 ASN A CA 1
ATOM 2901 C C . ASN A 1 348 ? -38.773 -18.176 58.584 1.00 44.94 348 ASN A C 1
ATOM 2903 O O . ASN A 1 348 ? -39.353 -18.840 59.438 1.00 44.94 348 ASN A O 1
ATOM 2907 N N . ILE A 1 349 ? -39.430 -17.387 57.727 1.00 49.12 349 ILE A N 1
ATOM 2908 C CA . ILE A 1 349 ? -40.897 -17.287 57.695 1.00 49.12 349 ILE A CA 1
ATOM 2909 C C . ILE A 1 349 ? -41.527 -18.625 57.280 1.00 49.12 349 ILE A C 1
ATOM 2911 O O . ILE A 1 349 ? -42.512 -19.049 57.879 1.00 49.12 349 ILE A O 1
ATOM 2915 N N . GLU A 1 350 ? -40.977 -19.315 56.277 1.00 49.28 350 GLU A N 1
ATOM 2916 C CA . GLU A 1 350 ? -41.440 -20.654 55.883 1.00 49.28 350 GLU A CA 1
ATOM 2917 C C . GLU A 1 350 ? -41.225 -21.687 56.992 1.00 49.28 350 GLU A C 1
ATOM 2919 O O . GLU A 1 350 ? -42.129 -22.465 57.278 1.00 49.28 350 GLU A O 1
ATOM 2924 N N . PHE A 1 351 ? -40.078 -21.660 57.671 1.00 38.81 351 PHE A N 1
ATOM 2925 C CA . PHE A 1 351 ? -39.778 -22.567 58.777 1.00 38.81 351 PHE A CA 1
ATOM 2926 C C . PHE A 1 351 ? -40.712 -22.338 59.971 1.00 38.81 351 PHE A C 1
ATOM 2928 O O . PHE A 1 351 ? -41.242 -23.298 60.525 1.00 38.81 351 PHE A O 1
ATOM 2935 N N . GLN A 1 352 ? -41.003 -21.079 60.313 1.00 44.25 352 GLN A N 1
ATOM 2936 C CA . GLN A 1 352 ? -42.008 -20.743 61.325 1.00 44.25 352 GLN A CA 1
ATOM 2937 C C . GLN A 1 352 ? -43.412 -21.196 60.909 1.00 44.25 352 GLN A C 1
ATOM 2939 O O . GLN A 1 352 ? -44.140 -21.742 61.731 1.00 44.25 352 GLN A O 1
ATOM 2944 N N . LYS A 1 353 ? -43.794 -21.046 59.633 1.00 47.97 353 LYS A N 1
ATOM 2945 C CA . LYS A 1 353 ? -45.077 -21.563 59.125 1.00 47.97 353 LYS A CA 1
ATOM 2946 C C . LYS A 1 353 ? -45.165 -23.083 59.221 1.00 47.97 353 LYS A C 1
ATOM 2948 O O . LYS A 1 353 ? -46.210 -23.589 59.615 1.00 47.97 353 LYS A O 1
ATOM 2953 N N . VAL A 1 354 ? -44.086 -23.802 58.903 1.00 47.16 354 VAL A N 1
ATOM 2954 C CA . VAL A 1 354 ? -44.018 -25.262 59.049 1.00 47.16 354 VAL A CA 1
ATOM 2955 C C . VAL A 1 354 ? -44.100 -25.654 60.522 1.00 47.16 354 VAL A C 1
ATOM 2957 O O . VAL A 1 354 ? -44.891 -26.522 60.851 1.00 47.16 354 VAL A O 1
ATOM 2960 N N . GLN A 1 355 ? -43.387 -24.982 61.430 1.00 41.62 355 GLN A N 1
ATOM 2961 C CA . GLN A 1 355 ? -43.488 -25.250 62.871 1.00 41.62 355 GLN A CA 1
ATOM 2962 C C . GLN A 1 355 ? -44.896 -24.997 63.420 1.00 41.62 355 GLN A C 1
ATOM 2964 O O . GLN A 1 355 ? -45.410 -25.826 64.166 1.00 41.62 355 GLN A O 1
ATOM 2969 N N . ILE A 1 356 ? -45.546 -23.901 63.015 1.00 48.12 356 ILE A N 1
ATOM 2970 C CA . ILE A 1 356 ? -46.933 -23.596 63.392 1.00 48.12 356 ILE A CA 1
ATOM 2971 C C . ILE A 1 356 ? -47.885 -24.656 62.827 1.00 48.12 356 ILE A C 1
ATOM 2973 O O . ILE A 1 356 ? -48.770 -25.126 63.536 1.00 48.12 356 ILE A O 1
ATOM 2977 N N . HIS A 1 357 ? -47.700 -25.075 61.573 1.00 45.91 357 HIS A N 1
ATOM 2978 C CA . HIS A 1 357 ? -48.543 -26.094 60.955 1.00 45.91 357 HIS A CA 1
ATOM 2979 C C . HIS A 1 357 ? -48.358 -27.467 61.611 1.00 45.91 357 HIS A C 1
ATOM 2981 O O . HIS A 1 357 ? -49.343 -28.117 61.944 1.00 45.91 357 HIS A O 1
ATOM 2987 N N . THR A 1 358 ? -47.119 -27.871 61.893 1.00 44.53 358 THR A N 1
ATOM 2988 C CA . THR A 1 358 ? -46.797 -29.106 62.618 1.00 44.53 358 THR A CA 1
ATOM 2989 C C . THR A 1 358 ? -47.352 -29.073 64.044 1.00 44.53 358 THR A C 1
ATOM 2991 O O . THR A 1 358 ? -47.944 -30.054 64.478 1.00 44.53 358 THR A O 1
ATOM 2994 N N . PHE A 1 359 ? -47.260 -27.941 64.751 1.00 37.66 359 PHE A N 1
ATOM 2995 C CA . PHE A 1 359 ? -47.858 -27.761 66.080 1.00 37.66 359 PHE A CA 1
ATOM 2996 C C . PHE A 1 359 ? -49.394 -27.854 66.050 1.00 37.66 359 PHE A C 1
ATOM 2998 O O . PHE A 1 359 ? -49.997 -28.492 66.910 1.00 37.66 359 PHE A O 1
ATOM 3005 N N . LEU A 1 360 ? -50.044 -27.277 65.034 1.00 46.12 360 LEU A N 1
ATOM 3006 C CA . LEU A 1 360 ? -51.494 -27.383 64.837 1.00 46.12 360 LEU A CA 1
ATOM 3007 C C . LEU A 1 360 ? -51.936 -28.802 64.443 1.00 46.12 360 LEU A C 1
ATOM 3009 O O . LEU A 1 360 ? -52.999 -29.244 64.873 1.00 46.12 360 LEU A O 1
ATOM 3013 N N . CYS A 1 361 ? -51.138 -29.524 63.653 1.00 43.34 361 CYS A N 1
ATOM 3014 C CA . CYS A 1 361 ? -51.407 -30.914 63.284 1.00 43.34 361 CYS A CA 1
ATOM 3015 C C . CYS A 1 361 ? -51.231 -31.865 64.475 1.00 43.34 361 CYS A C 1
ATOM 3017 O O . CYS A 1 361 ? -52.091 -32.712 64.688 1.00 43.34 361 CYS A O 1
ATOM 3019 N N . ILE A 1 362 ? 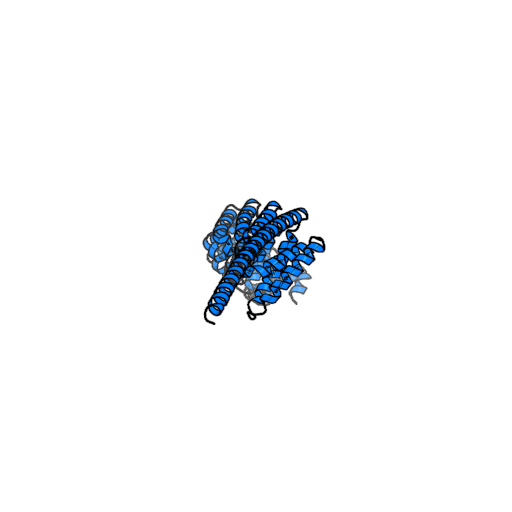-50.186 -31.686 65.292 1.00 44.34 362 ILE A N 1
ATOM 3020 C CA . ILE A 1 362 ? -49.971 -32.473 66.518 1.00 44.34 362 ILE A CA 1
ATOM 3021 C C . ILE A 1 362 ? -51.124 -32.247 67.510 1.00 44.34 362 ILE A C 1
ATOM 3023 O O . ILE A 1 362 ? -51.702 -33.213 67.996 1.00 44.34 362 ILE A O 1
ATOM 3027 N N . ASN A 1 363 ? -51.552 -30.998 67.727 1.00 45.09 363 ASN A N 1
ATOM 3028 C CA . ASN A 1 363 ? -52.684 -30.706 68.617 1.00 45.09 363 ASN A CA 1
ATOM 3029 C C . ASN A 1 363 ? -54.041 -31.202 68.085 1.00 45.09 363 ASN A C 1
ATOM 3031 O O . ASN A 1 363 ? -54.938 -31.461 68.878 1.00 45.09 363 ASN A O 1
ATOM 3035 N N . LYS A 1 364 ? -54.212 -31.353 66.764 1.00 47.09 364 LYS A N 1
ATOM 3036 C CA . LYS A 1 364 ? -55.417 -31.971 66.180 1.00 47.09 364 LYS A CA 1
ATOM 3037 C C . LYS A 1 364 ? -55.441 -33.493 66.321 1.00 47.09 364 LYS A C 1
ATOM 3039 O O . LYS A 1 364 ? -56.527 -34.054 66.401 1.00 47.09 364 LYS A O 1
ATOM 3044 N N . ILE A 1 365 ? -54.275 -34.141 66.342 1.00 43.56 365 ILE A N 1
ATOM 3045 C CA . ILE A 1 365 ? -54.154 -35.590 66.558 1.00 43.56 365 ILE A CA 1
ATOM 3046 C C . ILE A 1 365 ? -54.389 -35.921 68.042 1.00 43.56 365 ILE A C 1
ATOM 3048 O O . ILE A 1 365 ? -55.082 -36.881 68.338 1.00 43.56 365 ILE A O 1
ATOM 3052 N N . CYS A 1 366 ? -53.944 -35.068 68.971 1.00 41.97 366 CYS A N 1
ATOM 3053 C CA . CYS A 1 366 ? -54.171 -35.228 70.418 1.00 41.97 366 CYS A CA 1
ATOM 3054 C C . CYS A 1 366 ? -55.602 -34.919 70.915 1.00 41.97 366 CYS A C 1
ATOM 3056 O O . CYS A 1 366 ? -55.819 -34.895 72.121 1.00 41.97 366 CYS A O 1
ATOM 3058 N N . LEU A 1 367 ? -56.559 -34.633 70.026 1.00 42.19 367 LEU A N 1
ATOM 3059 C CA . LEU A 1 367 ? -57.967 -34.374 70.376 1.00 42.19 367 LEU A CA 1
ATOM 3060 C C . LEU A 1 367 ? -58.923 -35.494 69.914 1.00 42.19 367 LEU A C 1
ATOM 3062 O O . LEU A 1 367 ? -60.136 -35.329 70.025 1.00 42.19 367 LEU A O 1
ATOM 3066 N N . TYR A 1 368 ? -58.392 -36.601 69.381 1.00 45.81 368 TYR A N 1
ATOM 3067 C CA . TYR A 1 368 ? -59.163 -37.763 68.907 1.00 45.81 368 TYR A CA 1
ATOM 3068 C C . TYR A 1 368 ? -58.735 -39.108 69.528 1.00 45.81 368 TYR A C 1
ATOM 3070 O O . TYR A 1 368 ? -59.198 -40.147 69.066 1.00 45.81 368 TYR A O 1
ATOM 3078 N N . ASP A 1 369 ? -57.939 -39.066 70.596 1.00 36.84 369 ASP A N 1
ATOM 3079 C CA . ASP A 1 369 ? -57.761 -40.132 71.592 1.00 36.84 369 ASP A CA 1
ATOM 3080 C C . ASP A 1 369 ? -58.134 -39.555 72.968 1.00 36.84 369 ASP A C 1
ATOM 3082 O O . ASP A 1 369 ? -58.583 -40.330 73.844 1.00 36.84 369 ASP A O 1
#